Protein AF-0000000076803431 (afdb_homodimer)

Sequence (448 aa):
MAQHGLGAPESRPEEDTCIIAATFELDRDRRTWEQTAAIAWAADASRRLAPAAVERLLWDHLRLRRGDVVVSSHYPEEFLLKFESKEMCTVALDKGRLKMNDDTQVFVRPWRPLAHALGAAMPFRARLLVDGVPTYVWTHSIVERVIGRTCTLDVMDERSISMTDTREIGLWAWTSNPSRISKVVWLTFTSRAPDGVRVTENIFLSSSHPQEHAWRQERWIHLRMAQHGLGAPESRPEEDTCIIAATFELDRDRRTWEQTAAIAWAADASRRLAPAAVERLLWDHLRLRRGDVVVSSHYPEEFLLKFESKEMCTVALDKGRLKMNDDTQVFVRPWRPLAHALGAAMPFRARLLVDGVPTYVWTHSIVERVIGRTCTLDVMDERSISMTDTREIGLWAWTSNPSRISKVVWLTFTSRAPDGVRVTENIFLSSSHPQEHAWRQERWIHLR

Foldseek 3Di:
DPPQPDPHPVPDDPDFFFADDDDPVNVVVQVQCQLFKKAKDKDPPPDQDDQVLVVVQLCVPLVDDPPQWGWDQDPPGGIMIGGPDSVSVVSLQVVQWTDSDPRMIMGIHGDDPCPPPDDDDQPWKFKWWAAQDDLVPLDQVVVCVQQRRFWGFDFWDPCSVVVVDRRTTIGMITGNDPVPGWQDTFDWDWDDDPVGIPRDDRRPCDPPPPPRNTRPRPGPGPPD/DPPQPPPHPVPDDPDFAFADDDDPVNVVVQVQCQLFKKAKDKPPPPDQDDQVLVVVQLCVPLVDDPPQWGWDQDPPGGIMIGGPDSVSVVSLQVVQWTDSDPRMIMGIHGDDPCPPPDDDDQPWKFKWWAAQDDLVPLDQVVVCVQQRRFWGFDFWDPCSVVVVDRRTTIGMITGNDPVPGWQFTWDWDWDQDPVGIHGDDTRRCDPPPPPRSGRPGPPPGPPD

Radius of gyration: 26.17 Å; Cα contacts (8 Å, |Δi|>4): 971; chains: 2; bounding box: 57×89×51 Å

Organism: Aegilops tauschii subsp. strangulata (NCBI:txid200361)

Nearest PDB structures (foldseek):
  2cpd-assembly1_A  TM=5.894E-01  e=8.567E-02  Homo sapiens
  6f4i-assembly5_E  TM=6.247E-01  e=2.083E-01  Drosophila melanogaster
  3k0j-assembly2_D  TM=5.752E-01  e=4.239E-01  Homo sapiens
  5o2v-assembly1_A  TM=4.981E-01  e=6.809E-01  Homo sapiens
  7ase-assembly1_J  TM=3.600E-01  e=2.345E-01  Trypanosoma cruzi

Secondary structure (DSSP, 8-state):
-----TT-GGGS-SEEEEEE---HHHHHHHHHHHHHEEEEEEET-SS---HHHHHHHHHHHHTPPTTSEEEEEESSSSEEEEESSHHHHHHHHHH-EEE-SSS-EEEEEE--TTTTEEP----EEEEEEEES--GGG-SHHHHHHHHTTTEEEEEE-HHHHTTSEESEEEEEEEES-GGGS-SEEEEEEEEEETTEEEEEEEE-----SSS--S-B----B---/---PPTT-GGGS-SEEEEEE---HHHHHHHHHHHHHEEEEEEET-SS---HHHHHHHHHHHHTPPTTSEEEEEESSSSEEEEESSHHHHHHHHHH-EEE-SSS-EEEEEE--TTTTEEP-B--EEEEEEEES--GGG-SHHHHHHHHTTTEEEEEE-HHHHHTSEESEEEEEEEES-GGGS-SEEEEEEEEEETTEEEEEEEE-----SSS--S-EE----B--

Solvent-accessible surface area (backbone atoms only — not comparable to full-atom values): 23532 Å² total; per-residue (Å²): 127,85,76,70,56,93,43,31,75,88,65,21,41,68,64,43,52,31,43,42,70,62,42,73,65,56,51,50,40,42,52,50,40,50,44,14,29,29,34,31,42,63,46,77,49,90,57,89,77,52,41,68,59,55,44,50,48,44,26,70,74,66,70,46,54,93,75,42,54,47,48,10,44,23,53,93,53,55,28,35,36,43,32,74,36,46,67,59,31,48,55,51,47,71,58,31,58,43,76,75,50,102,71,31,37,36,37,38,42,81,39,57,81,59,74,70,29,39,83,39,69,34,86,35,51,36,38,40,35,42,54,63,68,43,71,74,55,73,40,72,68,51,51,33,55,69,42,7,54,55,28,41,71,70,46,69,33,66,49,37,73,72,45,56,34,52,42,40,42,37,31,35,27,32,18,66,50,62,30,63,46,43,28,30,61,38,41,31,38,32,37,87,38,99,92,40,58,40,34,51,33,24,31,52,49,60,45,68,64,92,61,74,52,32,40,42,52,56,68,51,59,60,73,125,125,85,77,69,57,90,42,33,73,89,65,21,41,69,63,44,54,31,42,44,69,64,43,73,67,55,51,50,41,42,51,49,38,50,44,15,30,29,33,32,42,62,48,78,48,90,58,90,78,52,41,67,58,54,44,52,50,45,27,71,75,65,70,48,55,93,74,42,54,46,48,9,42,26,54,95,52,56,29,36,36,42,32,74,36,46,67,60,32,47,54,51,47,71,58,32,59,44,77,75,52,100,70,31,39,36,37,38,41,80,38,57,82,56,75,69,29,39,76,43,69,33,85,35,48,38,36,40,35,43,48,60,68,44,72,76,56,73,40,74,69,50,50,33,55,68,43,7,55,55,28,40,73,70,44,68,34,65,48,35,74,70,44,55,33,52,44,40,42,38,30,35,28,31,19,67,51,60,31,64,46,42,28,29,57,40,39,30,37,31,37,84,37,98,92,39,68,42,42,32,45,19,30,50,40,60,44,67,63,90,62,74,45,28,42,40,52,57,69,50,58,60,72,125

InterPro domains:
  IPR053253 Sexual differentiation modulator [PTHR33087] (5-196)

Structure (mmCIF, N/CA/C/O backbone):
data_AF-0000000076803431-model_v1
#
loop_
_entity.id
_entity.type
_entity.pdbx_description
1 polymer 'DUF4283 domain-containing protein'
#
loop_
_atom_site.group_PDB
_atom_site.id
_atom_site.type_symbol
_atom_site.label_atom_id
_atom_site.label_alt_id
_atom_site.label_comp_id
_atom_site.label_asym_id
_atom_site.label_entity_id
_atom_site.label_seq_id
_atom_site.pdbx_PDB_ins_code
_atom_site.Cartn_x
_atom_site.Cartn_y
_atom_site.Cartn_z
_atom_site.occupancy
_atom_site.B_iso_or_equiv
_atom_site.auth_seq_id
_atom_site.auth_comp_id
_atom_site.auth_asym_id
_atom_site.auth_atom_id
_atom_site.pdbx_PDB_model_num
ATOM 1 N N . MET A 1 1 ? 30.625 6.031 -22.5 1 30.38 1 MET A N 1
ATOM 2 C CA . MET A 1 1 ? 29.656 5.367 -21.641 1 30.38 1 MET A CA 1
ATOM 3 C C . MET A 1 1 ? 28.375 5.059 -22.406 1 30.38 1 MET A C 1
ATOM 5 O O . MET A 1 1 ? 27.766 5.957 -23 1 30.38 1 MET A O 1
ATOM 9 N N . ALA A 1 2 ? 28.172 3.949 -22.922 1 39.31 2 ALA A N 1
ATOM 10 C CA . ALA A 1 2 ? 27.047 3.607 -23.797 1 39.31 2 ALA A CA 1
ATOM 11 C C . ALA A 1 2 ? 25.734 4.082 -23.188 1 39.31 2 ALA A C 1
ATOM 13 O O . ALA A 1 2 ? 25.453 3.844 -22.016 1 39.31 2 ALA A O 1
ATOM 14 N N . GLN A 1 3 ? 25.188 5.168 -23.562 1 49.44 3 GLN A N 1
ATOM 15 C CA . GLN A 1 3 ? 23.969 5.859 -23.141 1 49.44 3 GLN A CA 1
ATOM 16 C C . GLN A 1 3 ? 22.797 4.898 -23.078 1 49.44 3 GLN A C 1
ATOM 18 O O . GLN A 1 3 ? 22.297 4.449 -24.109 1 49.44 3 GLN A O 1
ATOM 23 N N . HIS A 1 4 ? 22.797 4.062 -22.141 1 60.88 4 HIS A N 1
ATOM 24 C CA . HIS A 1 4 ? 21.703 3.082 -22.094 1 60.88 4 HIS A CA 1
ATOM 25 C C . HIS A 1 4 ? 20.344 3.76 -22.188 1 60.88 4 HIS A C 1
ATOM 27 O O . HIS A 1 4 ? 20.188 4.898 -21.75 1 60.88 4 HIS A O 1
ATOM 33 N N . GLY A 1 5 ? 19.594 3.389 -23.203 1 65.31 5 GLY A N 1
ATOM 34 C CA . GLY A 1 5 ? 18.25 3.914 -23.422 1 65.31 5 GLY A CA 1
ATOM 35 C C . GLY A 1 5 ? 17.391 3.885 -22.188 1 65.31 5 GLY A C 1
ATOM 36 O O . GLY A 1 5 ? 17.656 3.127 -21.25 1 65.31 5 GLY A O 1
ATOM 37 N N . LEU A 1 6 ? 16.5 4.816 -22.047 1 73 6 LEU A N 1
ATOM 38 C CA . LEU A 1 6 ? 15.516 4.906 -20.969 1 73 6 LEU A CA 1
ATOM 39 C C . LEU A 1 6 ? 14.844 3.562 -20.719 1 73 6 LEU A C 1
ATOM 41 O O . LEU A 1 6 ? 14.328 2.947 -21.656 1 73 6 LEU A O 1
ATOM 45 N N . GLY A 1 7 ? 15.07 3.037 -19.422 1 71.75 7 GLY A N 1
ATOM 46 C CA . GLY A 1 7 ? 14.43 1.78 -19.062 1 71.75 7 GLY A CA 1
ATOM 47 C C . GLY A 1 7 ? 15.289 0.568 -19.375 1 71.75 7 GLY A C 1
ATOM 48 O O . GLY A 1 7 ? 14.867 -0.569 -19.156 1 71.75 7 GLY A O 1
ATOM 49 N N . ALA A 1 8 ? 16.5 0.798 -19.859 1 74.62 8 ALA A N 1
ATOM 50 C CA . ALA A 1 8 ? 17.391 -0.328 -20.125 1 74.62 8 ALA A CA 1
ATOM 51 C C . ALA A 1 8 ? 17.656 -1.123 -18.844 1 74.62 8 ALA A C 1
ATOM 53 O O . ALA A 1 8 ? 17.844 -0.545 -17.781 1 74.62 8 ALA A O 1
ATOM 54 N N . PRO A 1 9 ? 17.672 -2.451 -18.938 1 72.94 9 PRO A N 1
ATOM 55 C CA . PRO A 1 9 ? 17.875 -3.287 -17.75 1 72.94 9 PRO A CA 1
ATOM 56 C C . PRO A 1 9 ? 19.172 -2.945 -17 1 72.94 9 PRO A C 1
ATOM 58 O O . PRO A 1 9 ? 19.203 -3.041 -15.773 1 72.94 9 PRO A O 1
ATOM 61 N N . GLU A 1 10 ? 20.156 -2.496 -17.734 1 77.88 10 GLU A N 1
ATOM 62 C CA . GLU A 1 10 ? 21.453 -2.219 -17.109 1 77.88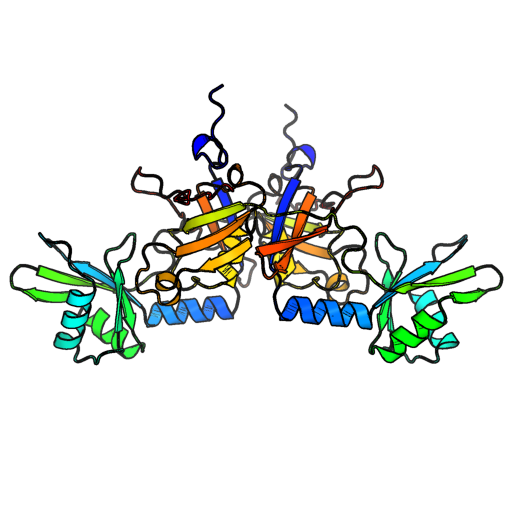 10 GLU A CA 1
ATOM 63 C C . GLU A 1 10 ? 21.391 -0.994 -16.203 1 77.88 10 GLU A C 1
ATOM 65 O O . GLU A 1 10 ? 22.172 -0.87 -15.258 1 77.88 10 GLU A O 1
ATOM 70 N N . SER A 1 11 ? 20.469 -0.138 -16.516 1 78.81 11 SER A N 1
ATOM 71 C CA . SER A 1 11 ? 20.359 1.107 -15.758 1 78.81 11 SER A CA 1
ATOM 72 C C . SER A 1 11 ? 19.391 0.972 -14.586 1 78.81 11 SER A C 1
ATOM 74 O O . SER A 1 11 ? 19.328 1.854 -13.727 1 78.81 11 SER A O 1
ATOM 76 N N . ARG A 1 12 ? 18.766 -0.129 -14.539 1 80.81 12 ARG A N 1
ATOM 77 C CA . ARG A 1 12 ? 17.734 -0.301 -13.523 1 80.81 12 ARG A CA 1
ATOM 78 C C . ARG A 1 12 ? 18.328 -0.843 -12.227 1 80.81 12 ARG A C 1
ATOM 80 O O . ARG A 1 12 ? 19.297 -1.597 -12.25 1 80.81 12 ARG A O 1
ATOM 87 N N . PRO A 1 13 ? 17.75 -0.351 -11.094 1 82.38 13 PRO A N 1
ATOM 88 C CA . PRO A 1 13 ? 18.219 -0.919 -9.828 1 82.38 13 PRO A CA 1
ATOM 89 C C . PRO A 1 13 ? 18.062 -2.438 -9.766 1 82.38 13 PRO A C 1
ATOM 91 O O . PRO A 1 13 ? 17.078 -2.98 -10.281 1 82.38 13 PRO A O 1
ATOM 94 N N . GLU A 1 14 ? 18.969 -3.117 -9.086 1 80.19 14 GLU A N 1
ATOM 95 C CA . GLU A 1 14 ? 18.969 -4.574 -9.023 1 80.19 14 GLU A CA 1
ATOM 96 C C . GLU A 1 14 ? 17.844 -5.09 -8.133 1 80.19 14 GLU A C 1
ATOM 98 O O . GLU A 1 14 ? 17.156 -6.047 -8.484 1 80.19 14 GLU A O 1
ATOM 103 N N . GLU A 1 15 ? 17.688 -4.367 -6.984 1 81.56 15 GLU A N 1
ATOM 104 C CA . GLU A 1 15 ? 16.734 -4.914 -6.027 1 81.56 15 GLU A CA 1
ATOM 105 C C . GLU A 1 15 ? 15.977 -3.801 -5.305 1 81.56 15 GLU A C 1
ATOM 107 O O . GLU A 1 15 ? 16.438 -2.658 -5.266 1 81.56 15 GLU A O 1
ATOM 112 N N . ASP A 1 16 ? 14.844 -4.137 -4.918 1 84.06 16 ASP A N 1
ATOM 113 C CA . ASP A 1 16 ? 13.984 -3.332 -4.055 1 84.06 16 ASP A CA 1
ATOM 114 C C . ASP A 1 16 ? 13.242 -4.207 -3.047 1 84.06 16 ASP A C 1
ATOM 116 O O . ASP A 1 16 ? 13.352 -5.438 -3.086 1 84.06 16 ASP A O 1
ATOM 120 N N . THR A 1 17 ? 12.672 -3.574 -2.033 1 83.56 17 THR A N 1
ATOM 121 C CA . THR A 1 17 ? 11.945 -4.316 -1.009 1 83.56 17 THR A CA 1
ATOM 122 C C . THR A 1 17 ? 10.539 -3.754 -0.828 1 83.56 17 THR A C 1
ATOM 124 O O . THR A 1 17 ? 10.305 -2.57 -1.08 1 83.56 17 THR A O 1
ATOM 127 N N . CYS A 1 18 ? 9.703 -4.598 -0.472 1 86.75 18 CYS A N 1
ATOM 128 C CA . CYS A 1 18 ? 8.328 -4.242 -0.139 1 86.75 18 CYS A CA 1
ATOM 129 C C . CYS A 1 18 ? 7.789 -5.133 0.976 1 86.75 18 CYS A C 1
ATOM 131 O O . CYS A 1 18 ? 7.832 -6.359 0.872 1 86.75 18 CYS A O 1
ATOM 133 N N . ILE A 1 19 ? 7.309 -4.508 1.979 1 86.25 19 ILE A N 1
ATOM 134 C CA . ILE A 1 19 ? 6.754 -5.246 3.109 1 86.25 19 ILE A CA 1
ATOM 135 C C . ILE A 1 19 ? 5.23 -5.137 3.102 1 86.25 19 ILE A C 1
ATOM 137 O O . ILE A 1 19 ? 4.684 -4.039 2.99 1 86.25 19 ILE A O 1
ATOM 141 N N . ILE A 1 20 ? 4.625 -6.27 3.156 1 84.06 20 ILE A N 1
ATOM 142 C CA . ILE A 1 20 ? 3.172 -6.348 3.219 1 84.06 20 ILE A CA 1
ATOM 143 C C . ILE A 1 20 ? 2.742 -6.871 4.586 1 84.06 20 ILE A C 1
ATOM 145 O O . ILE A 1 20 ? 3.035 -8.016 4.938 1 84.06 20 ILE A O 1
ATOM 149 N N . ALA A 1 21 ? 2.08 -6 5.223 1 82.44 21 ALA A N 1
ATOM 150 C CA . ALA A 1 21 ? 1.611 -6.391 6.547 1 82.44 21 ALA A CA 1
ATOM 151 C C . ALA A 1 21 ? 0.435 -7.359 6.449 1 82.44 21 ALA A C 1
ATOM 153 O O . ALA A 1 21 ? -0.378 -7.266 5.527 1 82.44 21 ALA A O 1
ATOM 154 N N . ALA A 1 22 ? 0.356 -8.195 7.496 1 77.25 22 ALA A N 1
ATOM 155 C CA . ALA A 1 22 ? -0.782 -9.102 7.586 1 77.25 22 ALA A CA 1
ATOM 156 C C . ALA A 1 22 ? -2.059 -8.352 7.949 1 77.25 22 ALA A C 1
ATOM 158 O O . ALA A 1 22 ? -2.035 -7.441 8.781 1 77.25 22 ALA A O 1
ATOM 159 N N . THR A 1 23 ? -3.059 -8.547 7.191 1 81.12 23 THR A N 1
ATOM 160 C CA . THR A 1 23 ? -4.402 -8.094 7.539 1 81.12 23 THR A CA 1
ATOM 161 C C . THR A 1 23 ? -5.344 -9.289 7.707 1 81.12 23 THR A C 1
ATOM 163 O O . THR A 1 23 ? -5.031 -10.398 7.273 1 81.12 23 THR A O 1
ATOM 166 N N . PHE A 1 24 ? -6.457 -9.023 8.359 1 81.62 24 PHE A N 1
ATOM 167 C CA . PHE A 1 24 ? -7.449 -10.086 8.523 1 81.62 24 PHE A CA 1
ATOM 168 C C . PHE A 1 24 ? -7.918 -10.594 7.164 1 81.62 24 PHE A C 1
ATOM 170 O O . PHE A 1 24 ? -8.078 -11.805 6.969 1 81.62 24 PHE A O 1
ATOM 177 N N . GLU A 1 25 ? -8.062 -9.688 6.293 1 84.88 25 GLU A N 1
ATOM 178 C CA . GLU A 1 25 ? -8.531 -10.047 4.957 1 84.88 25 GLU A CA 1
ATOM 179 C C . GLU A 1 25 ? -7.508 -10.898 4.219 1 84.88 25 GLU A C 1
ATOM 181 O O . GLU A 1 25 ? -7.863 -11.906 3.602 1 84.88 25 GLU A O 1
ATOM 186 N N . LEU A 1 26 ? -6.27 -10.562 4.344 1 84.25 26 LEU A N 1
ATOM 187 C CA . LEU A 1 26 ? -5.215 -11.305 3.666 1 84.25 26 LEU A CA 1
ATOM 188 C C . LEU A 1 26 ? -5.074 -12.703 4.254 1 84.25 26 LEU A C 1
ATOM 190 O O . LEU A 1 26 ? -4.867 -13.672 3.52 1 84.25 26 LEU A O 1
ATOM 194 N N . ASP A 1 27 ? -5.195 -12.734 5.52 1 83.81 27 ASP A N 1
ATOM 195 C CA . ASP A 1 27 ? -5.105 -14.031 6.18 1 83.81 27 ASP A CA 1
ATOM 196 C C . ASP A 1 27 ? -6.266 -14.938 5.773 1 83.81 27 ASP A C 1
ATOM 198 O O . ASP A 1 27 ? -6.078 -16.141 5.555 1 83.81 27 ASP A O 1
ATOM 202 N N . ARG A 1 28 ? -7.383 -14.367 5.754 1 89.62 28 ARG A N 1
ATOM 203 C CA . ARG A 1 28 ? -8.555 -15.117 5.328 1 89.62 28 ARG A CA 1
ATOM 204 C C . ARG A 1 28 ? -8.391 -15.633 3.904 1 89.62 28 ARG A C 1
ATOM 206 O O . ARG A 1 28 ? -8.672 -16.797 3.625 1 89.62 28 ARG A O 1
ATOM 213 N N . ASP A 1 29 ? -7.949 -14.805 3.043 1 90.06 29 ASP A N 1
ATOM 214 C CA . ASP A 1 29 ? -7.738 -15.203 1.655 1 90.06 29 ASP A CA 1
ATOM 215 C C . ASP A 1 29 ? -6.699 -16.312 1.558 1 90.06 29 ASP A C 1
ATOM 217 O O . ASP A 1 29 ? -6.887 -17.281 0.817 1 90.06 29 ASP A O 1
ATOM 221 N N . ARG A 1 30 ? -5.68 -16.125 2.27 1 87.31 30 ARG A N 1
ATOM 222 C CA . ARG A 1 30 ? -4.637 -17.141 2.287 1 87.31 30 ARG A CA 1
ATOM 223 C C . ARG A 1 30 ? -5.203 -18.5 2.695 1 87.31 30 ARG A C 1
ATOM 225 O O . ARG A 1 30 ? -4.945 -19.516 2.039 1 87.31 30 ARG A O 1
ATOM 232 N N . ARG A 1 31 ? -5.961 -18.5 3.725 1 89.62 31 ARG A N 1
ATOM 233 C CA . ARG A 1 31 ? -6.543 -19.734 4.219 1 89.62 31 ARG A CA 1
ATOM 234 C C . ARG A 1 31 ? -7.492 -20.344 3.191 1 89.62 31 ARG A C 1
ATOM 236 O O . ARG A 1 31 ? -7.508 -21.562 2.996 1 89.62 31 ARG A O 1
ATOM 243 N N . THR A 1 32 ? -8.227 -19.5 2.643 1 94.5 32 THR A N 1
ATOM 244 C CA . THR A 1 32 ? -9.141 -19.969 1.61 1 94.5 32 THR A CA 1
ATOM 245 C C . THR A 1 32 ? -8.375 -20.625 0.471 1 94.5 32 THR A C 1
ATOM 247 O O . THR A 1 32 ? -8.758 -21.703 -0.002 1 94.5 32 THR A O 1
ATOM 250 N N . TRP A 1 33 ? -7.316 -20.016 0.078 1 93.75 33 TRP A N 1
ATOM 251 C CA . TRP A 1 33 ? -6.504 -20.594 -0.995 1 93.75 33 TRP A CA 1
ATOM 252 C C . TRP A 1 33 ? -5.871 -21.906 -0.561 1 93.75 33 TRP A C 1
ATOM 254 O O . TRP A 1 33 ? -5.832 -22.859 -1.334 1 93.75 33 TRP A O 1
ATOM 264 N N . GLU A 1 34 ? -5.434 -21.938 0.599 1 92.12 34 GLU A N 1
ATOM 265 C CA . GLU A 1 34 ? -4.832 -23.156 1.116 1 92.12 34 GLU A CA 1
ATOM 266 C C . GLU A 1 34 ? -5.82 -24.328 1.084 1 92.12 34 GLU A C 1
ATOM 268 O O . GLU A 1 34 ? -5.426 -25.469 0.907 1 92.12 34 GLU A O 1
ATOM 273 N N . GLN A 1 35 ? -7.055 -23.953 1.175 1 95.12 35 GLN A N 1
ATOM 274 C CA . GLN A 1 35 ? -8.086 -24.984 1.261 1 95.12 35 GLN A CA 1
ATOM 275 C C . GLN A 1 35 ? -8.648 -25.312 -0.119 1 95.12 35 GLN A C 1
ATOM 277 O O . GLN A 1 35 ? -9.289 -26.344 -0.299 1 95.12 35 GLN A O 1
ATOM 282 N N . THR A 1 36 ? -8.43 -24.406 -1.075 1 97.25 36 THR A N 1
ATOM 283 C CA . THR A 1 36 ? -9.156 -24.609 -2.324 1 97.25 36 THR A CA 1
ATOM 284 C C . THR A 1 36 ? -8.195 -24.641 -3.51 1 97.25 36 THR A C 1
ATOM 286 O O . THR A 1 36 ? -8.625 -24.719 -4.664 1 97.25 36 THR A O 1
ATOM 289 N N . ALA A 1 37 ? -6.945 -24.531 -3.26 1 96.38 37 ALA A N 1
ATOM 290 C CA . ALA A 1 37 ? -5.961 -24.562 -4.34 1 96.38 37 ALA A CA 1
ATOM 291 C C . ALA A 1 37 ? -5.023 -25.75 -4.188 1 96.38 37 ALA A C 1
ATOM 293 O O . ALA A 1 37 ? -4.809 -26.25 -3.074 1 96.38 37 ALA A O 1
ATOM 294 N N . ALA A 1 38 ? -4.445 -26.203 -5.289 1 96 38 ALA A N 1
ATOM 295 C CA . ALA A 1 38 ? -3.469 -27.297 -5.348 1 96 38 ALA A CA 1
ATOM 296 C C . ALA A 1 38 ? -2.502 -27.094 -6.512 1 96 38 ALA A C 1
ATOM 298 O O . ALA A 1 38 ? -2.738 -26.266 -7.391 1 96 38 ALA A O 1
ATOM 299 N N . ILE A 1 39 ? -1.41 -27.766 -6.387 1 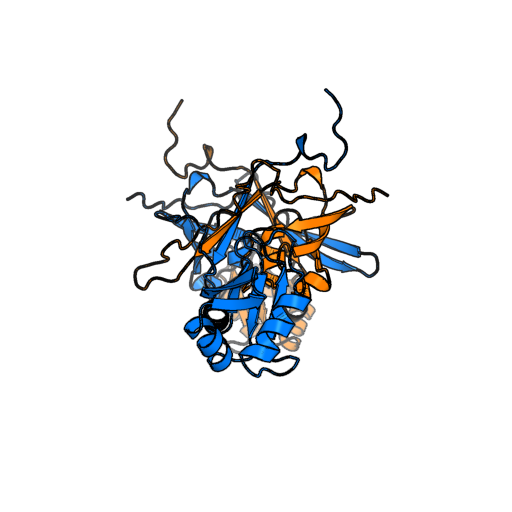94.06 39 ILE A N 1
ATOM 300 C CA . ILE A 1 39 ? -0.406 -27.75 -7.441 1 94.06 39 ILE A CA 1
ATOM 301 C C . ILE A 1 39 ? -0.395 -29.109 -8.148 1 94.06 39 ILE A C 1
ATOM 303 O O . ILE A 1 39 ? -0.494 -30.156 -7.504 1 94.06 39 ILE A O 1
ATOM 307 N N . ALA A 1 40 ? -0.295 -29.047 -9.492 1 93.44 40 ALA A N 1
ATOM 308 C CA . ALA A 1 40 ? -0.216 -30.297 -10.258 1 93.44 40 ALA A CA 1
ATOM 309 C C . ALA A 1 40 ? 0.974 -30.281 -11.211 1 93.44 40 ALA A C 1
ATOM 311 O O . ALA A 1 40 ? 1.423 -29.203 -11.633 1 93.44 40 ALA A O 1
ATOM 312 N N . TRP A 1 41 ? 1.498 -31.359 -11.484 1 90.56 41 TRP A N 1
ATOM 313 C CA . TRP A 1 41 ? 2.561 -31.516 -12.477 1 90.56 41 TRP A CA 1
ATOM 314 C C . TRP A 1 41 ? 2.516 -32.906 -13.117 1 90.56 41 TRP A C 1
ATOM 316 O O . TRP A 1 41 ? 1.958 -33.844 -12.547 1 90.56 41 TRP A O 1
ATOM 326 N N . ALA A 1 42 ? 2.941 -32.969 -14.336 1 88.56 42 ALA A N 1
ATOM 327 C CA . ALA A 1 42 ? 2.988 -34.25 -15.055 1 88.56 42 ALA A CA 1
ATOM 328 C C . ALA A 1 42 ? 4.359 -34.906 -14.914 1 88.56 42 ALA A C 1
ATOM 330 O O . ALA A 1 42 ? 5.391 -34.25 -15.094 1 88.56 42 ALA A O 1
ATOM 331 N N . ALA A 1 43 ? 4.27 -36.094 -14.43 1 77.31 43 ALA A N 1
ATOM 332 C CA . ALA A 1 43 ? 5.5 -36.875 -14.438 1 77.31 43 ALA A CA 1
ATOM 333 C C . ALA A 1 43 ? 5.84 -37.344 -15.852 1 77.31 43 ALA A C 1
ATOM 335 O O . ALA A 1 43 ? 4.957 -37.75 -16.609 1 77.31 43 ALA A O 1
ATOM 336 N N . ASP A 1 44 ? 7.133 -37.281 -16.219 1 66.94 44 ASP A N 1
ATOM 337 C CA . ASP A 1 44 ? 7.691 -37.875 -17.438 1 66.94 44 ASP A CA 1
ATOM 338 C C . ASP A 1 44 ? 6.961 -37.375 -18.672 1 66.94 44 ASP A C 1
ATOM 340 O O . ASP A 1 44 ? 6.754 -38.125 -19.625 1 66.94 44 ASP A O 1
ATOM 344 N N . ALA A 1 45 ? 6.23 -36.281 -18.469 1 57.72 45 ALA A N 1
ATOM 345 C CA . ALA A 1 45 ? 5.488 -35.875 -19.672 1 57.72 45 ALA A CA 1
ATOM 346 C C . ALA A 1 45 ? 6.438 -35.469 -20.797 1 57.72 45 ALA A C 1
ATOM 348 O O . ALA A 1 45 ? 7.32 -34.656 -20.609 1 57.72 45 ALA A O 1
ATOM 349 N N . SER A 1 46 ? 6.715 -36.5 -21.734 1 54.72 46 SER A N 1
ATOM 350 C CA . SER A 1 46 ? 7.449 -36.219 -22.953 1 54.72 46 SER A CA 1
ATOM 351 C C . SER A 1 46 ? 6.98 -34.906 -23.578 1 54.72 46 SER A C 1
ATOM 353 O O . SER A 1 46 ? 7.734 -34.25 -24.312 1 54.72 46 SER A O 1
ATOM 355 N N . ARG A 1 47 ? 5.609 -34.656 -23.453 1 58.78 47 ARG A N 1
ATOM 356 C CA . ARG A 1 47 ? 5.023 -33.469 -24.078 1 58.78 47 ARG A CA 1
ATOM 357 C C . ARG A 1 47 ? 4.477 -32.5 -23.031 1 58.78 47 ARG A C 1
ATOM 359 O O . ARG A 1 47 ? 4.051 -32.938 -21.953 1 58.78 47 ARG A O 1
ATOM 366 N N . ARG A 1 48 ? 4.727 -31.219 -23.125 1 70.94 48 ARG A N 1
ATOM 367 C CA . ARG A 1 48 ? 4.18 -30.156 -22.312 1 70.94 48 ARG A CA 1
ATOM 368 C C . ARG A 1 48 ? 2.654 -30.203 -22.281 1 70.94 48 ARG A C 1
ATOM 370 O O . ARG A 1 48 ? 2.01 -30.078 -23.328 1 70.94 48 ARG A O 1
ATOM 377 N N . LEU A 1 49 ? 2.008 -30.703 -21.25 1 84.38 49 LEU A N 1
ATOM 378 C CA . LEU A 1 49 ? 0.562 -30.75 -21.047 1 84.38 49 LEU A CA 1
ATOM 379 C C . LEU A 1 49 ? -0.031 -29.344 -20.984 1 84.38 49 LEU A C 1
ATOM 381 O O . LEU A 1 49 ? 0.562 -28.453 -20.391 1 84.38 49 LEU A O 1
ATOM 385 N N . ALA A 1 50 ? -1.122 -29.219 -21.781 1 89.25 50 ALA A N 1
ATOM 386 C CA . ALA A 1 50 ? -1.868 -27.969 -21.672 1 89.25 50 ALA A CA 1
ATOM 387 C C . ALA A 1 50 ? -2.791 -27.984 -20.469 1 89.25 50 ALA A C 1
ATOM 389 O O . ALA A 1 50 ? -3.318 -29.031 -20.078 1 89.25 50 ALA A O 1
ATOM 390 N N . PRO A 1 51 ? -3.021 -26.844 -19.891 1 92.25 51 PRO A N 1
ATOM 391 C CA . PRO A 1 51 ? -3.932 -26.75 -18.75 1 92.25 51 PRO A CA 1
ATOM 392 C C . PRO A 1 51 ? -5.301 -27.375 -19.031 1 92.25 51 PRO A C 1
ATOM 394 O O . PRO A 1 51 ? -5.883 -28.031 -18.156 1 92.25 51 PRO A O 1
ATOM 397 N N . ALA A 1 52 ? -5.727 -27.172 -20.266 1 91.56 52 ALA A N 1
ATOM 398 C CA . ALA A 1 52 ? -7.039 -27.703 -20.641 1 91.56 52 ALA A CA 1
ATOM 399 C C . ALA A 1 52 ? -7.074 -29.219 -20.516 1 91.56 52 ALA A C 1
ATOM 401 O O . ALA A 1 52 ? -8.102 -29.797 -20.172 1 91.56 52 ALA A O 1
ATOM 402 N N . ALA A 1 53 ? -5.996 -29.859 -20.812 1 91.19 53 ALA A N 1
ATOM 403 C CA . ALA A 1 53 ? -5.918 -31.312 -20.734 1 91.19 53 ALA A CA 1
ATOM 404 C C . ALA A 1 53 ? -5.992 -31.781 -19.281 1 91.19 53 ALA A C 1
ATOM 406 O O . ALA A 1 53 ? -6.637 -32.781 -18.969 1 91.19 53 ALA A O 1
ATOM 407 N N . VAL A 1 54 ? -5.363 -31.047 -18.438 1 92.19 54 VAL A N 1
ATOM 408 C CA . VAL A 1 54 ? -5.379 -31.375 -17.016 1 92.19 54 VAL A CA 1
ATOM 409 C C . VAL A 1 54 ? -6.777 -31.156 -16.453 1 92.19 54 VAL A C 1
ATOM 411 O O . VAL A 1 54 ? -7.266 -31.953 -15.648 1 92.19 54 VAL A O 1
ATOM 414 N N . GLU A 1 55 ? -7.371 -30.109 -16.875 1 93.94 55 GLU A N 1
ATOM 415 C CA . GLU A 1 55 ? -8.727 -29.812 -16.438 1 93.94 55 GLU A CA 1
ATOM 416 C C . GLU A 1 55 ? -9.688 -30.938 -16.797 1 93.94 55 GLU A C 1
ATOM 418 O O . GLU A 1 55 ? -10.492 -31.375 -15.969 1 93.94 55 GLU A O 1
ATOM 423 N N . ARG A 1 56 ? -9.602 -31.422 -18 1 92.5 56 ARG A N 1
ATOM 424 C CA . ARG A 1 56 ? -10.445 -32.531 -18.453 1 92.5 56 ARG A CA 1
ATOM 425 C C . ARG A 1 56 ? -10.172 -33.781 -17.656 1 92.5 56 ARG A C 1
ATOM 427 O O . ARG A 1 56 ? -11.102 -34.531 -17.328 1 92.5 56 ARG A O 1
ATOM 434 N N . LEU A 1 57 ? -8.945 -34 -17.406 1 93.19 57 LEU A N 1
ATOM 435 C CA . LEU A 1 57 ? -8.562 -35.125 -16.594 1 93.19 57 LEU A CA 1
ATOM 436 C C . LEU A 1 57 ? -9.258 -35.094 -15.234 1 93.19 57 LEU A C 1
ATOM 438 O O . LEU A 1 57 ? -9.758 -36.125 -14.758 1 93.19 57 LEU A O 1
ATOM 442 N N . LEU A 1 58 ? -9.328 -33.938 -14.688 1 93.75 58 LEU A N 1
ATOM 443 C CA . LEU A 1 58 ? -9.945 -33.75 -13.375 1 93.75 58 LEU A CA 1
ATOM 444 C C . LEU A 1 58 ? -11.453 -33.969 -13.453 1 93.75 58 LEU A C 1
ATOM 446 O O . LEU A 1 58 ? -12.039 -34.594 -12.562 1 93.75 58 LEU A O 1
ATOM 450 N N . TRP A 1 59 ? -12.023 -33.469 -14.531 1 93 59 TRP A N 1
ATOM 451 C CA . TRP A 1 59 ? -13.453 -33.688 -14.727 1 93 59 TRP A CA 1
ATOM 452 C C . TRP A 1 59 ? -13.781 -35.188 -14.742 1 93 59 TRP A C 1
ATOM 454 O O . TRP A 1 59 ? -14.703 -35.625 -14.047 1 93 59 TRP A O 1
ATOM 464 N N . ASP A 1 60 ? -12.992 -35.875 -15.445 1 91.19 60 ASP A N 1
ATOM 465 C CA . ASP A 1 60 ? -13.258 -37.281 -15.695 1 91.19 60 ASP A CA 1
ATOM 466 C C . ASP A 1 60 ? -13 -38.125 -14.445 1 91.19 60 ASP A C 1
ATOM 468 O O . ASP A 1 60 ? -13.781 -39 -14.125 1 91.19 60 ASP A O 1
ATOM 472 N N . HIS A 1 61 ? -11.992 -37.781 -13.75 1 92.44 61 HIS A N 1
ATOM 473 C CA . HIS A 1 61 ? -11.555 -38.625 -12.648 1 92.44 61 HIS A CA 1
ATOM 474 C C . HIS A 1 61 ? -12.258 -38.25 -11.352 1 92.44 61 HIS A C 1
ATOM 476 O O . HIS A 1 61 ? -12.422 -39.094 -10.461 1 92.44 61 HIS A O 1
ATOM 482 N N . LEU A 1 62 ? -12.586 -36.969 -11.25 1 92.56 62 LEU A N 1
ATOM 483 C CA . LEU A 1 62 ? -13.141 -36.531 -9.977 1 92.56 62 LEU A CA 1
ATOM 484 C C . LEU A 1 62 ? -14.617 -36.188 -10.117 1 92.56 62 LEU A C 1
ATOM 486 O O . LEU A 1 62 ? -15.25 -35.719 -9.164 1 92.56 62 LEU A O 1
ATOM 490 N N . ARG A 1 63 ? -15.211 -36.344 -11.305 1 89 63 ARG A N 1
ATOM 491 C CA . ARG A 1 63 ? -16.609 -36.094 -11.602 1 89 63 ARG A CA 1
ATOM 492 C C . ARG A 1 63 ? -16.969 -34.625 -11.305 1 89 63 ARG A C 1
ATOM 494 O O . ARG A 1 63 ? -17.969 -34.375 -10.633 1 89 63 ARG A O 1
ATOM 501 N N . LEU A 1 64 ? -16.062 -33.844 -11.656 1 91.38 64 LEU A N 1
ATOM 502 C CA . LEU A 1 64 ? -16.281 -32.406 -11.523 1 91.38 64 LEU A CA 1
ATOM 503 C C . LEU A 1 64 ? -16.984 -31.844 -12.75 1 91.38 64 LEU A C 1
ATOM 505 O O . LEU A 1 64 ? -16.922 -32.438 -13.828 1 91.38 64 LEU A O 1
ATOM 509 N N . ARG A 1 65 ? -17.672 -30.812 -12.516 1 90.56 65 ARG A N 1
ATOM 510 C CA . ARG A 1 65 ? -18.297 -30.094 -13.617 1 90.56 65 ARG A CA 1
ATOM 511 C C . ARG A 1 65 ? -17.406 -28.922 -14.078 1 90.56 65 ARG A C 1
ATOM 513 O O . ARG A 1 65 ? -16.469 -28.547 -13.375 1 90.56 65 ARG A O 1
ATOM 520 N N . ARG A 1 66 ? -17.812 -28.5 -15.281 1 88.06 66 ARG A N 1
ATOM 521 C CA . ARG A 1 66 ? -17.156 -27.297 -15.766 1 88.06 66 ARG A CA 1
ATOM 522 C C . ARG A 1 66 ? -17.328 -26.141 -14.789 1 88.06 66 ARG A C 1
ATOM 524 O O . ARG A 1 66 ? -18.422 -25.891 -14.297 1 88.06 66 ARG A O 1
ATOM 531 N N . GLY A 1 67 ? -16.281 -25.484 -14.398 1 87.88 67 GLY A N 1
ATOM 532 C CA . GLY A 1 67 ? -16.344 -24.375 -13.469 1 87.88 67 GLY A CA 1
ATOM 533 C C . GLY A 1 67 ? -15.953 -24.766 -12.055 1 87.88 67 GLY A C 1
ATOM 534 O O . GLY A 1 67 ? -15.656 -23.891 -11.227 1 87.88 67 GLY A O 1
ATOM 535 N N . ASP A 1 68 ? -15.969 -26.062 -11.781 1 93.62 68 ASP A N 1
ATOM 536 C CA . ASP A 1 68 ? -15.641 -26.516 -10.438 1 93.62 68 ASP A CA 1
ATOM 537 C C . ASP A 1 68 ? -14.148 -26.344 -10.148 1 93.62 68 ASP A C 1
ATOM 539 O O . ASP A 1 68 ? -13.742 -26.266 -8.984 1 93.62 68 ASP A O 1
ATOM 543 N N . VAL A 1 69 ? -13.398 -26.344 -11.234 1 94.81 69 VAL A N 1
ATOM 544 C CA . VAL A 1 69 ? -11.953 -26.188 -11.086 1 94.81 69 VAL A CA 1
ATOM 545 C C . VAL A 1 69 ? -11.398 -25.375 -12.25 1 94.81 69 VAL A C 1
ATOM 547 O O . VAL A 1 69 ? -11.867 -25.5 -13.383 1 94.81 69 VAL A O 1
ATOM 550 N N . VAL A 1 70 ? -10.508 -24.531 -11.938 1 93.25 70 VAL A N 1
ATOM 551 C CA . VAL A 1 70 ? -9.742 -23.781 -12.938 1 93.25 70 VAL A CA 1
ATOM 552 C C . VAL A 1 70 ? -8.281 -24.203 -12.891 1 93.25 70 VAL A C 1
ATOM 554 O O . VAL A 1 70 ? -7.668 -24.219 -11.812 1 93.25 70 VAL A O 1
ATOM 557 N N . VAL A 1 71 ? -7.812 -24.609 -14.062 1 94.38 71 VAL A N 1
ATOM 558 C CA . VAL A 1 71 ? -6.41 -25 -14.164 1 94.38 71 VAL A CA 1
ATOM 559 C C . VAL A 1 71 ? -5.633 -23.953 -14.945 1 94.38 71 VAL A C 1
ATOM 561 O O . VAL A 1 71 ? -6.043 -23.547 -16.047 1 94.38 71 VAL A O 1
ATOM 564 N N . SER A 1 72 ? -4.555 -23.5 -14.359 1 94 72 SER A N 1
ATOM 565 C CA . SER A 1 72 ? -3.725 -22.484 -15.008 1 94 72 SER A CA 1
ATOM 566 C C . SER A 1 72 ? -2.26 -22.906 -15.039 1 94 72 SER A C 1
ATOM 568 O O . SER A 1 72 ? -1.806 -23.641 -14.156 1 94 72 SER A O 1
ATOM 570 N N . SER A 1 73 ? -1.575 -22.469 -16.125 1 90.88 73 SER A N 1
ATOM 571 C CA . SER A 1 73 ? -0.122 -22.594 -16.078 1 90.88 73 SER A CA 1
ATOM 572 C C . SER A 1 73 ? 0.473 -21.812 -14.922 1 90.88 73 SER A C 1
ATOM 574 O O . SER A 1 73 ? 0.035 -20.688 -14.625 1 90.88 73 SER A O 1
ATOM 576 N N . HIS A 1 74 ? 1.382 -22.438 -14.289 1 87.12 74 HIS A N 1
ATOM 577 C CA . HIS A 1 74 ? 1.874 -21.859 -13.039 1 87.12 74 HIS A CA 1
ATOM 578 C C . HIS A 1 74 ? 3.395 -21.953 -12.961 1 87.12 74 HIS A C 1
ATOM 580 O O . HIS A 1 74 ? 3.998 -22.875 -13.508 1 87.12 74 HIS A O 1
ATOM 586 N N . TYR A 1 75 ? 3.953 -21.016 -12.391 1 77.25 75 TYR A N 1
ATOM 587 C CA . TYR A 1 75 ? 5.387 -20.984 -12.125 1 77.25 75 TYR A CA 1
ATOM 588 C C . TYR A 1 75 ? 5.66 -20.797 -10.633 1 77.25 75 TYR A C 1
ATOM 590 O O . TYR A 1 75 ? 5.023 -19.969 -9.984 1 77.25 75 TYR A O 1
ATOM 598 N N . PRO A 1 76 ? 6.594 -21.484 -10.109 1 70.06 76 PRO A N 1
ATOM 599 C CA . PRO A 1 76 ? 7.602 -22.344 -10.742 1 70.06 76 PRO A CA 1
ATOM 600 C C . PRO A 1 76 ? 7.094 -23.75 -11 1 70.06 76 PRO A C 1
ATOM 602 O O . PRO A 1 76 ? 7.781 -24.562 -11.633 1 70.06 76 PRO A O 1
ATOM 605 N N . GLU A 1 77 ? 5.941 -23.969 -10.523 1 75.94 77 GLU A N 1
ATOM 606 C CA . GLU A 1 77 ? 5.379 -25.281 -10.789 1 75.94 77 GLU A CA 1
ATOM 607 C C . GLU A 1 77 ? 4.695 -25.344 -12.148 1 75.94 77 GLU A C 1
ATOM 609 O O . GLU A 1 77 ? 4.801 -24.391 -12.938 1 75.94 77 GLU A O 1
ATOM 614 N N . GLU A 1 78 ? 4.102 -26.516 -12.445 1 83.56 78 GLU A N 1
ATOM 615 C CA . GLU A 1 78 ? 3.566 -26.672 -13.797 1 83.56 78 GLU A CA 1
ATOM 616 C C . GLU A 1 78 ? 2.145 -26.125 -13.898 1 83.56 78 GLU A C 1
ATOM 618 O O . GLU A 1 78 ? 1.858 -25.266 -14.734 1 83.56 78 GLU A O 1
ATOM 623 N N . PHE A 1 79 ? 1.276 -26.578 -12.914 1 92.56 79 PHE A N 1
ATOM 624 C CA . PHE A 1 79 ? -0.12 -26.172 -12.984 1 92.56 79 PHE A CA 1
ATOM 625 C C . PHE A 1 79 ? -0.637 -25.781 -11.602 1 92.56 79 PHE A C 1
ATOM 627 O O . PHE A 1 79 ? -0.289 -26.406 -10.602 1 92.56 79 PHE A O 1
ATOM 634 N N . LEU A 1 80 ? -1.419 -24.719 -11.578 1 94.62 80 LEU A N 1
ATOM 635 C CA . LEU A 1 80 ? -2.207 -24.344 -10.414 1 94.62 80 LEU A CA 1
ATOM 636 C C . LEU A 1 80 ? -3.668 -24.75 -10.594 1 94.62 80 LEU A C 1
ATOM 638 O O . LEU A 1 80 ? -4.277 -24.438 -11.617 1 94.62 80 LEU A O 1
ATOM 642 N N . LEU A 1 81 ? -4.148 -25.469 -9.625 1 96.19 81 LEU A N 1
ATOM 643 C CA . LEU A 1 81 ? -5.551 -25.859 -9.586 1 96.19 81 LEU A CA 1
ATOM 644 C C . LEU A 1 81 ? -6.316 -25.031 -8.562 1 96.19 81 LEU A C 1
ATOM 646 O O . LEU A 1 81 ? -5.957 -25 -7.383 1 96.19 81 LEU A O 1
ATOM 650 N N . LYS A 1 82 ? -7.348 -24.359 -9 1 96.44 82 LYS A N 1
ATOM 651 C CA . LYS A 1 82 ? -8.227 -23.625 -8.094 1 96.44 82 LYS A CA 1
ATOM 652 C C . LYS A 1 82 ? -9.641 -24.203 -8.125 1 96.44 82 LYS A C 1
ATOM 654 O O . LYS A 1 82 ? -10.359 -24.062 -9.117 1 96.44 82 LYS A O 1
ATOM 659 N N . PHE A 1 83 ? -10.039 -24.734 -6.977 1 96.94 83 PHE A N 1
ATOM 660 C CA . PHE A 1 83 ? -11.336 -25.391 -6.879 1 96.94 83 PHE A CA 1
ATOM 661 C C . PHE A 1 83 ? -12.383 -24.438 -6.309 1 96.94 83 PHE A C 1
ATOM 663 O O . PHE A 1 83 ? -12.047 -23.531 -5.551 1 96.94 83 PHE A O 1
ATOM 670 N N . GLU A 1 84 ? -13.594 -24.719 -6.613 1 94.81 84 GLU A N 1
ATOM 671 C CA . GLU A 1 84 ? -14.703 -23.906 -6.117 1 94.81 84 GLU A CA 1
ATOM 672 C C . GLU A 1 84 ? -14.945 -24.156 -4.629 1 94.81 84 GLU A C 1
ATOM 674 O O . GLU A 1 84 ? -15.414 -23.266 -3.92 1 94.81 84 GLU A O 1
ATOM 679 N N . SER A 1 85 ? -14.586 -25.328 -4.262 1 94.81 85 SER A N 1
ATOM 680 C CA . SER A 1 85 ? -14.836 -25.656 -2.859 1 94.81 85 SER A CA 1
ATOM 681 C C . SER A 1 85 ? -13.703 -26.469 -2.264 1 94.81 85 SER A C 1
ATOM 683 O O . SER A 1 85 ? -12.953 -27.125 -2.994 1 94.81 85 SER A O 1
ATOM 685 N N . LYS A 1 86 ? -13.68 -26.375 -0.978 1 96.5 86 LYS A N 1
ATOM 686 C CA . LYS A 1 86 ? -12.68 -27.125 -0.218 1 96.5 86 LYS A CA 1
ATOM 687 C C . LYS A 1 86 ? -12.852 -28.625 -0.393 1 96.5 86 LYS A C 1
ATOM 689 O O . LYS A 1 86 ? -11.867 -29.359 -0.463 1 96.5 86 LYS A O 1
ATOM 694 N N . GLU A 1 87 ? -14.062 -29.078 -0.471 1 95.62 87 GLU A N 1
ATOM 695 C CA . GLU A 1 87 ? -14.359 -30.5 -0.608 1 95.62 87 GLU A CA 1
ATOM 696 C C . GLU A 1 87 ? -13.773 -31.062 -1.899 1 95.62 87 GLU A C 1
ATOM 698 O O . GLU A 1 87 ? -13.156 -32.125 -1.893 1 95.62 87 GLU A O 1
ATOM 703 N N . MET A 1 88 ? -13.93 -30.297 -2.912 1 95.75 88 MET A N 1
ATOM 704 C CA . MET A 1 88 ? -13.422 -30.719 -4.211 1 95.75 88 MET A CA 1
ATOM 705 C C . MET A 1 88 ? -11.898 -30.797 -4.195 1 95.75 88 MET A C 1
ATOM 707 O O . MET A 1 88 ? -11.312 -31.734 -4.746 1 95.75 88 MET A O 1
ATOM 711 N N . CYS A 1 89 ? -11.367 -29.844 -3.559 1 97.38 89 CYS A N 1
ATOM 712 C CA . CYS A 1 89 ? -9.914 -29.812 -3.455 1 97.38 89 CYS A CA 1
ATOM 713 C C . CYS A 1 89 ? -9.398 -30.984 -2.648 1 97.38 89 CYS A C 1
ATOM 715 O O . CYS A 1 89 ? -8.422 -31.641 -3.035 1 97.38 89 CYS A O 1
ATOM 717 N N . THR A 1 90 ? -10.078 -31.281 -1.607 1 96.44 90 THR A N 1
ATOM 718 C CA . THR A 1 90 ? -9.68 -32.375 -0.737 1 96.44 90 THR A CA 1
ATOM 719 C C . THR A 1 90 ? -9.703 -33.688 -1.497 1 96.44 90 THR A C 1
ATOM 721 O O . THR A 1 90 ? -8.805 -34.531 -1.346 1 96.44 90 THR A O 1
ATOM 724 N N . VAL A 1 91 ? -10.695 -33.906 -2.285 1 95.94 91 VAL A N 1
ATOM 725 C CA . VAL A 1 91 ? -10.82 -35.156 -3.07 1 95.94 91 VAL A CA 1
ATOM 726 C C . VAL A 1 91 ? -9.617 -35.281 -4.004 1 95.94 91 VAL A C 1
ATOM 728 O O . VAL A 1 91 ? -9.039 -36.375 -4.125 1 95.94 91 VAL A O 1
ATOM 731 N N . ALA A 1 92 ? -9.297 -34.156 -4.656 1 96.5 92 ALA A N 1
ATOM 732 C CA . ALA A 1 92 ? -8.172 -34.188 -5.582 1 96.5 92 ALA A CA 1
ATOM 733 C C . ALA A 1 92 ? -6.867 -34.5 -4.855 1 96.5 92 ALA A C 1
ATOM 735 O O . ALA A 1 92 ? -6.051 -35.281 -5.348 1 96.5 92 ALA A O 1
ATOM 736 N N . LEU A 1 93 ? -6.688 -33.906 -3.734 1 96.5 93 LEU A N 1
ATOM 737 C CA . LEU A 1 93 ? -5.473 -34.094 -2.953 1 96.5 93 LEU A CA 1
ATOM 738 C C . LEU A 1 93 ? -5.379 -35.531 -2.424 1 96.5 93 LEU A C 1
ATOM 740 O O . LEU A 1 93 ? -4.293 -36.094 -2.373 1 96.5 93 LEU A O 1
ATOM 744 N N . ASP A 1 94 ? -6.473 -36.062 -2.02 1 95.81 94 ASP A N 1
ATOM 745 C CA . ASP A 1 94 ? -6.508 -37.438 -1.508 1 95.81 94 ASP A CA 1
ATOM 746 C C . ASP A 1 94 ? -6.117 -38.438 -2.59 1 95.81 94 ASP A C 1
ATOM 748 O O . ASP A 1 94 ? -5.441 -39.438 -2.309 1 95.81 94 ASP A O 1
ATOM 752 N N . LYS A 1 95 ? -6.57 -38.219 -3.773 1 94.31 95 LYS A N 1
ATOM 753 C CA . LYS A 1 95 ? -6.188 -39.094 -4.883 1 94.31 95 LYS A CA 1
ATOM 754 C C . LYS A 1 95 ? -4.688 -39 -5.152 1 94.31 95 LYS A C 1
ATOM 756 O O . LYS A 1 95 ? -4.047 -40 -5.449 1 94.31 95 LYS A O 1
ATOM 761 N N . GLY A 1 96 ? -4.176 -37.75 -5.172 1 93.38 96 GLY A N 1
ATOM 762 C CA . GLY A 1 96 ? -2.746 -37.469 -5.242 1 93.38 96 GLY A CA 1
ATOM 763 C C . GLY A 1 96 ? -2.154 -37.75 -6.609 1 93.38 96 GLY A C 1
ATOM 764 O O . GLY A 1 96 ? -1.093 -37.219 -6.949 1 93.38 96 GLY A O 1
ATOM 765 N N . ARG A 1 97 ? -2.779 -38.75 -7.281 1 92.69 97 ARG A N 1
ATOM 766 C CA . ARG A 1 97 ? -2.285 -39.094 -8.602 1 92.69 97 ARG A CA 1
ATOM 767 C C . ARG A 1 97 ? -3.436 -39.5 -9.531 1 92.69 97 ARG A C 1
ATOM 769 O O . ARG A 1 97 ? -4.367 -40.188 -9.117 1 92.69 97 ARG A O 1
ATOM 776 N N . LEU A 1 98 ? -3.314 -38.875 -10.758 1 92.25 98 LEU A N 1
ATOM 777 C CA . LEU A 1 98 ? -4.312 -39.156 -11.781 1 92.25 98 LEU A CA 1
ATOM 778 C C . LEU A 1 98 ? -3.652 -39.688 -13.055 1 92.25 98 LEU A C 1
ATOM 780 O O . LEU A 1 98 ? -2.727 -39.062 -13.578 1 92.25 98 LEU A O 1
ATOM 784 N N . LYS A 1 99 ? -4.102 -40.75 -13.469 1 89.31 99 LYS A N 1
ATOM 785 C CA . LYS A 1 99 ? -3.57 -41.344 -14.695 1 89.31 99 LYS A CA 1
ATOM 786 C C . LYS A 1 99 ? -4.238 -40.719 -15.93 1 89.31 99 LYS A C 1
ATOM 788 O O . LYS A 1 99 ? -5.461 -40.781 -16.078 1 89.31 99 LYS A O 1
ATOM 793 N N . MET A 1 100 ? -3.518 -40.062 -16.719 1 87.31 100 MET A N 1
ATOM 794 C CA . MET A 1 100 ? -4.039 -39.5 -17.953 1 87.31 100 MET A CA 1
ATOM 795 C C . MET A 1 100 ? -4.023 -40.531 -19.078 1 87.31 100 MET A C 1
ATOM 797 O O . MET A 1 100 ? -5.023 -40.688 -19.781 1 87.31 100 MET A O 1
ATOM 801 N N . ASN A 1 101 ? -2.924 -41.156 -19.312 1 82.62 101 ASN A N 1
ATOM 802 C CA . ASN A 1 101 ? -2.721 -42.281 -20.219 1 82.62 101 ASN A CA 1
ATOM 803 C C . ASN A 1 101 ? -1.624 -43.219 -19.703 1 82.62 101 ASN A C 1
ATOM 805 O O . ASN A 1 101 ? -1.182 -43.094 -18.562 1 82.62 101 ASN A O 1
ATOM 809 N N . ASP A 1 102 ? -1.318 -44.219 -20.469 1 80.44 102 ASP A N 1
ATOM 810 C CA . ASP A 1 102 ? -0.389 -45.25 -20.031 1 80.44 102 ASP A CA 1
ATOM 811 C C . ASP A 1 102 ? 0.984 -44.656 -19.719 1 80.44 102 ASP A C 1
ATOM 813 O O . ASP A 1 102 ? 1.72 -45.188 -18.875 1 80.44 102 ASP A O 1
ATOM 817 N N . ASP A 1 103 ? 1.276 -43.469 -20.234 1 81.44 103 ASP A N 1
ATOM 818 C CA . ASP A 1 103 ? 2.639 -42.938 -20.141 1 81.44 103 ASP A CA 1
ATOM 819 C C . ASP A 1 103 ? 2.688 -41.656 -19.297 1 81.44 103 ASP A C 1
ATOM 821 O O . ASP A 1 103 ? 3.77 -41.156 -19 1 81.44 103 ASP A O 1
ATOM 825 N N . THR A 1 104 ? 1.473 -41.156 -19.062 1 87.06 104 THR A N 1
ATOM 826 C CA . THR A 1 104 ? 1.471 -39.844 -18.422 1 87.06 104 THR A CA 1
ATOM 827 C C . THR A 1 104 ? 0.608 -39.875 -17.156 1 87.06 104 THR A C 1
ATOM 829 O O . THR A 1 104 ? -0.558 -40.25 -17.203 1 87.06 104 THR A O 1
ATOM 832 N N . GLN A 1 105 ? 1.257 -39.469 -16.078 1 89.19 105 GLN A N 1
ATOM 833 C CA . GLN A 1 105 ? 0.553 -39.312 -14.805 1 89.19 105 GLN A CA 1
ATOM 834 C C . GLN A 1 105 ? 0.653 -37.875 -14.297 1 89.19 105 GLN A C 1
ATOM 836 O O . GLN A 1 105 ? 1.69 -37.219 -14.453 1 89.19 105 GLN A O 1
ATOM 841 N N . VAL A 1 106 ? -0.455 -37.438 -13.773 1 92.38 106 VAL A N 1
ATOM 842 C CA . VAL A 1 106 ? -0.492 -36.125 -13.18 1 92.38 106 VAL A CA 1
ATOM 843 C C . VAL A 1 106 ? -0.536 -36.219 -11.656 1 92.38 106 VAL A C 1
ATOM 845 O O . VAL A 1 106 ? -1.38 -36.938 -11.102 1 92.38 106 VAL A O 1
ATOM 848 N N . PHE A 1 107 ? 0.394 -35.625 -11.047 1 93.88 107 PHE A N 1
ATOM 849 C CA . PHE A 1 107 ? 0.472 -35.594 -9.594 1 93.88 107 PHE A CA 1
ATOM 850 C C . PHE A 1 107 ? -0.124 -34.312 -9.023 1 93.88 107 PHE A C 1
ATOM 852 O O . PHE A 1 107 ? -0.05 -33.281 -9.656 1 93.88 107 PHE A O 1
ATOM 859 N N . VAL A 1 108 ? -0.751 -34.438 -7.859 1 95 108 VAL A N 1
ATOM 860 C CA . VAL A 1 108 ? -1.37 -33.281 -7.188 1 95 108 VAL A CA 1
ATOM 861 C C . VAL A 1 108 ? -0.847 -33.188 -5.758 1 95 108 VAL A C 1
ATOM 863 O O . VAL A 1 108 ? -0.75 -34.188 -5.047 1 95 108 VAL A O 1
ATOM 866 N N . ARG A 1 109 ? -0.448 -32 -5.344 1 94.06 109 ARG A N 1
ATOM 867 C CA . ARG A 1 109 ? -0.033 -31.719 -3.971 1 94.06 109 ARG A CA 1
ATOM 868 C C . ARG A 1 109 ? -0.66 -30.438 -3.455 1 94.06 109 ARG A C 1
ATOM 870 O O . ARG A 1 109 ? -1.153 -29.625 -4.238 1 94.06 109 ARG A O 1
ATOM 877 N N . PRO A 1 110 ? -0.661 -30.281 -2.115 1 94 110 PRO A N 1
ATOM 878 C CA . PRO A 1 110 ? -1.252 -29.062 -1.57 1 94 110 PRO A CA 1
ATOM 879 C C . PRO A 1 110 ? -0.515 -27.797 -2.018 1 94 110 PRO A C 1
ATOM 881 O O . PRO A 1 110 ? 0.712 -27.812 -2.146 1 94 110 PRO A O 1
ATOM 884 N N . TRP A 1 111 ? -1.302 -26.766 -2.295 1 91.38 111 TRP A N 1
ATOM 885 C CA . TRP A 1 111 ? -0.748 -25.438 -2.553 1 91.38 111 TRP A CA 1
ATOM 886 C C . TRP A 1 111 ? -0.242 -24.812 -1.264 1 91.38 111 TRP A C 1
ATOM 888 O O . TRP A 1 111 ? -0.928 -24.828 -0.239 1 91.38 111 TRP A O 1
ATOM 898 N N . ARG A 1 112 ? 0.962 -24.312 -1.297 1 79.56 112 ARG A N 1
ATOM 899 C CA . ARG A 1 112 ? 1.544 -23.562 -0.188 1 79.56 112 ARG A CA 1
ATOM 900 C C . ARG A 1 112 ? 2.021 -22.188 -0.645 1 79.56 112 ARG A C 1
ATOM 902 O O . ARG A 1 112 ? 2.867 -22.094 -1.536 1 79.56 112 ARG A O 1
ATOM 909 N N . PRO A 1 113 ? 1.354 -21.141 -0.167 1 72.06 113 PRO A N 1
ATOM 910 C CA . PRO A 1 113 ? 1.647 -19.781 -0.648 1 72.06 113 PRO A CA 1
ATOM 911 C C . PRO A 1 113 ? 3.135 -19.438 -0.588 1 72.06 113 PRO A C 1
ATOM 913 O O . PRO A 1 113 ? 3.648 -18.75 -1.464 1 72.06 113 PRO A O 1
ATOM 916 N N . LEU A 1 114 ? 3.844 -19.859 0.424 1 65.31 114 LEU A N 1
ATOM 917 C CA . LEU A 1 114 ? 5.211 -19.406 0.663 1 65.31 114 LEU A CA 1
ATOM 918 C C . LEU A 1 114 ? 6.18 -20.594 0.681 1 65.31 114 LEU A C 1
ATOM 920 O O . LEU A 1 114 ? 7.109 -20.625 1.489 1 65.31 114 LEU A O 1
ATOM 924 N N . ALA A 1 115 ? 5.863 -21.406 -0.326 1 64.38 115 ALA A N 1
ATOM 925 C CA . ALA A 1 115 ? 6.684 -22.609 -0.353 1 64.38 115 ALA A CA 1
ATOM 926 C C . ALA A 1 115 ? 8.141 -22.281 -0.665 1 64.38 115 ALA A C 1
ATOM 928 O O . ALA A 1 115 ? 9.055 -22.953 -0.194 1 64.38 115 ALA A O 1
ATOM 929 N N . HIS A 1 116 ? 8.328 -21.172 -1.339 1 61.91 116 HIS A N 1
ATOM 930 C CA . HIS A 1 116 ? 9.68 -20.812 -1.761 1 61.91 116 HIS A CA 1
ATOM 931 C C . HIS A 1 116 ? 10.172 -19.562 -1.044 1 61.91 116 HIS A C 1
ATOM 933 O O . HIS A 1 116 ? 11.195 -18.984 -1.431 1 61.91 116 HIS A O 1
ATOM 939 N N . ALA A 1 117 ? 9.438 -19.172 -0.057 1 65.69 117 ALA A N 1
ATOM 940 C CA . ALA A 1 117 ? 9.789 -17.953 0.669 1 65.69 117 ALA A CA 1
ATOM 941 C C . ALA A 1 117 ? 10.906 -18.203 1.673 1 65.69 117 ALA A C 1
ATOM 943 O O . ALA A 1 117 ? 11.07 -19.328 2.145 1 65.69 117 ALA A O 1
ATOM 944 N N . LEU A 1 118 ? 11.672 -17.141 1.833 1 63.91 118 LEU A N 1
ATOM 945 C CA . LEU A 1 118 ? 12.711 -17.172 2.857 1 63.91 118 LEU A CA 1
ATOM 946 C C . LEU A 1 118 ? 12.242 -16.469 4.125 1 63.91 118 LEU A C 1
ATOM 948 O O . LEU A 1 118 ? 11.477 -15.5 4.055 1 63.91 118 LEU A O 1
ATOM 952 N N . GLY A 1 119 ? 12.617 -17.094 5.219 1 61.31 119 GLY A N 1
ATOM 953 C CA . GLY A 1 119 ? 12.289 -16.438 6.477 1 61.31 119 GLY A CA 1
ATOM 954 C C . GLY A 1 119 ? 13.086 -15.18 6.73 1 61.31 119 GLY A C 1
ATOM 955 O O . GLY A 1 119 ? 14.258 -15.102 6.379 1 61.31 119 GLY A O 1
ATOM 956 N N . ALA A 1 120 ? 12.414 -14.102 6.992 1 65.06 120 ALA A N 1
ATOM 957 C CA . ALA A 1 120 ? 13.078 -12.867 7.41 1 65.06 120 ALA A CA 1
ATOM 958 C C . ALA A 1 120 ? 12.602 -12.43 8.789 1 65.06 120 ALA A C 1
ATOM 960 O O . ALA A 1 120 ? 11.484 -12.766 9.203 1 65.06 120 ALA A O 1
ATOM 961 N N . ALA A 1 121 ? 13.57 -11.961 9.594 1 68 121 ALA A N 1
ATOM 962 C CA . ALA A 1 121 ? 13.227 -11.406 10.898 1 68 121 ALA A CA 1
ATOM 963 C C . ALA A 1 121 ? 13.297 -9.883 10.891 1 68 121 ALA A C 1
ATOM 965 O O . ALA A 1 121 ? 14.031 -9.297 10.086 1 68 121 ALA A O 1
ATOM 966 N N . MET A 1 122 ? 12.398 -9.273 11.57 1 75.94 122 MET A N 1
ATOM 967 C CA . MET A 1 122 ? 12.461 -7.844 11.844 1 75.94 122 MET A CA 1
ATOM 968 C C . MET A 1 122 ? 12.703 -7.59 13.336 1 75.94 122 MET A C 1
ATOM 970 O O . MET A 1 122 ? 11.766 -7.285 14.07 1 75.94 122 MET A O 1
ATOM 974 N N . PRO A 1 123 ? 13.977 -7.66 13.773 1 74.06 123 PRO A N 1
ATOM 975 C CA . PRO A 1 123 ? 14.273 -7.664 15.203 1 74.06 123 PRO A CA 1
ATOM 976 C C . PRO A 1 123 ? 14.25 -6.266 15.812 1 74.06 123 PRO A C 1
ATOM 978 O O . PRO A 1 123 ? 14.273 -6.125 17.047 1 74.06 123 PRO A O 1
ATOM 981 N N . PHE A 1 124 ? 14.172 -5.227 15.031 1 75.5 124 PHE A N 1
ATOM 982 C CA . PHE A 1 124 ? 14.281 -3.879 15.586 1 75.5 124 PHE A CA 1
ATOM 983 C C . PHE A 1 124 ? 12.93 -3.178 15.578 1 75.5 124 PHE A C 1
ATOM 985 O O . PHE A 1 124 ? 12.188 -3.25 14.594 1 75.5 124 PHE A O 1
ATOM 992 N N . ARG A 1 125 ? 12.648 -2.557 16.656 1 81.12 125 ARG A N 1
ATOM 993 C CA . ARG A 1 125 ? 11.484 -1.682 16.781 1 81.12 125 ARG A CA 1
ATOM 994 C C . ARG A 1 125 ? 11.906 -0.217 16.812 1 81.12 125 ARG A C 1
ATOM 996 O O . ARG A 1 125 ? 12.75 0.172 17.625 1 81.12 125 ARG A O 1
ATOM 1003 N N . ALA A 1 126 ? 11.375 0.524 15.891 1 80.44 126 ALA A N 1
ATOM 1004 C CA . ALA A 1 126 ? 11.781 1.921 15.773 1 80.44 126 ALA A CA 1
ATOM 1005 C C . ALA A 1 126 ? 10.602 2.859 16 1 80.44 126 ALA A C 1
ATOM 1007 O O . ALA A 1 126 ? 9.469 2.557 15.602 1 80.44 126 ALA A O 1
ATOM 1008 N N . ARG A 1 127 ? 10.922 3.973 16.641 1 83.75 127 ARG A N 1
ATOM 1009 C CA . ARG A 1 127 ? 9.961 5.066 16.75 1 83.75 127 ARG A CA 1
ATOM 1010 C C . ARG A 1 127 ? 10.141 6.062 15.609 1 83.75 127 ARG A C 1
ATOM 1012 O O . ARG A 1 127 ? 11.242 6.594 15.414 1 83.75 127 ARG A O 1
ATOM 1019 N N . LEU A 1 128 ? 9.062 6.215 14.844 1 84.25 128 LEU A N 1
ATOM 1020 C CA . LEU A 1 128 ? 9.117 7.125 13.703 1 84.25 128 LEU A CA 1
ATOM 1021 C C . LEU A 1 128 ? 8.18 8.312 13.906 1 84.25 128 LEU A C 1
ATOM 1023 O O . LEU A 1 128 ? 7.066 8.148 14.414 1 84.25 128 LEU A O 1
ATOM 1027 N N . LEU A 1 129 ? 8.656 9.461 13.641 1 84.19 129 LEU A N 1
ATOM 1028 C CA . LEU A 1 129 ? 7.848 10.672 13.531 1 84.19 129 LEU A CA 1
ATOM 1029 C C . LEU A 1 129 ? 7.816 11.164 12.086 1 84.19 129 LEU A C 1
ATOM 1031 O O . LEU A 1 129 ? 8.852 11.547 11.531 1 84.19 129 LEU A O 1
ATOM 1035 N N . VAL A 1 130 ? 6.633 11.047 11.484 1 82.94 130 VAL A N 1
ATOM 1036 C CA . VAL A 1 130 ? 6.488 11.352 10.062 1 82.94 130 VAL A CA 1
ATOM 1037 C C . VAL A 1 130 ? 5.711 12.656 9.891 1 82.94 130 VAL A C 1
ATOM 1039 O O . VAL A 1 130 ? 4.562 12.766 10.328 1 82.94 130 VAL A O 1
ATOM 1042 N N . ASP A 1 131 ? 6.312 13.578 9.32 1 78.19 131 ASP A N 1
ATOM 1043 C CA . ASP A 1 131 ? 5.648 14.852 9.047 1 78.19 131 ASP A CA 1
ATOM 1044 C C . ASP A 1 131 ? 5.418 15.047 7.547 1 78.19 131 ASP A C 1
ATOM 1046 O O . ASP A 1 131 ? 5.961 14.297 6.73 1 78.19 131 ASP A O 1
ATOM 1050 N N . GLY A 1 132 ? 4.445 15.891 7.234 1 75.94 132 GLY A N 1
ATOM 1051 C CA . GLY A 1 132 ? 4.238 16.266 5.844 1 75.94 132 GLY A CA 1
ATOM 1052 C C . GLY A 1 132 ? 3.164 15.438 5.16 1 75.94 132 GLY A C 1
ATOM 1053 O O . GLY A 1 132 ? 2.865 15.648 3.984 1 75.94 132 GLY A O 1
ATOM 1054 N N . VAL A 1 133 ? 2.637 14.484 5.855 1 80.56 133 VAL A N 1
ATOM 1055 C CA . VAL A 1 133 ? 1.559 13.688 5.281 1 80.56 133 VAL A CA 1
ATOM 1056 C C . VAL A 1 133 ? 0.227 14.414 5.461 1 80.56 133 VAL A C 1
ATOM 1058 O O . VAL A 1 133 ? -0.132 14.797 6.578 1 80.56 133 VAL A O 1
ATOM 1061 N N . PRO A 1 134 ? -0.421 14.617 4.332 1 81.94 134 PRO A N 1
ATOM 1062 C CA . PRO A 1 134 ? -1.725 15.266 4.5 1 81.94 134 PRO A CA 1
ATOM 1063 C C . PRO A 1 134 ? -2.645 14.5 5.449 1 81.94 134 PRO A C 1
ATOM 1065 O O . PRO A 1 134 ? -2.664 13.266 5.441 1 81.94 134 PRO A O 1
ATOM 1068 N N . THR A 1 135 ? -3.436 15.195 6.164 1 85.25 135 THR A N 1
ATOM 1069 C CA . THR A 1 135 ? -4.176 14.609 7.273 1 85.25 135 THR A CA 1
ATOM 1070 C C . THR A 1 135 ? -5.27 13.68 6.762 1 85.25 135 THR A C 1
ATOM 1072 O O . THR A 1 135 ? -5.621 12.703 7.426 1 85.25 135 THR A O 1
ATOM 1075 N N . TYR A 1 136 ? -5.809 13.906 5.578 1 85.75 136 TYR A N 1
ATOM 1076 C CA . TYR A 1 136 ? -6.922 13.102 5.086 1 85.75 136 TYR A CA 1
ATOM 1077 C C . TYR A 1 136 ? -6.469 11.672 4.781 1 85.75 136 TYR A C 1
ATOM 1079 O O . TYR A 1 136 ? -7.301 10.781 4.609 1 85.75 136 TYR A O 1
ATOM 1087 N N . VAL A 1 137 ? -5.113 11.477 4.766 1 87.19 137 VAL A N 1
ATOM 1088 C CA . VAL A 1 137 ? -4.617 10.141 4.453 1 87.19 137 VAL A CA 1
ATOM 1089 C C . VAL A 1 137 ? -3.924 9.547 5.68 1 87.19 137 VAL A C 1
ATOM 1091 O O . VAL A 1 137 ? -3.07 8.672 5.551 1 87.19 137 VAL A O 1
ATOM 1094 N N . TRP A 1 138 ? -4.184 10.125 6.855 1 88.75 138 TRP A N 1
ATOM 1095 C CA . TRP A 1 138 ? -3.637 9.562 8.086 1 88.75 138 TRP A CA 1
ATOM 1096 C C . TRP A 1 138 ? -4.359 8.273 8.461 1 88.75 138 TRP A C 1
ATOM 1098 O O . TRP A 1 138 ? -5.004 8.203 9.516 1 88.75 138 TRP A O 1
ATOM 1108 N N . THR A 1 139 ? -4.266 7.285 7.637 1 88.69 139 THR A N 1
ATOM 1109 C CA . THR A 1 139 ? -4.859 5.973 7.871 1 88.69 139 THR A CA 1
ATOM 1110 C C . THR A 1 139 ? -3.777 4.906 8.008 1 88.69 139 THR A C 1
ATOM 1112 O O . THR A 1 139 ? -2.662 5.078 7.508 1 88.69 139 THR A O 1
ATOM 1115 N N . HIS A 1 140 ? -4.152 3.832 8.656 1 88.56 140 HIS A N 1
ATOM 1116 C CA . HIS A 1 140 ? -3.232 2.711 8.82 1 88.56 140 HIS A CA 1
ATOM 1117 C C . HIS A 1 140 ? -2.713 2.225 7.473 1 88.56 140 HIS A C 1
ATOM 1119 O O . HIS A 1 140 ? -1.516 1.97 7.32 1 88.56 140 HIS A O 1
ATOM 1125 N N . SER A 1 141 ? -3.566 2.156 6.543 1 85.88 141 SER A N 1
ATOM 1126 C CA . SER A 1 141 ? -3.23 1.611 5.23 1 85.88 141 SER A CA 1
ATOM 1127 C C . SER A 1 141 ? -2.191 2.473 4.523 1 85.88 141 SER A C 1
ATOM 1129 O O . SER A 1 141 ? -1.216 1.954 3.975 1 85.88 141 SER A O 1
ATOM 1131 N N . ILE A 1 142 ? -2.375 3.795 4.547 1 86.56 142 ILE A N 1
ATOM 1132 C CA . ILE A 1 142 ? -1.452 4.688 3.855 1 86.56 142 ILE A CA 1
ATOM 1133 C C . ILE A 1 142 ? -0.121 4.734 4.602 1 86.56 142 ILE A C 1
ATOM 1135 O O . ILE A 1 142 ? 0.946 4.715 3.982 1 86.56 142 ILE A O 1
ATOM 1139 N N . VAL A 1 143 ? -0.178 4.762 5.93 1 88.38 143 VAL A N 1
ATOM 1140 C CA . VAL A 1 143 ? 1.041 4.781 6.73 1 88.38 143 VAL A CA 1
ATOM 1141 C C . VAL A 1 143 ? 1.863 3.525 6.457 1 88.38 143 VAL A C 1
ATOM 1143 O O . VAL A 1 143 ? 3.082 3.6 6.281 1 88.38 143 VAL A O 1
ATOM 1146 N N . GLU A 1 144 ? 1.206 2.426 6.367 1 89.31 144 GLU A N 1
ATOM 1147 C CA . GLU A 1 144 ? 1.886 1.173 6.051 1 89.31 144 GLU A CA 1
ATOM 1148 C C . GLU A 1 144 ? 2.557 1.24 4.684 1 89.31 144 GLU A C 1
ATOM 1150 O O . GLU A 1 144 ? 3.635 0.676 4.484 1 89.31 144 GLU A O 1
ATOM 1155 N N . ARG A 1 145 ? 1.901 1.881 3.809 1 86.62 145 ARG A N 1
ATOM 1156 C CA . ARG A 1 145 ? 2.467 2.018 2.471 1 86.62 145 ARG A CA 1
ATOM 1157 C C . ARG A 1 145 ? 3.699 2.916 2.486 1 86.62 145 ARG A C 1
ATOM 1159 O O . ARG A 1 145 ? 4.699 2.621 1.826 1 86.62 145 ARG A O 1
ATOM 1166 N N . VAL A 1 146 ? 3.631 3.92 3.207 1 86.88 146 VAL A N 1
ATOM 1167 C CA . VAL A 1 146 ? 4.695 4.918 3.242 1 86.88 146 VAL A CA 1
ATOM 1168 C C . VAL A 1 146 ? 5.953 4.312 3.855 1 86.88 146 VAL A C 1
ATOM 1170 O O . VAL A 1 146 ? 7.062 4.547 3.369 1 86.88 146 VAL A O 1
ATOM 1173 N N . ILE A 1 147 ? 5.766 3.477 4.852 1 87.94 147 ILE A N 1
ATOM 1174 C CA . ILE A 1 147 ? 6.938 2.949 5.543 1 87.94 147 ILE A CA 1
ATOM 1175 C C . ILE A 1 147 ? 7.25 1.545 5.027 1 87.94 147 ILE A C 1
ATOM 1177 O O . ILE A 1 147 ? 8.266 0.95 5.406 1 87.94 147 ILE A O 1
ATOM 1181 N N . GLY A 1 148 ? 6.441 1.034 4.137 1 87.69 148 GLY A N 1
ATOM 1182 C CA . GLY A 1 148 ? 6.383 -0.379 3.801 1 87.69 148 GLY A CA 1
ATOM 1183 C C . GLY A 1 148 ? 7.59 -0.857 3.012 1 87.69 148 GLY A C 1
ATOM 1184 O O . GLY A 1 148 ? 7.719 -2.051 2.734 1 87.69 148 GLY A O 1
ATOM 1185 N N . ARG A 1 149 ? 8.477 0.024 2.691 1 85.69 149 ARG A N 1
ATOM 1186 C CA . ARG A 1 149 ? 9.68 -0.435 2.014 1 85.69 149 ARG A CA 1
ATOM 1187 C C . ARG A 1 149 ? 10.633 -1.117 2.992 1 85.69 149 ARG A C 1
ATOM 1189 O O . ARG A 1 149 ? 11.336 -2.062 2.627 1 85.69 149 ARG A O 1
ATOM 1196 N N . THR A 1 150 ? 10.609 -0.557 4.211 1 86.56 150 THR A N 1
ATOM 1197 C CA . THR A 1 150 ? 11.633 -1.044 5.133 1 86.56 150 THR A CA 1
ATOM 1198 C C . THR A 1 150 ? 11.008 -1.437 6.469 1 86.56 150 THR A C 1
ATOM 1200 O O . THR A 1 150 ? 11.641 -2.119 7.277 1 86.56 150 THR A O 1
ATOM 1203 N N . CYS A 1 151 ? 9.781 -1.031 6.617 1 87.19 151 CYS A N 1
ATOM 1204 C CA . CYS A 1 151 ? 9.18 -1.248 7.93 1 87.19 151 CYS A CA 1
ATOM 1205 C C . CYS A 1 151 ? 7.766 -1.805 7.797 1 87.19 151 CYS A C 1
ATOM 1207 O O . CYS A 1 151 ? 7.141 -1.675 6.742 1 87.19 151 CYS A O 1
ATOM 1209 N N . THR A 1 152 ? 7.371 -2.441 8.852 1 86.81 152 THR A N 1
ATOM 1210 C CA . THR A 1 152 ? 5.965 -2.764 9.062 1 86.81 152 THR A CA 1
ATOM 1211 C C . THR A 1 152 ? 5.418 -2.035 10.289 1 86.81 152 THR A C 1
ATOM 1213 O O . THR A 1 152 ? 6.109 -1.911 11.305 1 86.81 152 THR A O 1
ATOM 1216 N N . LEU A 1 153 ? 4.219 -1.58 10.125 1 88.62 153 LEU A N 1
ATOM 1217 C CA . LEU A 1 153 ? 3.609 -0.773 11.18 1 88.62 153 LEU A CA 1
ATOM 1218 C C . LEU A 1 153 ? 3.242 -1.636 12.383 1 88.62 153 LEU A C 1
ATOM 1220 O O . LEU A 1 153 ? 2.623 -2.691 12.227 1 88.62 153 LEU A O 1
ATOM 1224 N N . ASP A 1 154 ? 3.684 -1.25 13.555 1 85.88 154 ASP A N 1
ATOM 1225 C CA . ASP A 1 154 ? 3.244 -1.872 14.805 1 85.88 154 ASP A CA 1
ATOM 1226 C C . ASP A 1 154 ? 2.018 -1.161 15.367 1 85.88 154 ASP A C 1
ATOM 1228 O O . ASP A 1 154 ? 0.915 -1.713 15.359 1 85.88 154 ASP A O 1
ATOM 1232 N N . VAL A 1 155 ? 2.277 0.151 15.672 1 87.69 155 VAL A N 1
ATOM 1233 C CA . VAL A 1 155 ? 1.159 0.912 16.219 1 87.69 155 VAL A CA 1
ATOM 1234 C C . VAL A 1 155 ? 1.345 2.396 15.914 1 87.69 155 VAL A C 1
ATOM 1236 O O . VAL A 1 155 ? 2.475 2.887 15.844 1 87.69 155 VAL A O 1
ATOM 1239 N N . MET A 1 156 ? 0.269 3.08 15.68 1 89.81 156 MET A N 1
ATOM 1240 C CA . MET A 1 156 ? 0.263 4.539 15.602 1 89.81 156 MET A CA 1
ATOM 1241 C C . MET A 1 156 ? -0.039 5.16 16.953 1 89.81 156 MET A C 1
ATOM 1243 O O . MET A 1 156 ? -0.84 4.625 17.734 1 89.81 156 MET A O 1
ATOM 1247 N N . ASP A 1 157 ? 0.564 6.215 17.188 1 89.44 157 ASP A N 1
ATOM 1248 C CA . ASP A 1 157 ? 0.296 6.914 18.438 1 89.44 157 ASP A CA 1
ATOM 1249 C C . ASP A 1 157 ? -1.167 7.344 18.516 1 89.44 157 ASP A C 1
ATOM 1251 O O . ASP A 1 157 ? -1.754 7.77 17.516 1 89.44 157 ASP A O 1
ATOM 1255 N N . GLU A 1 158 ? -1.636 7.363 19.75 1 91 158 GLU A N 1
ATOM 1256 C CA . GLU A 1 158 ? -3.021 7.75 19.984 1 91 158 GLU A CA 1
ATOM 1257 C C . GLU A 1 158 ? -3.281 9.18 19.531 1 91 158 GLU A C 1
ATOM 1259 O O . GLU A 1 158 ? -4.34 9.477 18.969 1 91 158 GLU A O 1
ATOM 1264 N N . ARG A 1 159 ? -2.367 10.055 19.766 1 88 159 ARG A N 1
ATOM 1265 C CA . ARG A 1 159 ? -2.518 11.453 19.375 1 88 159 ARG A CA 1
ATOM 1266 C C . ARG A 1 159 ? -2.662 11.586 17.859 1 88 159 ARG A C 1
ATOM 1268 O O . ARG A 1 159 ? -3.34 12.5 17.391 1 88 159 ARG A O 1
ATOM 1275 N N . SER A 1 160 ? -1.975 10.695 17.125 1 88.31 160 SER A N 1
ATOM 1276 C CA . SER A 1 160 ? -2.064 10.695 15.672 1 88.31 160 SER A CA 1
ATOM 1277 C C . SER A 1 160 ? -3.404 10.141 15.203 1 88.31 160 SER A C 1
ATOM 1279 O O . SER A 1 160 ? -4.008 10.672 14.266 1 88.31 160 SER A O 1
ATOM 1281 N N . ILE A 1 161 ? -3.842 9.172 15.875 1 90.25 161 ILE A N 1
ATOM 1282 C CA . ILE A 1 161 ? -5.102 8.531 15.516 1 90.25 161 ILE A CA 1
ATOM 1283 C C . ILE A 1 161 ? -6.262 9.492 15.789 1 90.25 161 ILE A C 1
ATOM 1285 O O . ILE A 1 161 ? -7.156 9.641 14.953 1 90.25 161 ILE A O 1
ATOM 1289 N N . SER A 1 162 ? -6.188 10.141 16.922 1 87.62 162 SER A N 1
ATOM 1290 C CA . SER A 1 162 ? -7.258 11.047 17.312 1 87.62 162 SER A CA 1
ATOM 1291 C C . SER A 1 162 ? -7.074 12.422 16.672 1 87.62 162 SER A C 1
ATOM 1293 O O . SER A 1 162 ? -7.949 13.281 16.781 1 87.62 162 SER A O 1
ATOM 1295 N N . MET A 1 163 ? -5.887 12.656 16.125 1 87.69 163 MET A N 1
ATOM 1296 C CA . MET A 1 163 ? -5.531 13.891 15.43 1 87.69 163 MET A CA 1
ATOM 1297 C C . MET A 1 163 ? -5.609 15.086 16.375 1 87.69 163 MET A C 1
ATOM 1299 O O . MET A 1 163 ? -6.078 16.156 15.992 1 87.69 163 MET A O 1
ATOM 1303 N N . THR A 1 164 ? -5.25 14.859 17.594 1 86.62 164 THR A N 1
ATOM 1304 C CA . THR A 1 164 ? -5.148 15.961 18.547 1 86.62 164 THR A CA 1
ATOM 1305 C C . THR A 1 164 ? -3.869 16.766 18.328 1 86.62 164 THR A C 1
ATOM 1307 O O . THR A 1 164 ? -3.738 17.891 18.812 1 86.62 164 THR A O 1
ATOM 1310 N N . ASP A 1 165 ? -2.941 16.156 17.672 1 87.81 165 ASP A N 1
ATOM 1311 C CA . ASP A 1 165 ? -1.721 16.766 17.156 1 87.81 165 ASP A CA 1
ATOM 1312 C C . ASP A 1 165 ? -1.436 16.328 15.727 1 87.81 165 ASP A C 1
ATOM 1314 O O . ASP A 1 165 ? -1.158 15.148 15.477 1 87.81 165 ASP A O 1
ATOM 1318 N N . THR A 1 166 ? -1.544 17.25 14.852 1 87.44 166 THR A N 1
ATOM 1319 C CA . THR A 1 166 ? -1.448 16.875 13.445 1 87.44 166 THR A CA 1
ATOM 1320 C C . THR A 1 166 ? -0.137 17.375 12.836 1 87.44 166 THR A C 1
ATOM 1322 O O . THR A 1 166 ? -0.03 17.531 11.617 1 87.44 166 THR A O 1
ATOM 1325 N N . ARG A 1 167 ? 0.811 17.703 13.695 1 83 167 ARG A N 1
ATOM 1326 C CA . ARG A 1 167 ? 2.109 18.141 13.195 1 83 167 ARG A CA 1
ATOM 1327 C C . ARG A 1 167 ? 2.865 16.984 12.547 1 83 167 ARG A C 1
ATOM 1329 O O . ARG A 1 167 ? 3.521 17.156 11.523 1 83 167 ARG A O 1
ATOM 1336 N N . GLU A 1 168 ? 2.662 15.828 13.234 1 83.69 168 GLU A N 1
ATOM 1337 C CA . GLU A 1 168 ? 3.352 14.641 12.742 1 83.69 168 GLU A CA 1
ATOM 1338 C C . GLU A 1 168 ? 2.611 13.367 13.148 1 83.69 168 GLU A C 1
ATOM 1340 O O . GLU A 1 168 ? 1.901 13.352 14.156 1 83.69 168 GLU A O 1
ATOM 1345 N N . ILE A 1 169 ? 2.844 12.383 12.352 1 85.44 169 ILE A N 1
ATOM 1346 C CA . ILE A 1 169 ? 2.361 11.047 12.703 1 85.44 169 ILE A CA 1
ATOM 1347 C C . ILE A 1 169 ? 3.41 10.328 13.547 1 85.44 169 ILE A C 1
ATOM 1349 O O . ILE A 1 169 ? 4.539 10.117 13.102 1 85.44 169 ILE A O 1
ATOM 1353 N N . GLY A 1 170 ? 3.029 10.094 14.805 1 86.19 170 GLY A N 1
ATOM 1354 C CA . GLY A 1 170 ? 3.865 9.234 15.625 1 86.19 170 GLY A CA 1
ATOM 1355 C C . GLY A 1 170 ? 3.488 7.766 15.531 1 86.19 170 GLY A C 1
ATOM 1356 O O . GLY A 1 170 ? 2.305 7.422 15.578 1 86.19 170 GLY A O 1
ATOM 1357 N N . LEU A 1 171 ? 4.543 6.922 15.305 1 87.31 171 LEU A N 1
ATOM 1358 C CA . LEU A 1 171 ? 4.25 5.496 15.18 1 87.31 171 LEU A CA 1
ATOM 1359 C C . LEU A 1 171 ? 5.449 4.656 15.602 1 87.31 171 LEU A C 1
ATOM 1361 O O . LEU A 1 171 ? 6.566 5.168 15.703 1 87.31 171 LEU A O 1
ATOM 1365 N N . TRP A 1 172 ? 5.137 3.471 15.961 1 85 172 TRP A N 1
ATOM 1366 C CA . TRP A 1 172 ? 6.141 2.43 16.141 1 85 172 TRP A CA 1
ATOM 1367 C C . TRP A 1 172 ? 6.105 1.435 14.984 1 85 172 TRP A C 1
ATOM 1369 O O . TRP A 1 172 ? 5.027 1.046 14.523 1 85 172 TRP A O 1
ATOM 1379 N N . ALA A 1 173 ? 7.277 1.068 14.492 1 85.69 173 ALA A N 1
ATOM 1380 C CA . ALA A 1 173 ? 7.383 0.158 13.352 1 85.69 173 ALA A CA 1
ATOM 1381 C C . ALA A 1 173 ? 8.484 -0.877 13.578 1 85.69 173 ALA A C 1
ATOM 1383 O O . ALA A 1 173 ? 9.453 -0.616 14.297 1 85.69 173 ALA A O 1
ATOM 1384 N N . TRP A 1 174 ? 8.328 -1.984 13.016 1 83.06 174 TRP A N 1
ATOM 1385 C CA . TRP A 1 174 ? 9.352 -3.021 13.008 1 83.06 174 TRP A CA 1
ATOM 1386 C C . TRP A 1 174 ? 10.172 -2.975 11.727 1 83.06 174 TRP A C 1
ATOM 1388 O O . TRP A 1 174 ? 9.625 -2.707 10.648 1 83.06 174 TRP A O 1
ATOM 1398 N N . THR A 1 175 ? 11.422 -3.205 11.844 1 83.56 175 THR A N 1
ATOM 1399 C CA . THR A 1 175 ? 12.297 -3.215 10.68 1 83.56 175 THR A CA 1
ATOM 1400 C C . THR A 1 175 ? 13.438 -4.215 10.859 1 83.56 175 THR A C 1
ATOM 1402 O O . THR A 1 175 ? 13.789 -4.562 11.992 1 83.56 175 THR A O 1
ATOM 1405 N N . SER A 1 176 ? 13.93 -4.715 9.766 1 76.81 176 SER A N 1
ATOM 1406 C CA . SER A 1 176 ? 15.086 -5.609 9.805 1 76.81 176 SER A CA 1
ATOM 1407 C C . SER A 1 176 ? 16.391 -4.828 9.977 1 76.81 176 SER A C 1
ATOM 1409 O O . SER A 1 176 ? 17.375 -5.363 10.492 1 76.81 176 SER A O 1
ATOM 1411 N N . ASN A 1 177 ? 16.406 -3.584 9.586 1 80.5 177 ASN A N 1
ATOM 1412 C CA . ASN A 1 177 ? 17.594 -2.74 9.617 1 80.5 177 ASN A CA 1
ATOM 1413 C C . ASN A 1 177 ? 17.234 -1.259 9.68 1 80.5 177 ASN A C 1
ATOM 1415 O O . ASN A 1 177 ? 16.906 -0.653 8.656 1 80.5 177 ASN A O 1
ATOM 1419 N N . PRO A 1 178 ? 17.359 -0.635 10.812 1 81.31 178 PRO A N 1
ATOM 1420 C CA . PRO A 1 178 ? 16.969 0.77 10.961 1 81.31 178 PRO A CA 1
ATOM 1421 C C . PRO A 1 178 ? 17.797 1.705 10.078 1 81.31 178 PRO A C 1
ATOM 1423 O O . PRO A 1 178 ? 17.359 2.82 9.781 1 81.31 178 PRO A O 1
ATOM 1426 N N . SER A 1 179 ? 18.984 1.27 9.656 1 80.25 179 SER A N 1
ATOM 1427 C CA . SER A 1 179 ? 19.844 2.107 8.82 1 80.25 179 SER A CA 1
ATOM 1428 C C . SER A 1 179 ? 19.297 2.213 7.398 1 80.25 179 SER A C 1
ATOM 1430 O O . SER A 1 179 ? 19.781 3.027 6.609 1 80.25 179 SER A O 1
ATOM 1432 N N . ARG A 1 180 ? 18.25 1.456 7.105 1 84.81 180 ARG A N 1
ATOM 1433 C CA . ARG A 1 180 ? 17.672 1.466 5.766 1 84.81 180 ARG A CA 1
ATOM 1434 C C . ARG A 1 180 ? 16.438 2.365 5.703 1 84.81 180 ARG A C 1
ATOM 1436 O O . ARG A 1 180 ? 15.859 2.562 4.633 1 84.81 180 ARG A O 1
ATOM 1443 N N . ILE A 1 181 ? 16.062 2.936 6.824 1 85 181 ILE A N 1
ATOM 1444 C CA . ILE A 1 181 ? 14.922 3.84 6.859 1 85 181 ILE A CA 1
ATOM 1445 C C . ILE A 1 181 ? 15.328 5.199 6.289 1 85 181 ILE A C 1
ATOM 1447 O O . ILE A 1 181 ? 16.234 5.852 6.809 1 85 181 ILE A O 1
ATOM 1451 N N . SER A 1 182 ? 14.711 5.59 5.297 1 83.94 182 SER A N 1
ATOM 1452 C CA . SER A 1 182 ? 15.055 6.844 4.633 1 83.94 182 SER A CA 1
ATOM 1453 C C . SER A 1 182 ? 14.695 8.047 5.504 1 83.94 182 SER A C 1
ATOM 1455 O O . SER A 1 182 ? 13.766 7.977 6.312 1 83.94 182 SER A O 1
ATOM 1457 N N . LYS A 1 183 ? 15.398 9.078 5.312 1 79.44 183 LYS A N 1
ATOM 1458 C CA . LYS A 1 183 ? 15.141 10.32 6.047 1 79.44 183 LYS A CA 1
ATOM 1459 C C . LYS A 1 183 ? 13.914 11.039 5.508 1 79.44 183 LYS A C 1
ATOM 1461 O O . LYS A 1 183 ? 13.148 11.633 6.27 1 79.44 183 LYS A O 1
ATOM 1466 N N . VAL A 1 184 ? 13.797 10.938 4.168 1 80.06 184 VAL A N 1
ATOM 1467 C CA . VAL A 1 184 ? 12.695 11.609 3.488 1 80.06 184 VAL A CA 1
ATOM 1468 C C . VAL A 1 184 ? 12.031 10.641 2.514 1 80.06 184 VAL A C 1
ATOM 1470 O O . VAL A 1 184 ? 12.703 9.859 1.839 1 80.06 184 VAL A O 1
ATOM 1473 N N . VAL A 1 185 ? 10.727 10.633 2.518 1 82.56 185 VAL A N 1
ATOM 1474 C CA . VAL A 1 185 ? 9.969 9.898 1.514 1 82.56 185 VAL A CA 1
ATOM 1475 C C . VAL A 1 185 ? 9.117 10.875 0.701 1 82.56 185 VAL A C 1
ATOM 1477 O O . VAL A 1 185 ? 8.336 11.648 1.264 1 82.56 185 VAL A O 1
ATOM 1480 N N . TRP A 1 186 ? 9.336 10.844 -0.562 1 81.25 186 TRP A N 1
ATOM 1481 C CA . TRP A 1 186 ? 8.5 11.633 -1.462 1 81.25 186 TRP A CA 1
ATOM 1482 C C . TRP A 1 186 ? 7.199 10.898 -1.778 1 81.25 186 TRP A C 1
ATOM 1484 O O . TRP A 1 186 ? 7.219 9.844 -2.416 1 81.25 186 TRP A O 1
ATOM 1494 N N . LEU A 1 187 ? 6.148 11.508 -1.307 1 83.81 187 LEU A N 1
ATOM 1495 C CA . LEU A 1 187 ? 4.828 10.914 -1.507 1 83.81 187 LEU A CA 1
ATOM 1496 C C . LEU A 1 187 ? 4.141 11.531 -2.721 1 83.81 187 LEU A C 1
ATOM 1498 O O . LEU A 1 187 ? 3.996 12.75 -2.807 1 83.81 187 LEU A O 1
ATOM 1502 N N . THR A 1 188 ? 3.828 10.688 -3.656 1 81.69 188 THR A N 1
ATOM 1503 C CA . THR A 1 188 ? 3.139 11.141 -4.859 1 81.69 188 THR A CA 1
ATOM 1504 C C . THR A 1 188 ? 1.721 10.578 -4.914 1 81.69 188 THR A C 1
ATOM 1506 O O . THR A 1 188 ? 1.523 9.367 -4.828 1 81.69 188 THR A O 1
ATOM 1509 N N . PHE A 1 189 ? 0.761 11.461 -4.98 1 81.81 189 PHE A N 1
ATOM 1510 C CA . PHE A 1 189 ? -0.625 11.055 -5.195 1 81.81 189 PHE A CA 1
ATOM 1511 C C . PHE A 1 189 ? -1.004 11.18 -6.668 1 81.81 189 PHE A C 1
ATOM 1513 O O . PHE A 1 189 ? -0.717 12.195 -7.305 1 81.81 189 PHE A O 1
ATOM 1520 N N . THR A 1 190 ? -1.562 10.102 -7.133 1 79.94 190 THR A N 1
ATOM 1521 C CA . THR A 1 190 ? -1.92 10.133 -8.547 1 79.94 190 THR A CA 1
ATOM 1522 C C . THR A 1 190 ? -3.436 10.203 -8.719 1 79.94 190 THR A C 1
ATOM 1524 O O . THR A 1 190 ? -4.184 9.812 -7.82 1 79.94 190 THR A O 1
ATOM 1527 N N . SER A 1 191 ? -3.838 10.898 -9.75 1 72 191 SER A N 1
ATOM 1528 C CA . SER A 1 191 ? -5.242 10.938 -10.148 1 72 191 SER A CA 1
ATOM 1529 C C . SER A 1 191 ? -5.434 10.406 -11.562 1 72 191 SER A C 1
ATOM 1531 O O . SER A 1 191 ? -4.52 10.484 -12.391 1 72 191 SER A O 1
ATOM 1533 N N . ARG A 1 192 ? -6.598 9.68 -11.688 1 64.19 192 ARG A N 1
ATOM 1534 C CA . ARG A 1 192 ? -6.891 9.156 -13.016 1 64.19 192 ARG A CA 1
ATOM 1535 C C . ARG A 1 192 ? -7.387 10.258 -13.945 1 64.19 192 ARG A C 1
ATOM 1537 O O . ARG A 1 192 ? -8.148 11.133 -13.531 1 64.19 192 ARG A O 1
ATOM 1544 N N . ALA A 1 193 ? -6.531 10.539 -14.953 1 57.66 193 ALA A N 1
ATOM 1545 C CA . ALA A 1 193 ? -6.98 11.453 -16 1 57.66 193 ALA A CA 1
ATOM 1546 C C . ALA A 1 193 ? -7.277 10.703 -17.297 1 57.66 193 ALA A C 1
ATOM 1548 O O . ALA A 1 193 ? -6.805 9.578 -17.484 1 57.66 193 ALA A O 1
ATOM 1549 N N . PRO A 1 194 ? -8.328 11.195 -18 1 54.81 194 PRO A N 1
ATOM 1550 C CA . PRO A 1 194 ? -8.664 10.562 -19.281 1 54.81 194 PRO A CA 1
ATOM 1551 C C . PRO A 1 194 ? -7.434 10.156 -20.094 1 54.81 194 PRO A C 1
ATOM 1553 O O . PRO A 1 194 ? -7.449 9.133 -20.781 1 54.81 194 PRO A O 1
ATOM 1556 N N . ASP A 1 195 ? -6.469 11.023 -20.094 1 48.72 195 ASP A N 1
ATOM 1557 C CA . ASP A 1 195 ? -5.332 10.797 -20.984 1 48.72 195 ASP A CA 1
ATOM 1558 C C . ASP A 1 195 ? -4.195 10.086 -20.234 1 48.72 195 ASP A C 1
ATOM 1560 O O . ASP A 1 195 ? -3.059 10.062 -20.719 1 48.72 195 ASP A O 1
ATOM 1564 N N . GLY A 1 196 ? -4.469 9.602 -19.125 1 53.72 196 GLY A N 1
ATOM 1565 C CA . GLY A 1 196 ? -3.412 8.953 -18.359 1 53.72 196 GLY A CA 1
ATOM 1566 C C . GLY A 1 196 ? -3.434 9.297 -16.891 1 53.72 196 GLY A C 1
ATOM 1567 O O . GLY A 1 196 ? -4.5 9.555 -16.312 1 53.72 196 GLY A O 1
ATOM 1568 N N . VAL A 1 197 ? -2.543 8.812 -16.219 1 48.84 197 VAL A N 1
ATOM 1569 C CA . VAL A 1 197 ? -2.5 9.102 -14.789 1 48.84 197 VAL A CA 1
ATOM 1570 C C . VAL A 1 197 ? -1.836 10.453 -14.555 1 48.84 197 VAL A C 1
ATOM 1572 O O . VAL A 1 197 ? -0.789 10.75 -15.133 1 48.84 197 VAL A O 1
ATOM 1575 N N . ARG A 1 198 ? -2.529 11.555 -14.273 1 51.19 198 ARG A N 1
ATOM 1576 C CA . ARG A 1 198 ? -1.927 12.82 -13.852 1 51.19 198 ARG A CA 1
ATOM 1577 C C . ARG A 1 198 ? -1.397 12.719 -12.422 1 51.19 198 ARG A C 1
ATOM 1579 O O . ARG A 1 198 ? -2.02 12.086 -11.57 1 51.19 198 ARG A O 1
ATOM 1586 N N . VAL A 1 199 ? 0.012 12.633 -12.438 1 47.97 199 VAL A N 1
ATOM 1587 C CA . VAL A 1 199 ? 0.619 12.812 -11.125 1 47.97 199 VAL A CA 1
ATOM 1588 C C . VAL A 1 199 ? 0.108 14.102 -10.484 1 47.97 199 VAL A C 1
ATOM 1590 O O . VAL A 1 199 ? 0.237 15.18 -11.07 1 47.97 199 VAL A O 1
ATOM 1593 N N . THR A 1 200 ? -0.862 14.133 -9.758 1 45.34 200 THR A N 1
ATOM 1594 C CA . THR A 1 200 ? -1.329 15.398 -9.211 1 45.34 200 THR A CA 1
ATOM 1595 C C . THR A 1 200 ? -0.274 16.016 -8.297 1 45.34 200 THR A C 1
ATOM 1597 O O . THR A 1 200 ? 0.005 17.219 -8.375 1 45.34 200 THR A O 1
ATOM 1600 N N . GLU A 1 201 ? -0.105 15.57 -6.984 1 42.69 201 GLU A N 1
ATOM 1601 C CA . GLU A 1 201 ? 0.591 16.344 -5.957 1 42.69 201 GLU A CA 1
ATOM 1602 C C . GLU A 1 201 ? 1.715 15.531 -5.324 1 42.69 201 GLU A C 1
ATOM 1604 O O . GLU A 1 201 ? 1.547 14.336 -5.047 1 42.69 201 GLU A O 1
ATOM 1609 N N . ASN A 1 202 ? 3.018 15.945 -5.844 1 39.56 202 ASN A N 1
ATOM 1610 C CA . ASN A 1 202 ? 4.133 15.438 -5.047 1 39.56 202 ASN A CA 1
ATOM 1611 C C . ASN A 1 202 ? 4.293 16.234 -3.748 1 39.56 202 ASN A C 1
ATOM 1613 O O . ASN A 1 202 ? 4.32 17.453 -3.766 1 39.56 202 ASN A O 1
ATOM 1617 N N . ILE A 1 203 ? 3.775 15.844 -2.842 1 38.25 203 ILE A N 1
ATOM 1618 C CA . ILE A 1 203 ? 4.02 16.516 -1.573 1 38.25 203 ILE A CA 1
ATOM 1619 C C . ILE A 1 203 ? 5.484 16.359 -1.175 1 38.25 203 ILE A C 1
ATOM 1621 O O . ILE A 1 203 ? 5.996 15.234 -1.122 1 38.25 203 ILE A O 1
ATOM 1625 N N . PHE A 1 204 ? 6.121 17.562 -1.691 1 35.41 204 PHE A N 1
ATOM 1626 C CA . PHE A 1 204 ? 7.469 17.625 -1.14 1 35.41 204 PHE A CA 1
ATOM 1627 C C . PHE A 1 204 ? 7.43 17.688 0.382 1 35.41 204 PHE A C 1
ATOM 1629 O O . PHE A 1 204 ? 6.797 18.578 0.955 1 35.41 204 PHE A O 1
ATOM 1636 N N . LEU A 1 205 ? 7.477 16.609 0.935 1 35.81 205 LEU A N 1
ATOM 1637 C CA . LEU A 1 205 ? 7.805 16.812 2.344 1 35.81 205 LEU A CA 1
ATOM 1638 C C . LEU A 1 205 ? 9.102 17.594 2.498 1 35.81 205 LEU A C 1
ATOM 1640 O O . LEU A 1 205 ? 10.195 17.016 2.393 1 35.81 205 LEU A O 1
ATOM 1644 N N . SER A 1 206 ? 9.094 18.656 1.562 1 28.45 206 SER A N 1
ATOM 1645 C CA . SER A 1 206 ? 10.328 19.422 1.669 1 28.45 206 SER A CA 1
ATOM 1646 C C . SER A 1 206 ? 10.523 19.969 3.08 1 28.45 206 SER A C 1
ATOM 1648 O O . SER A 1 206 ? 9.547 20.297 3.76 1 28.45 206 SER A O 1
ATOM 1650 N N . SER A 1 207 ? 11.688 19.672 3.65 1 31.12 207 SER A N 1
ATOM 1651 C CA . SER A 1 207 ? 12.258 20.375 4.793 1 31.12 207 SER A CA 1
ATOM 1652 C C . SER A 1 207 ? 12.406 21.859 4.512 1 31.12 207 SER A C 1
ATOM 1654 O O . SER A 1 207 ? 13.281 22.281 3.744 1 31.12 207 SER A O 1
ATOM 1656 N N . SER A 1 208 ? 11.586 22.703 3.965 1 31.3 208 SER A N 1
ATOM 1657 C CA . SER A 1 208 ? 12.016 24.094 3.857 1 31.3 208 SER A CA 1
ATOM 1658 C C . SER A 1 208 ? 12.883 24.5 5.047 1 31.3 208 SER A C 1
ATOM 1660 O O . SER A 1 208 ? 13.461 25.594 5.055 1 31.3 208 SER A O 1
ATOM 1662 N N . HIS A 1 209 ? 12.234 24.969 6.27 1 29.55 209 HIS A N 1
ATOM 1663 C CA . HIS A 1 209 ? 13.273 25.438 7.176 1 29.55 209 HIS A CA 1
ATOM 1664 C C . HIS A 1 209 ? 14.531 24.578 7.066 1 29.55 209 HIS A C 1
ATOM 1666 O O . HIS A 1 209 ? 14.445 23.375 6.855 1 29.55 209 HIS A O 1
ATOM 1672 N N . PRO A 1 210 ? 15.773 25.172 6.758 1 29.62 210 PRO A N 1
ATOM 1673 C CA . PRO A 1 210 ? 17.062 24.469 6.836 1 29.62 210 PRO A CA 1
ATOM 1674 C C . PRO A 1 210 ? 17 23.234 7.742 1 29.62 210 PRO A C 1
ATOM 1676 O O . PRO A 1 210 ? 18 22.547 7.91 1 29.62 210 PRO A O 1
ATOM 1679 N N . GLN A 1 211 ? 16.422 23.312 8.812 1 28.47 211 GLN A N 1
ATOM 1680 C CA . GLN A 1 211 ? 16.406 22.188 9.75 1 28.47 211 GLN A CA 1
ATOM 1681 C C . GLN A 1 211 ? 15.688 20.984 9.148 1 28.47 211 GLN A C 1
ATOM 1683 O O . GLN A 1 211 ? 14.719 21.141 8.406 1 28.47 211 GLN A O 1
ATOM 1688 N N . GLU A 1 212 ? 16.156 19.672 9.07 1 29.42 212 GLU A N 1
ATOM 1689 C CA . GLU A 1 212 ? 16.016 18.359 8.445 1 29.42 212 GLU A CA 1
ATOM 1690 C C . GLU A 1 212 ? 14.578 17.859 8.516 1 29.42 212 GLU A C 1
ATOM 1692 O O . GLU A 1 212 ? 14.094 17.5 9.586 1 29.42 212 GLU A O 1
ATOM 1697 N N . HIS A 1 213 ? 13.766 18.406 8.156 1 26.56 213 HIS A N 1
ATOM 1698 C CA . HIS A 1 213 ? 12.414 17.859 8.305 1 26.56 213 HIS A CA 1
ATOM 1699 C C . HIS A 1 213 ? 12.312 16.469 7.699 1 26.56 213 HIS A C 1
ATOM 1701 O O . HIS A 1 213 ? 11.234 16.047 7.262 1 26.56 213 HIS A O 1
ATOM 1707 N N . ALA A 1 214 ? 13.367 15.93 7.59 1 28.16 214 ALA A N 1
ATOM 1708 C CA . ALA A 1 214 ? 13.648 14.5 7.496 1 28.16 214 ALA A CA 1
ATOM 1709 C C . ALA A 1 214 ? 12.609 13.688 8.258 1 28.16 214 ALA A C 1
ATOM 1711 O O . ALA A 1 214 ? 11.898 14.211 9.109 1 28.16 214 ALA A O 1
ATOM 1712 N N . TRP A 1 215 ? 12.062 12.594 7.754 1 29.67 215 TRP A N 1
ATOM 1713 C CA . TRP A 1 215 ? 11.672 11.617 8.766 1 29.67 215 TRP A CA 1
ATOM 1714 C C . TRP A 1 215 ? 12.438 11.844 10.062 1 29.67 215 TRP A C 1
ATOM 1716 O O . TRP A 1 215 ? 13.672 11.852 10.07 1 29.67 215 TRP A O 1
ATOM 1726 N N . ARG A 1 216 ? 12.234 12.883 10.852 1 31.58 216 ARG A N 1
ATOM 1727 C CA . ARG A 1 216 ? 12.883 12.836 12.156 1 31.58 216 ARG A CA 1
ATOM 1728 C C . ARG A 1 216 ? 12.586 11.516 12.867 1 31.58 216 ARG A C 1
ATOM 1730 O O . ARG A 1 216 ? 11.422 11.133 13.023 1 31.58 216 ARG A O 1
ATOM 1737 N N . GLN A 1 217 ? 13.266 10.586 12.531 1 28.11 217 GLN A N 1
ATOM 1738 C CA . GLN A 1 217 ? 13.352 9.422 13.406 1 28.11 217 GLN A CA 1
ATOM 1739 C C . GLN A 1 217 ? 13.766 9.828 14.82 1 28.11 217 GLN A C 1
ATOM 1741 O O . GLN A 1 217 ? 14.828 10.422 15.016 1 28.11 217 GLN A O 1
ATOM 1746 N N . GLU A 1 218 ? 13.086 10.414 15.602 1 27.42 218 GLU A N 1
ATOM 1747 C CA . GLU A 1 218 ? 13.625 10.172 16.938 1 27.42 218 GLU A CA 1
ATOM 1748 C C . GLU A 1 218 ? 13.969 8.695 17.125 1 27.42 218 GLU A C 1
ATOM 1750 O O . GLU A 1 218 ? 13.125 7.824 16.922 1 27.42 218 GLU A O 1
ATOM 1755 N N . ARG A 1 219 ? 15.148 8.391 16.922 1 26.48 219 ARG A N 1
ATOM 1756 C CA . ARG A 1 219 ? 15.867 7.133 17.047 1 26.48 219 ARG A CA 1
ATOM 1757 C C . ARG A 1 219 ? 15.516 6.43 18.359 1 26.48 219 ARG A C 1
ATOM 1759 O O . ARG A 1 219 ? 15.797 6.949 19.438 1 26.48 219 ARG A O 1
ATOM 1766 N N . TRP A 1 220 ? 14.539 6.301 19 1 23.44 220 TRP A N 1
ATOM 1767 C CA . TRP A 1 220 ? 14.867 5.348 20.062 1 23.44 220 TRP A CA 1
ATOM 1768 C C . TRP A 1 220 ? 14.945 3.928 19.5 1 23.44 220 TRP A C 1
ATOM 1770 O O . TRP A 1 220 ? 13.953 3.396 19 1 23.44 220 TRP A O 1
ATOM 1780 N N . ILE A 1 221 ? 15.945 3.73 18.766 1 23.34 221 ILE A N 1
ATOM 1781 C CA . ILE A 1 221 ? 16.328 2.348 18.5 1 23.34 221 ILE A CA 1
ATOM 1782 C C . ILE A 1 221 ? 16.562 1.612 19.812 1 23.34 221 ILE A C 1
ATOM 1784 O O . ILE A 1 221 ? 17.422 2.004 20.609 1 23.34 221 ILE A O 1
ATOM 1788 N N . HIS A 1 222 ? 15.703 1.268 20.406 1 18.8 222 HIS A N 1
ATOM 1789 C CA . HIS A 1 222 ? 16.188 0.336 21.422 1 18.8 222 HIS A CA 1
ATOM 1790 C C . HIS A 1 222 ? 16.875 -0.86 20.781 1 18.8 222 HIS A C 1
ATOM 1792 O O . HIS A 1 222 ? 16.281 -1.567 19.969 1 18.8 222 HIS A O 1
ATOM 1798 N N . LEU A 1 223 ? 18.141 -0.659 20.469 1 15.89 223 LEU A N 1
ATOM 1799 C CA . LEU A 1 223 ? 19.062 -1.786 20.328 1 15.89 223 LEU A CA 1
ATOM 1800 C C . LEU A 1 223 ? 19 -2.678 21.562 1 15.89 223 LEU A C 1
ATOM 1802 O O . LEU A 1 223 ? 19.094 -2.189 22.703 1 15.89 223 LEU A O 1
ATOM 1806 N N . ARG A 1 224 ? 18.125 -3.617 21.547 1 18.39 224 ARG A N 1
ATOM 1807 C CA . ARG A 1 224 ? 18.766 -4.52 22.5 1 18.39 224 ARG A CA 1
ATOM 1808 C C . ARG A 1 224 ? 20.109 -5.012 21.984 1 18.39 224 ARG A C 1
ATOM 1810 O O . ARG A 1 224 ? 20.266 -5.242 20.781 1 18.39 224 ARG A O 1
ATOM 1817 N N . MET B 1 1 ? 36.844 4.652 9.727 1 31.39 1 MET B N 1
ATOM 1818 C CA . MET B 1 1 ? 35.469 4.945 9.32 1 31.39 1 MET B CA 1
ATOM 1819 C C . MET B 1 1 ? 34.531 4.91 10.523 1 31.39 1 MET B C 1
ATOM 1821 O O . MET B 1 1 ? 34.5 3.928 11.266 1 31.39 1 MET B O 1
ATOM 1825 N N . ALA B 1 2 ? 34.188 5.941 11.07 1 40.81 2 ALA B N 1
ATOM 1826 C CA . ALA B 1 2 ? 33.406 5.98 12.289 1 40.81 2 ALA B CA 1
ATOM 1827 C C . ALA B 1 2 ? 32.188 5.055 12.18 1 40.81 2 ALA B C 1
ATOM 1829 O O . ALA B 1 2 ? 31.438 5.117 11.203 1 40.81 2 ALA B O 1
ATOM 1830 N N . GLN B 1 3 ? 32.219 3.918 12.688 1 50.34 3 GLN B N 1
ATOM 1831 C CA . GLN B 1 3 ? 31.203 2.871 12.688 1 50.34 3 GLN B CA 1
ATOM 1832 C C . GLN B 1 3 ? 29.844 3.418 13.141 1 50.34 3 GLN B C 1
ATOM 1834 O O . GLN B 1 3 ? 29.672 3.758 14.312 1 50.34 3 GLN B O 1
ATOM 1839 N N . HIS B 1 4 ? 29.219 4.125 12.32 1 61.5 4 HIS B N 1
ATOM 1840 C CA . HIS B 1 4 ? 27.969 4.73 12.742 1 61.5 4 HIS B CA 1
ATOM 1841 C C . HIS B 1 4 ? 27 3.68 13.297 1 61.5 4 HIS B C 1
ATOM 1843 O O . HIS B 1 4 ? 27.031 2.52 12.875 1 61.5 4 HIS B O 1
ATOM 1849 N N . GLY B 1 5 ? 26.578 3.867 14.523 1 66.25 5 GLY B N 1
ATOM 1850 C CA . GLY B 1 5 ? 25.641 2.982 15.188 1 66.25 5 GLY B CA 1
ATOM 1851 C C . GLY B 1 5 ? 24.406 2.682 14.344 1 66.25 5 GLY B C 1
ATOM 1852 O O . GLY B 1 5 ? 24.094 3.428 13.414 1 66.25 5 GLY B O 1
ATOM 1853 N N . LEU B 1 6 ? 23.859 1.516 14.469 1 73.25 6 LEU B N 1
ATOM 1854 C CA . LEU B 1 6 ? 22.641 1.074 13.805 1 73.25 6 LEU B CA 1
ATOM 1855 C C . LEU B 1 6 ? 21.547 2.135 13.914 1 73.25 6 LEU B C 1
ATOM 1857 O O . LEU B 1 6 ? 21.234 2.609 15.008 1 73.25 6 LEU B O 1
ATOM 1861 N N . GLY B 1 7 ? 21.125 2.592 12.641 1 72.31 7 GLY B N 1
ATOM 1862 C CA . GLY B 1 7 ? 20.062 3.574 12.617 1 72.31 7 GLY B CA 1
ATOM 1863 C C . GLY B 1 7 ? 20.562 5.004 12.672 1 72.31 7 GLY B C 1
ATOM 1864 O O . GLY B 1 7 ? 19.766 5.945 12.688 1 72.31 7 GLY B O 1
ATOM 1865 N N . ALA B 1 8 ? 21.859 5.176 12.695 1 75.19 8 ALA B N 1
ATOM 1866 C CA . ALA B 1 8 ? 22.406 6.531 12.695 1 75.19 8 ALA B CA 1
ATOM 1867 C C . ALA B 1 8 ? 21.969 7.305 11.461 1 75.19 8 ALA B C 1
ATOM 1869 O O . ALA B 1 8 ? 21.922 6.758 10.359 1 75.19 8 ALA B O 1
ATOM 1870 N N . PRO B 1 9 ? 21.609 8.57 11.617 1 73.38 9 PRO B N 1
ATOM 1871 C CA . PRO B 1 9 ? 21.125 9.375 10.492 1 73.38 9 PRO B CA 1
ATOM 1872 C C . PRO B 1 9 ? 22.094 9.398 9.312 1 73.38 9 PRO B C 1
ATOM 1874 O O . PRO B 1 9 ? 21.656 9.43 8.156 1 73.38 9 PRO B O 1
ATOM 1877 N N . GLU B 1 10 ? 23.359 9.336 9.617 1 77.94 10 GLU B N 1
ATOM 1878 C CA . GLU B 1 10 ? 24.375 9.43 8.57 1 77.94 10 GLU B CA 1
ATOM 1879 C C . GLU B 1 10 ? 24.359 8.195 7.672 1 77.94 10 GLU B C 1
ATOM 1881 O O . GLU B 1 10 ? 24.75 8.266 6.504 1 77.94 10 GLU B O 1
ATOM 1886 N N . SER B 1 11 ? 23.891 7.102 8.234 1 79.12 11 SER B N 1
ATOM 1887 C CA . SER B 1 11 ? 23.922 5.844 7.488 1 79.12 11 SER B CA 1
ATOM 1888 C C . SER B 1 11 ? 22.609 5.625 6.742 1 79.12 11 SER B C 1
ATOM 1890 O O . SER B 1 11 ? 22.516 4.73 5.895 1 79.12 11 SER B O 1
ATOM 1892 N N . ARG B 1 12 ? 21.688 6.465 7.004 1 80.94 12 ARG B N 1
ATOM 1893 C CA . ARG B 1 12 ? 20.359 6.266 6.426 1 80.94 12 ARG B CA 1
ATOM 1894 C C . ARG B 1 12 ? 20.266 6.891 5.039 1 80.94 12 ARG B C 1
ATOM 1896 O O . ARG B 1 12 ? 20.906 7.91 4.766 1 80.94 12 ARG B O 1
ATOM 1903 N N . PRO B 1 13 ? 19.516 6.188 4.148 1 82.69 13 PRO B N 1
ATOM 1904 C CA . PRO B 1 13 ? 19.312 6.809 2.838 1 82.69 13 PRO B CA 1
ATOM 1905 C C . PRO B 1 13 ? 18.688 8.195 2.934 1 82.69 13 PRO B C 1
ATOM 1907 O O . PRO B 1 13 ? 17.828 8.43 3.793 1 82.69 13 PRO B O 1
ATOM 1910 N N . GLU B 1 14 ? 19.047 9.094 2.031 1 80.25 14 GLU B N 1
ATOM 1911 C CA . GLU B 1 14 ? 18.578 10.477 2.066 1 80.25 14 GLU B CA 1
ATOM 1912 C C . GLU B 1 14 ? 17.109 10.562 1.653 1 80.25 14 GLU B C 1
ATOM 1914 O O . GLU B 1 14 ? 16.328 11.281 2.277 1 80.25 14 GLU B O 1
ATOM 1919 N N . GLU B 1 15 ? 16.766 9.758 0.596 1 81.56 15 GLU B N 1
ATOM 1920 C CA . GLU B 1 15 ? 15.414 9.914 0.073 1 81.56 15 GLU B CA 1
ATOM 1921 C C . GLU B 1 15 ? 14.859 8.586 -0.425 1 81.56 15 GLU B C 1
ATOM 1923 O O . GLU B 1 15 ? 15.617 7.656 -0.709 1 81.56 15 GLU B O 1
ATOM 1928 N N . ASP B 1 16 ? 13.617 8.516 -0.372 1 84.06 16 ASP B N 1
ATOM 1929 C CA . ASP B 1 16 ? 12.828 7.438 -0.949 1 84.06 16 ASP B CA 1
ATOM 1930 C C . ASP B 1 16 ? 11.531 7.969 -1.559 1 84.06 16 ASP B C 1
ATOM 1932 O O . ASP B 1 16 ? 11.25 9.164 -1.48 1 84.06 16 ASP B O 1
ATOM 1936 N N . THR B 1 17 ? 10.859 7.129 -2.332 1 83.88 17 THR B N 1
ATOM 1937 C CA . THR B 1 17 ? 9.617 7.547 -2.984 1 83.88 17 THR B CA 1
ATOM 1938 C C . THR B 1 17 ? 8.492 6.555 -2.695 1 83.88 17 THR B C 1
ATOM 1940 O O . THR B 1 17 ? 8.75 5.375 -2.443 1 83.88 17 THR B O 1
ATOM 1943 N N . CYS B 1 18 ? 7.371 7.059 -2.691 1 86.88 18 CYS B N 1
ATOM 1944 C CA . CYS B 1 18 ? 6.156 6.266 -2.549 1 86.88 18 CYS B CA 1
ATOM 1945 C C . CYS B 1 18 ? 5.012 6.875 -3.352 1 86.88 18 CYS B C 1
ATOM 1947 O O . CYS B 1 18 ? 4.688 8.055 -3.186 1 86.88 18 CYS B O 1
ATOM 1949 N N . ILE B 1 19 ? 4.422 6.078 -4.18 1 86.75 19 ILE B N 1
ATOM 1950 C CA . ILE B 1 19 ? 3.309 6.539 -5 1 86.75 19 ILE B CA 1
ATOM 1951 C C . ILE B 1 19 ? 2.002 5.945 -4.477 1 86.75 19 ILE B C 1
ATOM 1953 O O . ILE B 1 19 ? 1.903 4.734 -4.266 1 86.75 19 ILE B O 1
ATOM 1957 N N . ILE B 1 20 ? 1.097 6.816 -4.238 1 84.31 20 ILE B N 1
ATOM 1958 C CA . ILE B 1 20 ? -0.236 6.422 -3.791 1 84.31 20 ILE B CA 1
ATOM 1959 C C . ILE B 1 20 ? -1.257 6.73 -4.883 1 84.31 20 ILE B C 1
ATOM 1961 O O . ILE B 1 20 ? -1.474 7.895 -5.23 1 84.31 20 ILE B O 1
ATOM 1965 N N . ALA B 1 21 ? -1.808 5.676 -5.316 1 82.94 21 ALA B N 1
ATOM 1966 C CA . ALA B 1 21 ? -2.814 5.848 -6.359 1 82.94 21 ALA B CA 1
ATOM 1967 C C . ALA B 1 21 ? -4.113 6.398 -5.781 1 82.94 21 ALA B C 1
ATOM 1969 O O . ALA B 1 21 ? -4.488 6.066 -4.652 1 82.94 21 ALA B O 1
ATOM 1970 N N . ALA B 1 22 ? -4.789 7.152 -6.645 1 77.31 22 ALA B N 1
ATOM 1971 C CA . ALA B 1 22 ? -6.102 7.656 -6.254 1 77.31 22 ALA B CA 1
ATOM 1972 C C . ALA B 1 22 ? -7.133 6.531 -6.23 1 77.31 22 ALA B C 1
ATOM 1974 O O . ALA B 1 22 ? -7.129 5.656 -7.098 1 77.31 22 ALA B O 1
ATOM 1975 N N . THR B 1 23 ? -7.828 6.422 -5.148 1 81.38 23 THR B N 1
ATOM 1976 C CA . THR B 1 23 ? -9 5.559 -5.055 1 81.38 23 THR B CA 1
ATOM 1977 C C . THR B 1 23 ? -10.266 6.379 -4.816 1 81.38 23 THR B C 1
ATOM 1979 O O . THR B 1 23 ? -10.188 7.555 -4.449 1 81.38 23 THR B O 1
ATOM 1982 N N . PHE B 1 24 ? -11.383 5.73 -5.059 1 81.44 24 PHE B N 1
ATOM 1983 C CA . PHE B 1 24 ? -12.648 6.41 -4.797 1 81.44 24 PHE B CA 1
ATOM 1984 C C . PHE B 1 24 ? -12.75 6.816 -3.332 1 81.44 24 PHE B C 1
ATOM 1986 O O . PHE B 1 24 ? -13.203 7.922 -3.02 1 81.44 24 PHE B O 1
ATOM 1993 N N . GLU B 1 25 ? -12.289 5.965 -2.512 1 84.75 25 GLU B N 1
ATOM 1994 C CA . GLU B 1 25 ? -12.359 6.223 -1.076 1 84.75 25 GLU B CA 1
ATOM 1995 C C . GLU B 1 25 ? -11.469 7.398 -0.686 1 84.75 25 GLU B C 1
ATOM 1997 O O . GLU B 1 25 ? -11.875 8.273 0.082 1 84.75 25 GLU B O 1
ATOM 2002 N N . LEU B 1 26 ? -10.312 7.453 -1.259 1 84.62 26 LEU B N 1
ATOM 2003 C CA . LEU B 1 26 ? -9.375 8.523 -0.942 1 84.62 26 LEU B CA 1
ATOM 2004 C C . LEU B 1 26 ? -9.898 9.867 -1.451 1 84.62 26 LEU B C 1
ATOM 2006 O O . LEU B 1 26 ? -9.758 10.891 -0.775 1 84.62 26 LEU B O 1
ATOM 2010 N N . ASP B 1 27 ? -10.453 9.797 -2.59 1 83.88 27 ASP B N 1
ATOM 2011 C CA . ASP B 1 27 ? -11.016 11.023 -3.154 1 83.88 27 ASP B CA 1
ATOM 2012 C C . ASP B 1 27 ? -12.188 11.531 -2.311 1 83.88 27 ASP B C 1
ATOM 2014 O O . ASP B 1 27 ? -12.32 12.734 -2.094 1 83.88 27 ASP B O 1
ATOM 2018 N N . ARG B 1 28 ? -12.977 10.625 -1.942 1 89.94 28 ARG B N 1
ATOM 2019 C CA . ARG B 1 28 ? -14.102 10.984 -1.088 1 89.94 28 ARG B CA 1
ATOM 2020 C C . ARG B 1 28 ? -13.617 11.602 0.221 1 89.94 28 ARG B C 1
ATOM 2022 O O . ARG B 1 28 ? -14.133 12.633 0.653 1 89.94 28 ARG B O 1
ATOM 2029 N N . ASP B 1 29 ? -12.664 11 0.818 1 90 29 ASP B N 1
ATOM 2030 C CA . ASP B 1 29 ? -12.117 11.523 2.066 1 90 29 ASP B CA 1
ATOM 2031 C C . ASP B 1 29 ? -11.523 12.914 1.867 1 90 29 ASP B C 1
ATOM 2033 O O . ASP B 1 29 ? -11.727 13.805 2.689 1 90 29 ASP B O 1
ATOM 2037 N N . ARG B 1 30 ? -10.828 13.023 0.834 1 87.5 30 ARG B N 1
ATOM 2038 C CA . ARG B 1 30 ? -10.234 14.32 0.521 1 87.5 30 ARG B CA 1
ATOM 2039 C C . ARG B 1 30 ? -11.305 15.406 0.42 1 87.5 30 ARG B C 1
ATOM 2041 O O . ARG B 1 30 ? -11.164 16.484 1.007 1 87.5 30 ARG B O 1
ATOM 2048 N N . ARG B 1 31 ? -12.32 15.102 -0.277 1 90.19 31 ARG B N 1
ATOM 2049 C CA . ARG B 1 31 ? -13.398 16.062 -0.457 1 90.19 31 ARG B CA 1
ATOM 2050 C C . ARG B 1 31 ? -14.062 16.391 0.875 1 90.19 31 ARG B C 1
ATOM 2052 O O . ARG B 1 31 ? -14.391 17.547 1.14 1 90.19 31 ARG B O 1
ATOM 2059 N N . THR B 1 32 ? -14.234 15.383 1.588 1 94.62 32 THR B N 1
ATOM 2060 C CA . THR B 1 32 ? -14.828 15.594 2.904 1 94.62 32 THR B CA 1
ATOM 2061 C C . THR B 1 32 ? -13.961 16.531 3.742 1 94.62 32 THR B C 1
ATOM 2063 O O . THR B 1 32 ? -14.477 17.453 4.387 1 94.62 32 THR B O 1
ATOM 2066 N N . TRP B 1 33 ? -12.695 16.312 3.707 1 93.81 33 TRP B N 1
ATOM 2067 C CA . TRP B 1 33 ? -11.781 17.156 4.457 1 93.81 33 TRP B CA 1
ATOM 2068 C C . TRP B 1 33 ? -11.789 18.594 3.908 1 93.81 33 TRP B C 1
ATOM 2070 O O . TRP B 1 33 ? -11.781 19.547 4.676 1 93.81 33 TRP B O 1
ATOM 2080 N N . GLU B 1 34 ? -11.828 18.688 2.68 1 92.25 34 GLU B N 1
ATOM 2081 C CA . GLU B 1 34 ? -11.859 20.016 2.059 1 92.25 34 GLU B CA 1
ATOM 2082 C C . GLU B 1 34 ? -13.086 20.797 2.508 1 92.25 34 GLU B C 1
ATOM 2084 O O . GLU B 1 34 ? -13.039 22.031 2.602 1 92.25 34 GLU B O 1
ATOM 2089 N N . GLN B 1 35 ? -14.094 20.078 2.826 1 95.25 35 GLN B N 1
ATOM 2090 C CA . GLN B 1 35 ? -15.359 20.719 3.172 1 95.25 35 GLN B CA 1
ATOM 2091 C C . GLN B 1 35 ? -15.469 20.938 4.68 1 95.25 35 GLN B C 1
ATOM 2093 O O . GLN B 1 35 ? -16.297 21.734 5.137 1 95.25 35 GLN B O 1
ATOM 2098 N N . THR B 1 36 ? -14.656 20.203 5.441 1 97.25 36 THR B N 1
ATOM 2099 C CA . THR B 1 36 ? -14.922 20.219 6.875 1 97.25 36 THR B CA 1
ATOM 2100 C C . THR B 1 36 ? -13.672 20.625 7.648 1 97.25 36 THR B C 1
ATOM 2102 O O . THR B 1 36 ? -13.68 20.641 8.883 1 97.25 36 THR B O 1
ATOM 2105 N N . ALA B 1 37 ? -12.617 20.891 6.98 1 96.44 37 ALA B N 1
ATOM 2106 C CA . ALA B 1 37 ? -11.383 21.281 7.648 1 96.44 37 ALA B CA 1
ATOM 2107 C C . ALA B 1 37 ? -10.977 22.703 7.258 1 96.44 37 ALA B C 1
ATOM 2109 O O . ALA B 1 37 ? -11.336 23.172 6.176 1 96.44 37 ALA B O 1
ATOM 2110 N N . ALA B 1 38 ? -10.219 23.375 8.117 1 96.12 38 ALA B N 1
ATOM 2111 C CA . ALA B 1 38 ? -9.672 24.703 7.902 1 96.12 38 ALA B CA 1
ATOM 2112 C C . ALA B 1 38 ? -8.352 24.891 8.641 1 96.12 38 ALA B C 1
ATOM 2114 O O . ALA B 1 38 ? -7.996 24.078 9.5 1 96.12 38 ALA B O 1
ATOM 2115 N N . ILE B 1 39 ? -7.621 25.859 8.18 1 94.06 39 ILE B N 1
ATOM 2116 C CA . ILE B 1 39 ? -6.363 26.234 8.82 1 94.06 39 ILE B CA 1
ATOM 2117 C C . ILE B 1 39 ? -6.527 27.547 9.562 1 94.06 39 ILE B C 1
ATOM 2119 O O . ILE B 1 39 ? -7.188 28.469 9.07 1 94.06 39 ILE B O 1
ATOM 2123 N N . ALA B 1 40 ? -5.93 27.594 10.781 1 93.69 40 ALA B N 1
ATOM 2124 C CA . ALA B 1 40 ? -5.98 28.844 11.539 1 93.69 40 ALA B CA 1
ATOM 2125 C C . ALA B 1 40 ? -4.59 29.25 12.023 1 93.69 40 ALA B C 1
ATOM 2127 O O . ALA B 1 40 ? -3.717 28.391 12.203 1 93.69 40 ALA B O 1
ATOM 2128 N N . TRP B 1 41 ? -4.379 30.469 12.164 1 90.88 41 TRP B N 1
ATOM 2129 C CA . TRP B 1 41 ? -3.141 30.984 12.734 1 90.88 41 TRP B CA 1
ATOM 2130 C C . TRP B 1 41 ? -3.387 32.312 13.438 1 90.88 41 TRP B C 1
ATOM 2132 O O . TRP B 1 41 ? -4.371 33 13.164 1 90.88 41 TRP B O 1
ATOM 2142 N N . ALA B 1 42 ? -2.598 32.594 14.43 1 88.75 42 ALA B N 1
ATOM 2143 C CA . ALA B 1 42 ? -2.699 33.844 15.172 1 88.75 42 ALA B CA 1
ATOM 2144 C C . ALA B 1 42 ? -1.74 34.906 14.609 1 88.75 42 ALA B C 1
ATOM 2146 O O . ALA B 1 42 ? -0.562 34.625 14.383 1 88.75 42 ALA B O 1
ATOM 2147 N N . ALA B 1 43 ? -2.344 35.938 14.25 1 77.81 43 ALA B N 1
ATOM 2148 C CA . ALA B 1 43 ? -1.494 37.094 13.883 1 77.81 43 ALA B CA 1
ATOM 2149 C C . ALA B 1 43 ? -0.881 37.719 15.117 1 77.81 43 ALA B C 1
ATOM 2151 O O . ALA B 1 43 ? -1.558 37.906 16.125 1 77.81 43 ALA B O 1
ATOM 2152 N N . ASP B 1 44 ? 0.379 38.125 15.023 1 67.06 44 ASP B N 1
ATOM 2153 C CA . ASP B 1 44 ? 1.074 38.938 16.016 1 67.06 44 ASP B CA 1
ATOM 2154 C C . ASP B 1 44 ? 1.022 38.312 17.391 1 67.06 44 ASP B C 1
ATOM 2156 O O . ASP B 1 44 ? 0.928 39 18.406 1 67.06 44 ASP B O 1
ATOM 2160 N N . ALA B 1 45 ? 0.667 37 17.391 1 58.19 45 ALA B N 1
ATOM 2161 C CA . ALA B 1 45 ? 0.555 36.469 18.734 1 58.19 45 ALA B CA 1
ATOM 2162 C C . ALA B 1 45 ? 1.913 36.438 19.438 1 58.19 45 ALA B C 1
ATOM 2164 O O . ALA B 1 45 ? 2.889 35.906 18.891 1 58.19 45 ALA B O 1
ATOM 2165 N N . SER B 1 46 ? 2.178 37.5 20.297 1 54.97 46 SER B N 1
ATOM 2166 C CA . SER B 1 46 ? 3.359 37.5 21.156 1 54.97 46 SER B CA 1
ATOM 2167 C C . SER B 1 46 ? 3.602 36.156 21.797 1 54.97 46 SER B C 1
ATOM 2169 O O . SER B 1 46 ? 4.734 35.812 22.156 1 54.97 46 SER B O 1
ATOM 2171 N N . ARG B 1 47 ? 2.445 35.438 22.156 1 58.97 47 ARG B N 1
ATOM 2172 C CA . ARG B 1 47 ? 2.549 34.188 22.859 1 58.97 47 ARG B CA 1
ATOM 2173 C C . ARG B 1 47 ? 1.977 33.031 22.016 1 58.97 47 ARG B C 1
ATOM 2175 O O . ARG B 1 47 ? 1.076 33.25 21.203 1 58.97 47 ARG B O 1
ATOM 2182 N N . ARG B 1 48 ? 2.621 31.891 21.938 1 70.56 48 ARG B N 1
ATOM 2183 C CA . ARG B 1 48 ? 2.174 30.672 21.281 1 70.56 48 ARG B CA 1
ATOM 2184 C C . ARG B 1 48 ? 0.799 30.25 21.797 1 70.56 48 ARG B C 1
ATOM 2186 O O . ARG B 1 48 ? 0.634 29.953 22.984 1 70.56 48 ARG B O 1
ATOM 2193 N N . LEU B 1 49 ? -0.281 30.5 21.094 1 84.62 49 LEU B N 1
ATOM 2194 C CA . LEU B 1 49 ? -1.65 30.094 21.391 1 84.62 49 LEU B CA 1
ATOM 2195 C C . LEU B 1 49 ? -1.774 28.578 21.453 1 84.62 49 LEU B C 1
ATOM 2197 O O . LEU B 1 49 ? -1.178 27.875 20.625 1 84.62 49 LEU B O 1
ATOM 2201 N N . ALA B 1 50 ? -2.424 28.172 22.578 1 89.5 50 ALA B N 1
ATOM 2202 C CA . ALA B 1 50 ? -2.729 26.734 22.656 1 89.5 50 ALA B CA 1
ATOM 2203 C C . ALA B 1 50 ? -3.965 26.391 21.828 1 89.5 50 ALA B C 1
ATOM 2205 O O . ALA B 1 50 ? -4.898 27.203 21.734 1 89.5 50 ALA B O 1
ATOM 2206 N N . PRO B 1 51 ? -4.016 25.219 21.312 1 92.31 51 PRO B N 1
ATOM 2207 C CA . PRO B 1 51 ? -5.191 24.781 20.547 1 92.31 51 PRO B CA 1
ATOM 2208 C C . PRO B 1 51 ? -6.492 24.953 21.328 1 92.31 51 PRO B C 1
ATOM 2210 O O . PRO B 1 51 ? -7.516 25.344 20.766 1 92.31 51 PRO B O 1
ATOM 2213 N N . ALA B 1 52 ? -6.375 24.703 22.625 1 91.81 52 ALA B N 1
ATOM 2214 C CA . ALA B 1 52 ? -7.57 24.797 23.453 1 91.81 52 ALA B CA 1
ATOM 2215 C C . ALA B 1 52 ? -8.117 26.219 23.453 1 91.81 52 ALA B C 1
ATOM 2217 O O . ALA B 1 52 ? -9.336 26.422 23.531 1 91.81 52 ALA B O 1
ATOM 2218 N N . ALA B 1 53 ? -7.266 27.188 23.406 1 91.31 53 ALA B N 1
ATOM 2219 C CA . ALA B 1 53 ? -7.688 28.594 23.391 1 91.31 53 ALA B CA 1
ATOM 2220 C C . ALA B 1 53 ? -8.406 28.938 22.094 1 91.31 53 ALA B C 1
ATOM 2222 O O . ALA B 1 53 ? -9.398 29.656 22.094 1 91.31 53 ALA B O 1
ATOM 2223 N N . VAL B 1 54 ? -7.91 28.391 21.031 1 92.5 54 VAL B N 1
ATOM 2224 C CA . VAL B 1 54 ? -8.523 28.625 19.734 1 92.5 54 VAL B CA 1
ATOM 2225 C C . VAL B 1 54 ? -9.891 27.938 19.672 1 92.5 54 VAL B C 1
ATOM 2227 O O . VAL B 1 54 ? -10.852 28.484 19.141 1 92.5 54 VAL B O 1
ATOM 2230 N N . GLU B 1 55 ? -9.93 26.781 20.219 1 94.12 55 GLU B N 1
ATOM 2231 C CA . GLU B 1 55 ? -11.195 26.047 20.25 1 94.12 55 GLU B CA 1
ATOM 2232 C C . GLU B 1 55 ? -12.266 26.828 21 1 94.12 55 GLU B C 1
ATOM 2234 O O . GLU B 1 55 ? -13.398 26.953 20.547 1 94.12 55 GLU B O 1
ATOM 2239 N N . ARG B 1 56 ? -11.93 27.375 22.141 1 92.81 56 ARG B N 1
ATOM 2240 C CA . ARG B 1 56 ? -12.852 28.188 22.938 1 92.81 56 ARG B CA 1
ATOM 2241 C C . ARG B 1 56 ? -13.297 29.422 22.172 1 92.81 56 ARG B C 1
ATOM 2243 O O . ARG B 1 56 ? -14.461 29.828 22.234 1 92.81 56 ARG B O 1
ATOM 2250 N N . LEU B 1 57 ? -12.352 29.984 21.516 1 93.5 57 LEU B N 1
ATOM 2251 C CA . LEU B 1 57 ? -12.656 31.156 20.703 1 93.5 57 LEU B CA 1
ATOM 2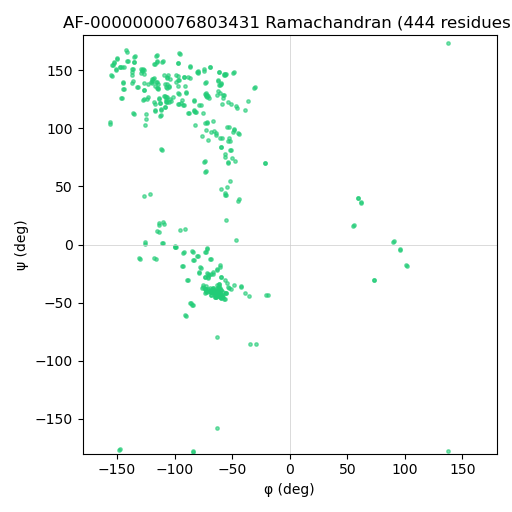252 C C . LEU B 1 57 ? -13.734 30.828 19.672 1 93.5 57 LEU B C 1
ATOM 2254 O O . LEU B 1 57 ? -14.656 31.609 19.453 1 93.5 57 LEU B O 1
ATOM 2258 N N . LEU B 1 58 ? -13.633 29.688 19.094 1 94.06 58 LEU B N 1
ATOM 2259 C CA . LEU B 1 58 ? -14.578 29.25 18.062 1 94.06 58 LEU B CA 1
ATOM 2260 C C . LEU B 1 58 ? -15.953 28.984 18.672 1 94.06 58 LEU B C 1
ATOM 2262 O O . LEU B 1 58 ? -16.969 29.344 18.094 1 94.06 58 LEU B O 1
ATOM 2266 N N . TRP B 1 59 ? -15.922 28.391 19.859 1 93.38 59 TRP B N 1
ATOM 2267 C CA . TRP B 1 59 ? -17.188 28.156 20.547 1 93.38 59 TRP B CA 1
ATOM 2268 C C . TRP B 1 59 ? -17.938 29.469 20.781 1 93.38 59 TRP B C 1
ATOM 2270 O O . TRP B 1 59 ? -19.125 29.562 20.484 1 93.38 59 TRP B O 1
ATOM 2280 N N . ASP B 1 60 ? -17.219 30.406 21.203 1 91.44 60 ASP B N 1
ATOM 2281 C CA . ASP B 1 60 ? -17.797 31.672 21.625 1 91.44 60 ASP B CA 1
ATOM 2282 C C . ASP B 1 60 ? -18.266 32.469 20.406 1 91.44 60 ASP B C 1
ATOM 2284 O O . ASP B 1 60 ? -19.359 33.062 20.438 1 91.44 60 ASP B O 1
ATOM 2288 N N . HIS B 1 61 ? -17.516 32.438 19.391 1 92.75 61 HIS B N 1
ATOM 2289 C CA . HIS B 1 61 ? -17.781 33.344 18.25 1 92.75 61 HIS B CA 1
ATOM 2290 C C . HIS B 1 61 ? -18.75 32.688 17.266 1 92.75 61 HIS B C 1
ATOM 2292 O O . HIS B 1 61 ? -19.469 33.406 16.547 1 92.75 61 HIS B O 1
ATOM 2298 N N . LEU B 1 62 ? -18.672 31.359 17.219 1 92.94 62 LEU B N 1
ATOM 2299 C CA . LEU B 1 62 ? -19.469 30.703 16.188 1 92.94 62 LEU B CA 1
ATOM 2300 C C . LEU B 1 62 ? -20.625 29.922 16.828 1 92.94 62 LEU B C 1
ATOM 2302 O O . LEU B 1 62 ? -21.375 29.25 16.125 1 92.94 62 LEU B O 1
ATOM 2306 N N . ARG B 1 63 ? -20.766 29.969 18.141 1 89.31 63 ARG B N 1
ATOM 2307 C CA . ARG B 1 63 ? -21.828 29.297 18.891 1 89.31 63 ARG B CA 1
ATOM 2308 C C . ARG B 1 63 ? -21.797 27.797 18.656 1 89.31 63 ARG B C 1
ATOM 2310 O O . ARG B 1 63 ? -22.844 27.203 18.359 1 89.31 63 ARG B O 1
ATOM 2317 N N . LEU B 1 64 ? -20.625 27.344 18.625 1 91.56 64 LEU B N 1
ATOM 2318 C CA . LEU B 1 64 ? -20.422 25.906 18.484 1 91.56 64 LEU B CA 1
ATOM 2319 C C . LEU B 1 64 ? -20.438 25.219 19.844 1 91.56 64 LEU B C 1
ATOM 2321 O O . LEU B 1 64 ? -20.188 25.844 20.875 1 91.56 64 LEU B O 1
ATOM 2325 N N . ARG B 1 65 ? -20.797 24 19.812 1 90.94 65 ARG B N 1
ATOM 2326 C CA . ARG B 1 65 ? -20.719 23.172 21.016 1 90.94 65 ARG B CA 1
ATOM 2327 C C . ARG B 1 65 ? -19.438 22.359 21.047 1 90.94 65 ARG B C 1
ATOM 2329 O O . ARG B 1 65 ? -18.734 22.25 20.047 1 90.94 65 ARG B O 1
ATOM 2336 N N . ARG B 1 66 ? -19.219 21.859 22.281 1 88.25 66 ARG B N 1
ATOM 2337 C CA . ARG B 1 66 ? -18.094 20.953 22.4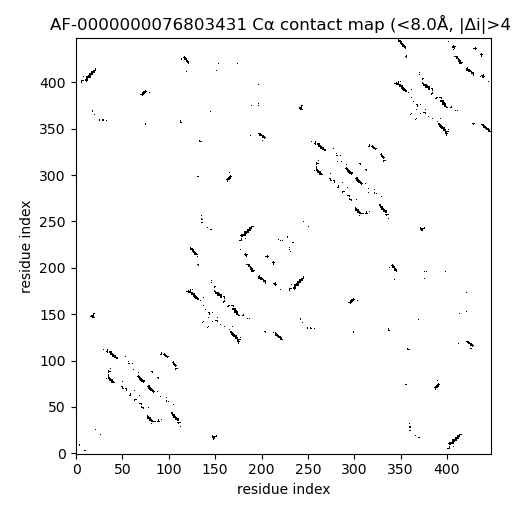22 1 88.25 66 ARG B CA 1
ATOM 2338 C C . ARG B 1 66 ? -18.234 19.75 21.484 1 88.25 66 ARG B C 1
ATOM 2340 O O . ARG B 1 66 ? -19.312 19.156 21.391 1 88.25 66 ARG B O 1
ATOM 2347 N N . GLY B 1 67 ? -17.25 19.453 20.719 1 88.31 67 GLY B N 1
ATOM 2348 C CA . GLY B 1 67 ? -17.297 18.328 19.781 1 88.31 67 GLY B CA 1
ATOM 2349 C C . GLY B 1 67 ? -17.547 18.75 18.359 1 88.31 67 GLY B C 1
ATOM 2350 O O . GLY B 1 67 ? -17.312 17.984 17.422 1 88.31 67 GLY B O 1
ATOM 2351 N N . ASP B 1 68 ? -18.062 19.969 18.188 1 93.88 68 ASP B N 1
ATOM 2352 C CA . ASP B 1 68 ? -18.391 20.438 16.844 1 93.88 68 ASP B CA 1
ATOM 2353 C C . ASP B 1 68 ? -17.125 20.734 16.047 1 93.88 68 ASP B C 1
ATOM 2355 O O . ASP B 1 68 ? -17.141 20.734 14.812 1 93.88 68 ASP B O 1
ATOM 2359 N N . VAL B 1 69 ? -16.078 21.016 16.797 1 94.94 69 VAL B N 1
ATOM 2360 C CA . VAL B 1 69 ? -14.812 21.312 16.156 1 94.94 69 VAL B CA 1
ATOM 2361 C C . VAL B 1 69 ? -13.664 20.781 17 1 94.94 69 VAL B C 1
ATOM 2363 O O . VAL B 1 69 ? -13.727 20.797 18.234 1 94.94 69 VAL B O 1
ATOM 2366 N N . VAL B 1 70 ? -12.711 20.234 16.359 1 93.44 70 VAL B N 1
ATOM 2367 C CA . VAL B 1 70 ? -11.461 19.828 16.984 1 93.44 70 VAL B CA 1
ATOM 2368 C C . VAL B 1 70 ? -10.312 20.688 16.453 1 93.44 70 VAL B C 1
ATOM 2370 O O . VAL B 1 70 ? -10.156 20.828 15.234 1 93.44 70 VAL B O 1
ATOM 2373 N N . VAL B 1 71 ? -9.594 21.281 17.406 1 94.62 71 VAL B N 1
ATOM 2374 C CA . VAL B 1 71 ? -8.438 22.078 17.031 1 94.62 71 VAL B CA 1
ATOM 2375 C C . VAL B 1 71 ? -7.152 21.375 17.438 1 94.62 71 VAL B C 1
ATOM 2377 O O . VAL B 1 71 ? -7.008 20.922 18.578 1 94.62 71 VAL B O 1
ATOM 2380 N N . SER B 1 72 ? -6.273 21.25 16.469 1 94.12 72 SER B N 1
ATOM 2381 C CA . SER B 1 72 ? -4.996 20.594 16.734 1 94.12 72 SER B CA 1
ATOM 2382 C C . SER B 1 72 ? -3.828 21.453 16.266 1 94.12 72 SER B C 1
ATOM 2384 O O . SER B 1 72 ? -3.967 22.25 15.328 1 94.12 72 SER B O 1
ATOM 2386 N N . SER B 1 73 ? -2.689 21.297 17 1 91.25 73 SER B N 1
ATOM 2387 C CA . SER B 1 73 ? -1.463 21.875 16.469 1 91.25 73 SER B CA 1
ATOM 2388 C C . SER B 1 73 ? -1.104 21.25 15.125 1 91.25 73 SER B C 1
ATOM 2390 O O . SER B 1 73 ? -1.254 20.047 14.93 1 91.25 73 SER B O 1
ATOM 2392 N N . HIS B 1 74 ? -0.706 22.094 14.25 1 87.44 74 HIS B N 1
ATOM 2393 C CA . HIS B 1 74 ? -0.527 21.641 12.875 1 87.44 74 HIS B CA 1
ATOM 2394 C C . HIS B 1 74 ? 0.756 22.203 12.273 1 87.44 74 HIS B C 1
ATOM 2396 O O . HIS B 1 74 ? 1.22 23.281 12.672 1 87.44 74 HIS B O 1
ATOM 2402 N N . TYR B 1 75 ? 1.305 21.484 11.445 1 77.12 75 TYR B N 1
ATOM 2403 C CA . TYR B 1 75 ? 2.484 21.891 10.688 1 77.12 75 TYR B CA 1
ATOM 2404 C C . TYR B 1 75 ? 2.26 21.719 9.188 1 77.12 75 TYR B C 1
ATOM 2406 O O . TYR B 1 75 ? 1.721 20.703 8.75 1 77.12 75 TYR B O 1
ATOM 2414 N N . PRO B 1 76 ? 2.697 22.641 8.43 1 70.06 76 PRO B N 1
ATOM 2415 C CA . PRO B 1 76 ? 3.533 23.812 8.727 1 70.06 76 PRO B CA 1
ATOM 2416 C C . PRO B 1 76 ? 2.727 25 9.242 1 70.06 76 PRO B C 1
ATOM 2418 O O . PRO B 1 76 ? 3.303 26.016 9.648 1 70.06 76 PRO B O 1
ATOM 2421 N N . GLU B 1 77 ? 1.466 24.797 9.203 1 76.5 77 GLU B N 1
ATOM 2422 C CA . GLU B 1 77 ? 0.648 25.875 9.734 1 76.5 77 GLU B CA 1
ATOM 2423 C C . GLU B 1 77 ? 0.519 25.781 11.258 1 76.5 77 GLU B C 1
ATOM 2425 O O . GLU B 1 77 ? 1.144 24.922 11.883 1 76.5 77 GLU B O 1
ATOM 2430 N N . GLU B 1 78 ? -0.248 26.734 11.836 1 84.44 78 GLU B N 1
ATOM 2431 C CA . GLU B 1 78 ? -0.282 26.781 13.297 1 84.44 78 GLU B CA 1
ATOM 2432 C C . GLU B 1 78 ? -1.334 25.812 13.852 1 84.44 78 GLU B C 1
ATOM 2434 O O . GLU B 1 78 ? -1.023 24.953 14.68 1 84.44 78 GLU B O 1
ATOM 2439 N N . PHE B 1 79 ? -2.588 25.922 13.266 1 92.75 79 PHE B N 1
ATOM 2440 C CA . PHE B 1 79 ? -3.668 25.094 13.797 1 92.75 79 PHE B CA 1
ATOM 2441 C C . PHE B 1 79 ? -4.484 24.484 12.664 1 92.75 79 PHE B C 1
ATOM 2443 O O . PHE B 1 79 ? -4.715 25.125 11.641 1 92.75 79 PHE B O 1
ATOM 2450 N N . LEU B 1 80 ? -4.875 23.25 12.852 1 94.75 80 LEU B N 1
ATOM 2451 C CA . LEU B 1 80 ? -5.859 22.578 12.008 1 94.75 80 LEU B CA 1
ATOM 2452 C C . LEU B 1 80 ? -7.211 22.5 12.711 1 94.75 80 LEU B C 1
ATOM 2454 O O . LEU B 1 80 ? -7.297 22.078 13.867 1 94.75 80 LEU B O 1
ATOM 2458 N N . LEU B 1 81 ? -8.188 23 12.031 1 96.31 81 LEU B N 1
ATOM 2459 C CA . LEU B 1 81 ? -9.562 22.922 12.508 1 96.31 81 LEU B CA 1
ATOM 2460 C C . LEU B 1 81 ? -10.344 21.844 11.766 1 96.31 81 LEU B C 1
ATOM 2462 O O . LEU B 1 81 ? -10.422 21.859 10.531 1 96.31 81 LEU B O 1
ATOM 2466 N N . LYS B 1 82 ? -10.898 20.922 12.492 1 96.44 82 LYS B N 1
ATOM 2467 C CA . LYS B 1 82 ? -11.766 19.906 11.914 1 96.44 82 LYS B CA 1
ATOM 2468 C C . LYS B 1 82 ? -13.188 20 12.469 1 96.44 82 LYS B C 1
ATOM 2470 O O . LYS B 1 82 ? -13.422 19.719 13.641 1 96.44 82 LYS B O 1
ATOM 2475 N N . PHE B 1 83 ? -14.117 20.328 11.562 1 97 83 PHE B N 1
ATOM 2476 C CA . PHE B 1 83 ? -15.5 20.547 11.961 1 97 83 PHE B CA 1
ATOM 2477 C C . PHE B 1 83 ? -16.328 19.281 11.734 1 97 83 PHE B C 1
ATOM 2479 O O . PHE B 1 83 ? -16.016 18.484 10.852 1 97 83 PHE B O 1
ATOM 2486 N N . GLU B 1 84 ? -17.391 19.172 12.453 1 95 84 GLU B N 1
ATOM 2487 C CA . GLU B 1 84 ? -18.281 18.031 12.32 1 95 84 GLU B CA 1
ATOM 2488 C C . GLU B 1 84 ? -19.094 18.109 11.031 1 95 84 GLU B C 1
ATOM 2490 O O . GLU B 1 84 ? -19.484 17.078 10.477 1 95 84 GLU B O 1
ATOM 2495 N N . SER B 1 85 ? -19.281 19.312 10.641 1 95 85 SER B N 1
ATOM 2496 C CA . SER B 1 85 ? -20.094 19.469 9.438 1 95 85 SER B CA 1
ATOM 2497 C C . SER B 1 85 ? -19.547 20.562 8.539 1 95 85 SER B C 1
ATOM 2499 O O . SER B 1 85 ? -18.828 21.453 9 1 95 85 SER B O 1
ATOM 2501 N N . LYS B 1 86 ? -19.938 20.422 7.316 1 96.62 86 LYS B N 1
ATOM 2502 C CA . LYS B 1 86 ? -19.547 21.406 6.305 1 96.62 86 LYS B CA 1
ATOM 2503 C C . LYS B 1 86 ? -20.109 22.781 6.629 1 96.62 86 LYS B C 1
ATOM 2505 O O . LYS B 1 86 ? -19.438 23.797 6.402 1 96.62 86 LYS B O 1
ATOM 2510 N N . GLU B 1 87 ? -21.297 22.859 7.148 1 95.75 87 GLU B N 1
ATOM 2511 C CA . GLU B 1 87 ? -21.953 24.125 7.477 1 95.75 87 GLU B CA 1
ATOM 2512 C C . GLU B 1 87 ? -21.156 24.906 8.516 1 95.75 87 GLU B C 1
ATOM 2514 O O . GLU B 1 87 ? -20.953 26.109 8.375 1 95.75 87 GLU B O 1
ATOM 2519 N N . MET B 1 88 ? -20.703 24.156 9.469 1 95.94 88 MET B N 1
ATOM 2520 C CA . MET B 1 88 ? -19.938 24.781 10.531 1 95.94 88 MET B CA 1
ATOM 2521 C C . MET B 1 88 ? -18.609 25.328 10 1 95.94 88 MET B C 1
ATOM 2523 O O . MET B 1 88 ? -18.203 26.422 10.375 1 95.94 88 MET B O 1
ATOM 2527 N N . CYS B 1 89 ? -18.062 24.562 9.148 1 97.5 89 CYS B N 1
ATOM 2528 C CA . CYS B 1 89 ? -16.812 24.984 8.555 1 97.5 89 CYS B CA 1
ATOM 2529 C C . CYS B 1 89 ? -17 26.234 7.695 1 97.5 89 CYS B C 1
ATOM 2531 O O . CYS B 1 89 ? -16.203 27.156 7.762 1 97.5 89 CYS B O 1
ATOM 2533 N N . THR B 1 90 ? -18.047 26.234 6.992 1 96.56 90 THR B N 1
ATOM 2534 C CA . THR B 1 90 ? -18.344 27.359 6.113 1 96.56 90 THR B CA 1
ATOM 2535 C C . THR B 1 90 ? -18.516 28.656 6.918 1 96.56 90 THR B C 1
ATOM 2537 O O . THR B 1 90 ? -18.031 29.719 6.516 1 96.56 90 THR B O 1
ATOM 2540 N N . VAL B 1 91 ? -19.203 28.578 8 1 96.12 91 VAL B N 1
ATOM 2541 C CA . VAL B 1 91 ? -19.422 29.734 8.859 1 96.12 91 VAL B CA 1
ATOM 2542 C C . VAL B 1 91 ? -18.078 30.297 9.32 1 96.12 91 VAL B C 1
ATOM 2544 O O . VAL B 1 91 ? -17.859 31.516 9.305 1 96.12 91 VAL B O 1
ATOM 2547 N N . ALA B 1 92 ? -17.203 29.375 9.742 1 96.62 92 ALA B N 1
ATOM 2548 C CA . ALA B 1 92 ? -15.891 29.797 10.211 1 96.62 92 ALA B CA 1
ATOM 2549 C C . ALA B 1 92 ? -15.094 30.469 9.094 1 96.62 92 ALA B C 1
ATOM 2551 O O . ALA B 1 92 ? -14.445 31.484 9.32 1 96.62 92 ALA B O 1
ATOM 2552 N N . LEU B 1 93 ? -15.148 29.906 7.941 1 96.62 93 LEU B N 1
ATOM 2553 C CA . LEU B 1 93 ? -14.406 30.422 6.793 1 96.62 93 LEU B CA 1
ATOM 2554 C C . LEU B 1 93 ? -14.953 31.781 6.359 1 96.62 93 LEU B C 1
ATOM 2556 O O . LEU B 1 93 ? -14.195 32.656 5.969 1 96.62 93 LEU B O 1
ATOM 2560 N N . ASP B 1 94 ? -16.234 31.938 6.391 1 95.81 94 ASP B N 1
ATOM 2561 C CA . ASP B 1 94 ? -16.859 33.188 6.016 1 95.81 94 ASP B CA 1
ATOM 2562 C C . ASP B 1 94 ? -16.453 34.312 6.957 1 95.81 94 ASP B C 1
ATOM 2564 O O . ASP B 1 94 ? -16.25 35.469 6.523 1 95.81 94 ASP B O 1
ATOM 2568 N N . LYS B 1 95 ? -16.359 34.031 8.211 1 94.44 95 LYS B N 1
ATOM 2569 C CA . LYS B 1 95 ? -15.898 35.031 9.164 1 94.44 95 LYS B CA 1
ATOM 2570 C C . LYS B 1 95 ? -14.453 35.438 8.891 1 94.44 95 LYS B C 1
ATOM 2572 O O . LYS B 1 95 ? -14.086 36.594 9.023 1 94.44 95 LYS B O 1
ATOM 2577 N N . GLY B 1 96 ? -13.609 34.406 8.641 1 93.69 96 GLY B N 1
ATOM 2578 C CA . GLY B 1 96 ? -12.242 34.594 8.195 1 93.69 96 GLY B CA 1
ATOM 2579 C C . GLY B 1 96 ? -11.32 35.094 9.289 1 93.69 96 GLY B C 1
ATOM 2580 O O . GLY B 1 96 ? -10.102 34.969 9.195 1 93.69 96 GLY B O 1
ATOM 2581 N N . ARG B 1 97 ? -11.945 35.875 10.203 1 92.88 97 ARG B N 1
ATOM 2582 C CA . ARG B 1 97 ? -11.156 36.438 11.297 1 92.88 97 ARG B CA 1
ATOM 2583 C C . ARG B 1 97 ? -11.961 36.5 12.586 1 92.88 97 ARG B C 1
ATOM 2585 O O . ARG B 1 97 ? -13.148 36.844 12.57 1 92.88 97 ARG B O 1
ATOM 2592 N N . LEU B 1 98 ? -11.242 36.031 13.648 1 92.44 98 LEU B N 1
ATOM 2593 C CA . LEU B 1 98 ? -11.852 36.031 14.977 1 92.44 98 LEU B CA 1
ATOM 2594 C C . LEU B 1 98 ? -10.992 36.812 15.961 1 92.44 98 LEU B C 1
ATOM 2596 O O . LEU B 1 98 ? -9.797 36.531 16.094 1 92.44 98 LEU B O 1
ATOM 2600 N N . LYS B 1 99 ? -11.57 37.719 16.562 1 89.75 99 LYS B N 1
ATOM 2601 C CA . LYS B 1 99 ? -10.852 38.5 17.562 1 89.75 99 LYS B CA 1
ATOM 2602 C C . LYS B 1 99 ? -10.828 37.812 18.906 1 89.75 99 LYS B C 1
ATOM 2604 O O . LYS B 1 99 ? -11.875 37.469 19.469 1 89.75 99 LYS B O 1
ATOM 2609 N N . MET B 1 100 ? -9.711 37.438 19.359 1 87.38 100 MET B N 1
ATOM 2610 C CA . MET B 1 100 ? -9.562 36.812 20.656 1 87.38 100 MET B CA 1
ATOM 2611 C C . MET B 1 100 ? -9.469 37.844 21.766 1 87.38 100 MET B C 1
ATOM 2613 O O . MET B 1 100 ? -10.164 37.75 22.781 1 87.38 100 MET B O 1
ATOM 2617 N N . ASN B 1 101 ? -8.602 38.781 21.641 1 82.88 101 ASN B N 1
ATOM 2618 C CA . ASN B 1 101 ? -8.461 39.969 22.469 1 82.88 101 ASN B CA 1
ATOM 2619 C C . ASN B 1 101 ? -7.953 41.188 21.672 1 82.88 101 ASN B C 1
ATOM 2621 O O . ASN B 1 101 ? -7.922 41.125 20.438 1 82.88 101 ASN B O 1
ATOM 2625 N N . ASP B 1 102 ? -7.719 42.281 22.344 1 80.94 102 ASP B N 1
ATOM 2626 C CA . ASP B 1 102 ? -7.367 43.531 21.656 1 80.94 102 ASP B CA 1
ATOM 2627 C C . ASP B 1 102 ? -6.074 43.375 20.859 1 80.94 102 ASP B C 1
ATOM 2629 O O . ASP B 1 102 ? -5.871 44.062 19.859 1 80.94 102 ASP B O 1
ATOM 2633 N N . ASP B 1 103 ? -5.266 42.312 21.172 1 82 103 ASP B N 1
ATOM 2634 C CA . ASP B 1 103 ? -3.928 42.25 20.594 1 82 103 ASP B CA 1
ATOM 2635 C C . ASP B 1 103 ? -3.783 41 19.703 1 82 103 ASP B C 1
ATOM 2637 O O . ASP B 1 103 ? -2.773 40.844 19.016 1 82 103 ASP B O 1
ATOM 2641 N N . THR B 1 104 ? -4.801 40.156 19.875 1 87.25 104 THR B N 1
ATOM 2642 C CA . THR B 1 104 ? -4.621 38.875 19.188 1 87.25 104 THR B CA 1
ATOM 2643 C C . THR B 1 104 ? -5.828 38.531 18.312 1 87.25 104 THR B C 1
ATOM 2645 O O . THR B 1 104 ? -6.969 38.562 18.797 1 87.25 104 THR B O 1
ATOM 2648 N N . GLN B 1 105 ? -5.512 38.312 17.062 1 89.5 105 GLN B N 1
ATOM 2649 C CA . GLN B 1 105 ? -6.531 37.875 16.109 1 89.5 105 GLN B CA 1
ATOM 2650 C C . GLN B 1 105 ? -6.172 36.5 15.508 1 89.5 105 GLN B C 1
ATOM 2652 O O . GLN B 1 105 ? -5 36.219 15.25 1 89.5 105 GLN B O 1
ATOM 2657 N N . VAL B 1 106 ? -7.203 35.719 15.367 1 92.75 106 VAL B N 1
ATOM 2658 C CA . VAL B 1 106 ? -7.031 34.406 14.734 1 92.75 106 VAL B CA 1
ATOM 2659 C C . VAL B 1 106 ? -7.641 34.438 13.336 1 92.75 106 VAL B C 1
ATOM 2661 O O . VAL B 1 106 ? -8.797 34.812 13.164 1 92.75 106 VAL B O 1
ATOM 2664 N N . PHE B 1 107 ? -6.844 34.094 12.414 1 93.94 107 PHE B N 1
ATOM 2665 C CA . PHE B 1 107 ? -7.285 34.031 11.023 1 93.94 107 PHE B CA 1
ATOM 2666 C C . PHE B 1 107 ? -7.613 32.625 10.617 1 93.94 107 PHE B C 1
ATOM 2668 O O . PHE B 1 107 ? -7 31.656 11.109 1 93.94 107 PHE B O 1
ATOM 2675 N N . VAL B 1 108 ? -8.594 32.469 9.758 1 95.06 108 VAL B N 1
ATOM 2676 C CA . VAL B 1 108 ? -9.031 31.156 9.273 1 95.06 108 VAL B CA 1
ATOM 2677 C C . VAL B 1 108 ? -9.039 31.141 7.75 1 95.06 108 VAL B C 1
ATOM 2679 O O . VAL B 1 108 ? -9.516 32.094 7.117 1 95.06 108 VAL B O 1
ATOM 2682 N N . ARG B 1 109 ? -8.477 30.109 7.156 1 94.06 109 ARG B N 1
ATOM 2683 C CA . ARG B 1 109 ? -8.508 29.906 5.711 1 94.06 109 ARG B CA 1
ATOM 2684 C C . ARG B 1 109 ? -8.844 28.469 5.363 1 94.06 109 ARG B C 1
ATOM 2686 O O . ARG B 1 109 ? -8.742 27.578 6.215 1 94.06 109 ARG B O 1
ATOM 2693 N N . PRO B 1 110 ? -9.273 28.25 4.109 1 94.12 110 PRO B N 1
ATOM 269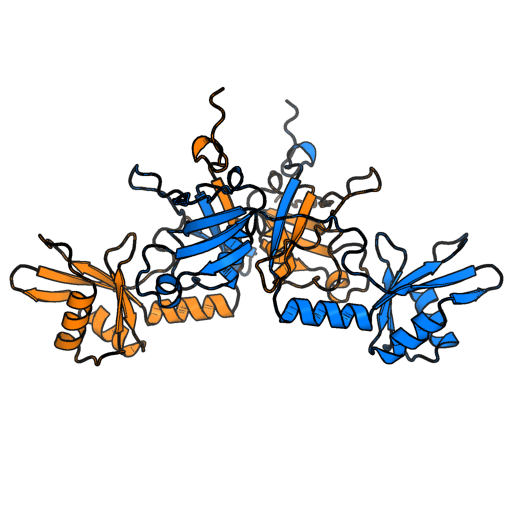4 C CA . PRO B 1 110 ? -9.602 26.875 3.725 1 94.12 110 PRO B CA 1
ATOM 2695 C C . PRO B 1 110 ? -8.398 25.938 3.807 1 94.12 110 PRO B C 1
ATOM 2697 O O . PRO B 1 110 ? -7.273 26.344 3.516 1 94.12 110 PRO B O 1
ATOM 2700 N N . TRP B 1 111 ? -8.68 24.734 4.262 1 91.38 111 TRP B N 1
ATOM 2701 C CA . TRP B 1 111 ? -7.691 23.656 4.215 1 91.38 111 TRP B CA 1
ATOM 2702 C C . TRP B 1 111 ? -7.508 23.141 2.789 1 91.38 111 TRP B C 1
ATOM 2704 O O . TRP B 1 111 ? -8.484 22.906 2.076 1 91.38 111 TRP B O 1
ATOM 2714 N N . ARG B 1 112 ? -6.258 23.062 2.371 1 79.38 112 ARG B N 1
ATOM 2715 C CA . ARG B 1 112 ? -5.914 22.484 1.073 1 79.38 112 ARG B CA 1
ATOM 2716 C C . ARG B 1 112 ? -4.902 21.359 1.223 1 79.38 112 ARG B C 1
ATOM 2718 O O . ARG B 1 112 ? -3.787 21.578 1.703 1 79.38 112 ARG B O 1
ATOM 2725 N N . PRO B 1 113 ? -5.32 20.062 1.029 1 70.69 113 PRO B N 1
ATOM 2726 C CA . PRO B 1 113 ? -4.477 18.891 1.277 1 70.69 113 PRO B CA 1
ATOM 2727 C C . PRO B 1 113 ? -3.094 19.016 0.642 1 70.69 113 PRO B C 1
ATOM 2729 O O . PRO B 1 113 ? -2.098 18.578 1.229 1 70.69 113 PRO B O 1
ATOM 2732 N N . LEU B 1 114 ? -2.908 19.609 -0.459 1 65.12 114 LEU B N 1
ATOM 2733 C CA . LEU B 1 114 ? -1.678 19.594 -1.241 1 65.12 114 LEU B CA 1
ATOM 2734 C C . LEU B 1 114 ? -1.221 21.016 -1.555 1 65.12 114 LEU B C 1
ATOM 2736 O O . LEU B 1 114 ? -0.718 21.281 -2.648 1 65.12 114 LEU B O 1
ATOM 2740 N N . ALA B 1 115 ? -1.388 21.766 -0.487 1 64.12 115 ALA B N 1
ATOM 2741 C CA . ALA B 1 115 ? -1.045 23.172 -0.701 1 64.12 115 ALA B CA 1
ATOM 2742 C C . ALA B 1 115 ? 0.449 23.328 -0.96 1 64.12 115 ALA B C 1
ATOM 2744 O O . ALA B 1 115 ? 0.862 24.234 -1.692 1 64.12 115 ALA B O 1
ATOM 2745 N N . HIS B 1 116 ? 1.191 22.359 -0.493 1 61.78 116 HIS B N 1
ATOM 2746 C CA . HIS B 1 116 ? 2.639 22.5 -0.612 1 61.78 116 HIS B CA 1
ATOM 2747 C C . HIS B 1 116 ? 3.219 21.422 -1.528 1 61.78 116 HIS B C 1
ATOM 2749 O O . HIS B 1 116 ? 4.438 21.234 -1.584 1 61.78 116 HIS B O 1
ATOM 2755 N N . ALA B 1 117 ? 2.357 20.734 -2.215 1 66 117 ALA B N 1
ATOM 2756 C CA . ALA B 1 117 ? 2.799 19.641 -3.08 1 66 117 ALA B CA 1
ATOM 2757 C C . ALA B 1 117 ? 3.334 20.172 -4.406 1 66 117 ALA B C 1
ATOM 2759 O O . ALA B 1 117 ? 2.934 21.25 -4.855 1 66 117 ALA B O 1
ATOM 2760 N N . LEU B 1 118 ? 4.309 19.391 -4.875 1 64 118 LEU B N 1
ATOM 2761 C CA . LEU B 1 118 ? 4.844 19.688 -6.199 1 64 118 LEU B CA 1
ATOM 2762 C C . LEU B 1 118 ? 4.191 18.797 -7.258 1 64 118 LEU B C 1
ATOM 2764 O O . LEU B 1 118 ? 3.859 17.641 -6.988 1 64 118 LEU B O 1
ATOM 2768 N N . GLY B 1 119 ? 3.877 19.469 -8.328 1 61.47 119 GLY B N 1
ATOM 2769 C CA . GLY B 1 119 ? 3.32 18.688 -9.43 1 61.47 119 GLY B CA 1
ATOM 2770 C C . GLY B 1 119 ? 4.348 17.828 -10.125 1 61.47 119 GLY B C 1
ATOM 2771 O O . GLY B 1 119 ? 5.516 18.203 -10.242 1 61.47 119 GLY B O 1
ATOM 2772 N N . ALA B 1 120 ? 4.035 16.562 -10.273 1 64.19 120 ALA B N 1
ATOM 2773 C CA . ALA B 1 120 ? 4.883 15.672 -11.062 1 64.19 120 ALA B CA 1
ATOM 2774 C C . ALA B 1 120 ? 4.074 14.953 -12.141 1 64.19 120 ALA B C 1
ATOM 2776 O O . ALA B 1 120 ? 2.848 14.867 -12.047 1 64.19 120 ALA B O 1
ATOM 2777 N N . ALA B 1 121 ? 4.777 14.719 -13.273 1 68.25 121 ALA B N 1
ATOM 2778 C CA . ALA B 1 121 ? 4.156 13.953 -14.352 1 68.25 121 ALA B CA 1
ATOM 2779 C C . ALA B 1 121 ? 4.746 12.547 -14.438 1 68.25 121 ALA B C 1
ATOM 2781 O O . ALA B 1 121 ? 5.875 12.312 -14 1 68.25 121 ALA B O 1
ATOM 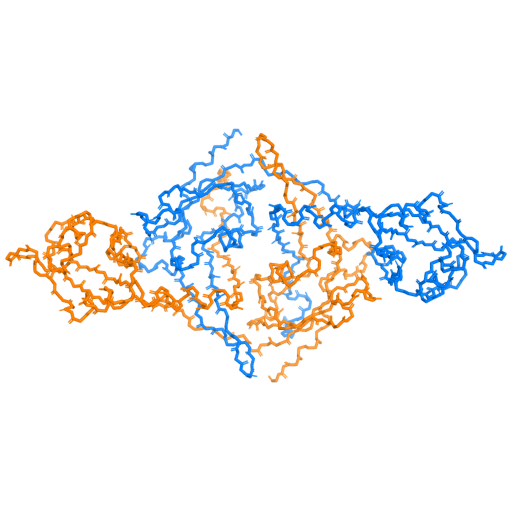2782 N N . MET B 1 122 ? 3.902 11.633 -14.742 1 76.44 122 MET B N 1
ATOM 2783 C CA . MET B 1 122 ? 4.336 10.281 -15.078 1 76.44 122 MET B CA 1
ATOM 2784 C C . MET B 1 122 ? 4.105 9.992 -16.562 1 76.44 122 MET B C 1
ATOM 2786 O O . MET B 1 122 ? 3.143 9.312 -16.922 1 76.44 122 MET B O 1
ATOM 2790 N N . PRO B 1 123 ? 5.027 10.453 -17.422 1 73.75 123 PRO B N 1
ATOM 2791 C CA . PRO B 1 123 ? 4.777 10.438 -18.859 1 73.75 123 PRO B CA 1
ATOM 2792 C C . PRO B 1 123 ? 5 9.062 -19.484 1 73.75 123 PRO B C 1
ATOM 2794 O O . PRO B 1 123 ? 4.621 8.836 -20.641 1 73.75 123 PRO B O 1
ATOM 2797 N N . PHE B 1 124 ? 5.551 8.133 -18.766 1 75.5 124 PHE B N 1
ATOM 2798 C CA . PHE B 1 124 ? 5.895 6.855 -19.391 1 75.5 124 PHE B CA 1
ATOM 2799 C C . PHE B 1 124 ? 4.934 5.762 -18.938 1 75.5 124 PHE B C 1
ATOM 2801 O O . PHE B 1 124 ? 4.621 5.648 -17.75 1 75.5 124 PHE B O 1
ATOM 2808 N N . ARG B 1 125 ? 4.508 5.023 -19.875 1 81.25 125 ARG B N 1
ATOM 2809 C CA . ARG B 1 125 ? 3.725 3.82 -19.625 1 81.25 125 ARG B CA 1
ATOM 2810 C C . ARG B 1 125 ? 4.551 2.564 -19.891 1 81.25 125 ARG B C 1
ATOM 2812 O O . ARG B 1 125 ? 5.145 2.418 -20.953 1 81.25 125 ARG B O 1
ATOM 2819 N N . ALA B 1 126 ? 4.637 1.728 -18.891 1 80.94 126 ALA B N 1
ATOM 2820 C CA . ALA B 1 126 ? 5.488 0.543 -18.984 1 80.94 126 ALA B CA 1
ATOM 2821 C C . ALA B 1 126 ? 4.668 -0.735 -18.844 1 80.94 126 ALA B C 1
ATOM 2823 O O . ALA B 1 126 ? 3.729 -0.786 -18.031 1 80.94 126 ALA B O 1
ATOM 2824 N N . ARG B 1 127 ? 5.086 -1.726 -19.625 1 84.12 127 ARG B N 1
ATOM 2825 C CA . ARG B 1 127 ? 4.559 -3.072 -19.438 1 84.12 127 ARG B CA 1
ATOM 2826 C C . ARG B 1 127 ? 5.434 -3.883 -18.484 1 84.12 127 ARG B C 1
ATOM 2828 O O . ARG B 1 127 ? 6.641 -4.02 -18.719 1 84.12 127 ARG B O 1
ATOM 2835 N N . LEU B 1 128 ? 4.793 -4.316 -17.391 1 84.38 128 LEU B N 1
ATOM 2836 C CA . LEU B 1 128 ? 5.523 -5.086 -16.406 1 84.38 128 LEU B CA 1
ATOM 2837 C C . LEU B 1 128 ? 5.004 -6.52 -16.328 1 84.38 128 LEU B C 1
ATOM 2839 O O . LEU B 1 128 ? 3.795 -6.746 -16.406 1 84.38 128 LEU B O 1
ATOM 2843 N N . LEU B 1 129 ? 5.891 -7.438 -16.297 1 84.56 129 LEU B N 1
ATOM 2844 C CA . LEU B 1 129 ? 5.605 -8.836 -15.977 1 84.56 129 LEU B CA 1
ATOM 2845 C C . LEU B 1 129 ? 6.238 -9.227 -14.648 1 84.56 129 LEU B C 1
ATOM 2847 O O . LEU B 1 129 ? 7.461 -9.242 -14.516 1 84.56 129 LEU B O 1
ATOM 2851 N N . VAL B 1 130 ? 5.367 -9.453 -13.656 1 83.19 130 VAL B N 1
ATOM 2852 C CA . VAL B 1 130 ? 5.836 -9.703 -12.297 1 83.19 130 VAL B CA 1
ATOM 2853 C C . VAL B 1 130 ? 5.617 -11.172 -11.938 1 83.19 130 VAL B C 1
ATOM 2855 O O . VAL B 1 130 ? 4.484 -11.656 -11.93 1 83.19 130 VAL B O 1
ATOM 2858 N N . ASP B 1 131 ? 6.637 -11.836 -11.68 1 78.38 131 ASP B N 1
ATOM 2859 C CA . ASP B 1 131 ? 6.539 -13.227 -11.266 1 78.38 131 ASP B CA 1
ATOM 2860 C C . ASP B 1 131 ? 6.922 -13.391 -9.797 1 78.38 131 ASP B C 1
ATOM 2862 O O . ASP B 1 131 ? 7.441 -12.461 -9.18 1 78.38 131 ASP B O 1
ATOM 2866 N N . GLY B 1 132 ? 6.441 -14.492 -9.203 1 75.94 132 GLY B N 1
ATOM 2867 C CA . GLY B 1 132 ? 6.863 -14.82 -7.852 1 75.94 132 GLY B CA 1
ATOM 2868 C C . GLY B 1 132 ? 5.895 -14.336 -6.789 1 75.94 132 GLY B C 1
ATOM 2869 O O . GLY B 1 132 ? 6.098 -14.578 -5.598 1 75.94 132 GLY B O 1
ATOM 2870 N N . VAL B 1 133 ? 4.906 -13.641 -7.188 1 80.44 133 VAL B N 1
ATOM 2871 C CA . VAL B 1 133 ? 3.906 -13.188 -6.23 1 80.44 133 VAL B CA 1
ATOM 2872 C C . VAL B 1 133 ? 2.893 -14.305 -5.977 1 80.44 133 VAL B C 1
ATOM 2874 O O . VAL B 1 133 ? 2.307 -14.844 -6.914 1 80.44 133 VAL B O 1
ATOM 2877 N N . PRO B 1 134 ? 2.783 -14.633 -4.719 1 82 134 PRO B N 1
ATOM 2878 C CA . PRO B 1 134 ? 1.775 -15.656 -4.457 1 82 134 PRO B CA 1
ATOM 2879 C C . PRO B 1 134 ? 0.392 -15.281 -4.98 1 82 134 PRO B C 1
ATOM 2881 O O . PRO B 1 134 ? -0.005 -14.117 -4.898 1 82 134 PRO B O 1
ATOM 2884 N N . THR B 1 135 ? -0.345 -16.234 -5.406 1 85.06 135 THR B N 1
ATOM 2885 C CA . THR B 1 135 ? -1.572 -15.977 -6.152 1 85.06 135 THR B CA 1
ATOM 2886 C C . THR B 1 135 ? -2.65 -15.398 -5.234 1 85.06 135 THR B C 1
ATOM 2888 O O . THR B 1 135 ? -3.502 -14.625 -5.676 1 85.06 135 THR B O 1
ATOM 2891 N N . TYR B 1 136 ? -2.646 -15.711 -3.961 1 85.38 136 TYR B N 1
ATOM 2892 C CA . TYR B 1 136 ? -3.711 -15.266 -3.068 1 85.38 136 TYR B CA 1
ATOM 2893 C C . TYR B 1 136 ? -3.656 -13.758 -2.865 1 85.38 136 TYR B C 1
ATOM 2895 O O . TYR B 1 136 ? -4.609 -13.156 -2.361 1 85.38 136 TYR B O 1
ATOM 2903 N N . VAL B 1 137 ? -2.502 -13.148 -3.309 1 87 137 VAL B N 1
ATOM 2904 C CA . VAL B 1 137 ? -2.375 -11.703 -3.115 1 87 137 VAL B CA 1
ATOM 2905 C C . VAL B 1 137 ? -2.375 -11 -4.469 1 87 137 VAL B C 1
ATOM 2907 O O . VAL B 1 137 ? -1.84 -9.898 -4.602 1 87 137 VAL B O 1
ATOM 2910 N N . TRP B 1 138 ? -2.854 -11.688 -5.508 1 88.69 138 TRP B N 1
ATOM 2911 C CA . TRP B 1 138 ? -2.977 -11.055 -6.816 1 88.69 138 TRP B CA 1
ATOM 2912 C C . TRP B 1 138 ? -4.148 -10.078 -6.844 1 88.69 138 TRP B C 1
ATOM 2914 O O . TRP B 1 138 ? -5.098 -10.266 -7.609 1 88.69 138 TRP B O 1
ATOM 2924 N N . THR B 1 139 ? -4.082 -9.062 -6.043 1 88.88 139 THR B N 1
ATOM 2925 C CA . THR B 1 139 ? -5.094 -8.016 -5.977 1 88.88 139 THR B CA 1
ATOM 2926 C C . THR B 1 139 ? -4.52 -6.676 -6.426 1 88.88 139 THR B C 1
ATOM 2928 O O . THR B 1 139 ? -3.309 -6.465 -6.363 1 88.88 139 THR B O 1
ATOM 2931 N N . HIS B 1 140 ? -5.414 -5.824 -6.844 1 88.88 140 HIS B N 1
ATOM 2932 C CA . HIS B 1 140 ? -5.012 -4.484 -7.258 1 88.88 140 HIS B CA 1
ATOM 2933 C C . HIS B 1 140 ? -4.234 -3.777 -6.156 1 88.88 140 HIS B C 1
ATOM 2935 O O . HIS B 1 140 ? -3.203 -3.152 -6.418 1 88.88 140 HIS B O 1
ATOM 2941 N N . SER B 1 141 ? -4.672 -3.914 -4.977 1 86.25 141 SER B N 1
ATOM 2942 C CA . SER B 1 141 ? -4.09 -3.211 -3.842 1 86.25 141 SER B CA 1
ATOM 2943 C C . SER B 1 141 ? -2.652 -3.66 -3.592 1 86.25 141 SER B C 1
ATOM 2945 O O . SER B 1 141 ? -1.763 -2.83 -3.396 1 86.25 141 SER B O 1
ATOM 2947 N N . ILE B 1 142 ? -2.418 -4.973 -3.631 1 86.94 142 ILE B N 1
ATOM 2948 C CA . ILE B 1 142 ? -1.081 -5.488 -3.359 1 86.94 142 ILE B CA 1
ATOM 2949 C C . ILE B 1 142 ? -0.154 -5.16 -4.527 1 86.94 142 ILE B C 1
ATOM 2951 O O . ILE B 1 142 ? 0.999 -4.77 -4.324 1 86.94 142 ILE B O 1
ATOM 2955 N N . VAL B 1 143 ? -0.659 -5.289 -5.746 1 88.69 143 VAL B N 1
ATOM 2956 C CA . VAL B 1 143 ? 0.14 -4.973 -6.926 1 88.69 143 VAL B CA 1
ATOM 2957 C C . VAL B 1 143 ? 0.57 -3.51 -6.883 1 88.69 143 VAL B C 1
ATOM 2959 O O . VAL B 1 143 ? 1.73 -3.188 -7.152 1 88.69 143 VAL B O 1
ATOM 2962 N N . GLU B 1 144 ? -0.322 -2.66 -6.512 1 89.69 144 GLU B N 1
ATOM 2963 C CA . GLU B 1 144 ? -0.003 -1.242 -6.383 1 89.69 144 GLU B CA 1
ATOM 2964 C C . GLU B 1 144 ? 1.093 -1.016 -5.344 1 89.69 144 GLU B C 1
ATOM 2966 O O . GLU B 1 144 ? 1.931 -0.126 -5.504 1 89.69 144 GLU B O 1
ATOM 2971 N N . ARG B 1 145 ? 1.024 -1.778 -4.324 1 86.81 145 ARG B N 1
ATOM 2972 C CA . ARG B 1 145 ? 2.041 -1.654 -3.287 1 86.81 145 ARG B CA 1
ATOM 2973 C C . ARG B 1 145 ? 3.402 -2.121 -3.795 1 86.81 145 ARG B C 1
ATOM 2975 O O . ARG B 1 145 ? 4.426 -1.49 -3.516 1 86.81 145 ARG B O 1
ATOM 2982 N N . VAL B 1 146 ? 3.404 -3.139 -4.496 1 86.81 146 VAL B N 1
ATOM 2983 C CA . VAL B 1 146 ? 4.641 -3.756 -4.969 1 86.81 146 VAL B CA 1
ATOM 2984 C C . VAL B 1 146 ? 5.34 -2.822 -5.953 1 86.81 146 VAL B C 1
ATOM 2986 O O . VAL B 1 146 ? 6.562 -2.666 -5.906 1 86.81 146 VAL B O 1
ATOM 2989 N N . ILE B 1 147 ? 4.559 -2.146 -6.773 1 88.12 147 ILE B N 1
ATOM 2990 C CA . ILE B 1 147 ? 5.184 -1.324 -7.805 1 88.12 147 ILE B CA 1
ATOM 2991 C C . ILE B 1 147 ? 5.203 0.136 -7.359 1 88.12 147 ILE B C 1
ATOM 2993 O O . ILE B 1 147 ? 5.777 0.991 -8.039 1 88.12 147 ILE B O 1
ATOM 2997 N N . GLY B 1 148 ? 4.648 0.429 -6.215 1 88 148 GLY B N 1
ATOM 2998 C CA . GLY B 1 148 ? 4.273 1.772 -5.801 1 88 148 GLY B CA 1
ATOM 2999 C C . GLY B 1 148 ? 5.469 2.646 -5.469 1 88 148 GLY B C 1
ATOM 3000 O O . GLY B 1 148 ? 5.316 3.838 -5.191 1 88 148 GLY B O 1
ATOM 3001 N N . ARG B 1 149 ? 6.648 2.07 -5.512 1 86.25 149 ARG B N 1
ATOM 3002 C CA . ARG B 1 149 ? 7.812 2.924 -5.289 1 86.25 149 ARG B CA 1
ATOM 3003 C C . ARG B 1 149 ? 8.062 3.832 -6.488 1 86.25 149 ARG B C 1
ATOM 3005 O O . ARG B 1 149 ? 8.5 4.973 -6.328 1 86.25 149 ARG B O 1
ATOM 3012 N N . THR B 1 150 ? 7.777 3.24 -7.668 1 87.06 150 THR B N 1
ATOM 3013 C CA . THR B 1 150 ? 8.18 3.982 -8.852 1 87.06 150 THR B CA 1
ATOM 3014 C C . THR B 1 150 ? 7.035 4.074 -9.859 1 87.06 150 THR B C 1
ATOM 3016 O O . THR B 1 150 ? 7.078 4.879 -10.789 1 87.06 150 THR B O 1
ATOM 3019 N N . CYS B 1 151 ? 6.035 3.291 -9.578 1 87.56 151 CYS B N 1
ATOM 3020 C CA . CYS B 1 151 ? 4.977 3.223 -10.578 1 87.56 151 CYS B CA 1
ATOM 3021 C C . CYS B 1 151 ? 3.602 3.307 -9.922 1 87.56 151 CYS B C 1
ATOM 3023 O O . CYS B 1 151 ? 3.467 3.057 -8.719 1 87.56 151 CYS B O 1
ATOM 3025 N N . THR B 1 152 ? 2.678 3.727 -10.742 1 87.38 152 THR B N 1
ATOM 3026 C CA . THR B 1 152 ? 1.265 3.574 -10.414 1 87.38 152 THR B CA 1
ATOM 3027 C C . THR B 1 152 ? 0.579 2.643 -11.414 1 87.38 152 THR B C 1
ATOM 3029 O O . THR B 1 152 ? 0.862 2.689 -12.609 1 87.38 152 THR B O 1
ATOM 3032 N N . LEU B 1 153 ? -0.271 1.84 -10.859 1 89.19 153 LEU B N 1
ATOM 3033 C CA . LEU B 1 153 ? -0.927 0.822 -11.672 1 89.19 153 LEU B CA 1
ATOM 3034 C C . LEU B 1 153 ? -1.943 1.452 -12.617 1 89.19 153 LEU B C 1
ATOM 3036 O O . LEU B 1 153 ? -2.758 2.277 -12.195 1 89.19 153 LEU B O 1
ATOM 3040 N N . ASP B 1 154 ? -1.854 1.141 -13.891 1 86.25 154 ASP B N 1
ATOM 3041 C CA . ASP B 1 154 ? -2.879 1.518 -14.867 1 86.25 154 ASP B CA 1
ATOM 3042 C C . ASP B 1 154 ? -3.938 0.425 -15 1 86.25 154 ASP B C 1
ATOM 3044 O O . ASP B 1 154 ? -5.078 0.604 -14.57 1 86.25 154 ASP B O 1
ATOM 3048 N N . VAL B 1 155 ? -3.396 -0.761 -15.43 1 87.94 155 VAL B N 1
ATOM 3049 C CA . VAL B 1 155 ? -4.336 -1.867 -15.586 1 87.94 155 VAL B CA 1
ATOM 3050 C C . VAL B 1 155 ? -3.596 -3.197 -15.453 1 87.94 155 VAL B C 1
ATOM 3052 O O . VAL B 1 155 ? -2.426 -3.303 -15.828 1 87.94 155 VAL B O 1
ATOM 3055 N N . MET B 1 156 ? -4.238 -4.176 -14.906 1 90.12 156 MET B N 1
ATOM 3056 C CA . MET B 1 156 ? -3.752 -5.555 -14.906 1 90.12 156 MET B CA 1
ATOM 3057 C C . MET B 1 156 ? -4.297 -6.316 -16.109 1 90.12 156 MET B C 1
ATOM 3059 O O . MET B 1 156 ? -5.441 -6.109 -16.516 1 90.12 156 MET B O 1
ATOM 3063 N N . ASP B 1 157 ? -3.506 -7.145 -16.594 1 89.88 157 ASP B N 1
ATOM 3064 C CA . ASP B 1 157 ? -3.959 -7.969 -17.703 1 89.88 157 ASP B CA 1
ATOM 3065 C C . ASP B 1 157 ? -5.145 -8.844 -17.297 1 89.88 157 ASP B C 1
ATOM 3067 O O . ASP B 1 157 ? -5.18 -9.367 -16.188 1 89.88 157 ASP B O 1
ATOM 3071 N N . GLU B 1 158 ? -5.973 -9.086 -18.281 1 91.06 158 GLU B N 1
ATOM 3072 C CA . GLU B 1 158 ? -7.16 -9.898 -18.047 1 91.06 158 GLU B CA 1
ATOM 3073 C C . GLU B 1 158 ? -6.777 -11.312 -17.594 1 91.06 158 GLU B C 1
ATOM 3075 O O . GLU B 1 158 ? -7.426 -11.883 -16.719 1 91.06 158 GLU B O 1
ATOM 3080 N N . ARG B 1 159 ? -5.785 -11.875 -18.172 1 87.94 159 ARG B N 1
ATOM 3081 C CA . ARG B 1 159 ? -5.344 -13.219 -17.828 1 87.94 159 ARG B CA 1
ATOM 3082 C C . ARG B 1 159 ? -4.902 -13.297 -16.375 1 87.94 159 ARG B C 1
ATOM 3084 O O . ARG B 1 159 ? -5.051 -14.336 -15.727 1 87.94 159 ARG B O 1
ATOM 3091 N N . SER B 1 160 ? -4.32 -12.18 -15.891 1 88.5 160 SER B N 1
ATOM 3092 C CA . SER B 1 160 ? -3.893 -12.117 -14.5 1 88.5 160 SER B CA 1
ATOM 3093 C C . SER B 1 160 ? -5.086 -11.984 -13.562 1 88.5 160 SER B C 1
ATOM 3095 O O . SER B 1 160 ? -5.125 -12.609 -12.5 1 88.5 160 SER B O 1
ATOM 3097 N N . ILE B 1 161 ? -6.012 -11.242 -13.984 1 90.5 161 ILE B N 1
ATOM 3098 C CA . ILE B 1 161 ? -7.203 -11.016 -13.172 1 90.5 161 ILE B CA 1
ATOM 3099 C C . ILE B 1 161 ? -8.016 -12.305 -13.07 1 90.5 161 ILE B C 1
ATOM 3101 O O . ILE B 1 161 ? -8.469 -12.68 -11.984 1 90.5 161 ILE B O 1
ATOM 3105 N N . SER B 1 162 ? -8.141 -12.969 -14.203 1 87.62 162 SER B N 1
ATOM 3106 C CA . SER B 1 162 ? -8.93 -14.203 -14.234 1 87.62 162 SER B CA 1
ATOM 3107 C C . SER B 1 162 ? -8.109 -15.398 -13.773 1 87.62 162 SER B C 1
ATOM 3109 O O . SER B 1 162 ? -8.641 -16.5 -13.617 1 87.62 162 SER B O 1
ATOM 3111 N N . MET B 1 163 ? -6.797 -15.203 -13.688 1 87.44 163 MET B N 1
ATOM 3112 C CA . MET B 1 163 ? -5.852 -16.219 -13.234 1 87.44 163 MET B CA 1
ATOM 3113 C C . MET B 1 163 ? -5.871 -17.438 -14.148 1 87.44 163 MET B C 1
ATOM 3115 O O . MET B 1 163 ? -5.805 -18.578 -13.68 1 87.44 163 MET B O 1
ATOM 3119 N N . THR B 1 164 ? -6.043 -17.188 -15.414 1 86.38 164 THR B N 1
ATOM 3120 C CA . THR B 1 164 ? -5.945 -18.25 -16.406 1 86.38 164 THR B CA 1
ATOM 3121 C C . THR B 1 164 ? -4.484 -18.594 -16.688 1 86.38 164 THR B C 1
ATOM 3123 O O . THR B 1 164 ? -4.188 -19.656 -17.25 1 86.38 164 THR B O 1
ATOM 3126 N N . ASP B 1 165 ? -3.645 -17.703 -16.359 1 87.62 165 ASP B N 1
ATOM 3127 C CA . ASP B 1 165 ? -2.195 -17.875 -16.344 1 87.62 165 ASP B CA 1
ATOM 3128 C C . ASP B 1 165 ? -1.578 -17.281 -15.086 1 87.62 165 ASP B C 1
ATOM 3130 O O . ASP B 1 165 ? -1.627 -16.062 -14.883 1 87.62 165 ASP B O 1
ATOM 3134 N N . THR B 1 166 ? -1.056 -18.141 -14.273 1 87.25 166 THR B N 1
ATOM 3135 C CA . THR B 1 166 ? -0.592 -17.672 -12.977 1 87.25 166 THR B CA 1
ATOM 3136 C C . THR B 1 166 ? 0.932 -17.703 -12.898 1 87.25 166 THR B C 1
ATOM 3138 O O . THR B 1 166 ? 1.505 -17.75 -11.812 1 87.25 166 THR B O 1
ATOM 3141 N N . ARG B 1 167 ? 1.56 -17.734 -14.047 1 82.94 167 ARG B N 1
ATOM 3142 C CA . ARG B 1 167 ? 3.018 -17.703 -14.07 1 82.94 167 ARG B CA 1
ATOM 3143 C C . ARG B 1 167 ? 3.545 -16.328 -13.664 1 82.94 167 ARG B C 1
ATOM 3145 O O . ARG B 1 167 ? 4.539 -16.234 -12.945 1 82.94 167 ARG B O 1
ATOM 3152 N N . GLU B 1 168 ? 2.768 -15.352 -14.172 1 84 168 GLU B N 1
ATOM 3153 C CA . GLU B 1 168 ? 3.166 -13.977 -13.891 1 84 168 GLU B CA 1
ATOM 3154 C C . GLU B 1 168 ? 1.967 -13.039 -13.93 1 84 168 GLU B C 1
ATOM 3156 O O . GLU B 1 168 ? 0.978 -13.312 -14.617 1 84 168 GLU B O 1
ATOM 3161 N N . ILE B 1 169 ? 2.133 -11.977 -13.211 1 85.75 169 ILE B N 1
ATOM 3162 C CA . ILE B 1 169 ? 1.166 -10.883 -13.289 1 85.75 169 ILE B CA 1
ATOM 3163 C C . ILE B 1 169 ? 1.562 -9.93 -14.414 1 85.75 169 ILE B C 1
ATOM 3165 O O . ILE B 1 169 ? 2.645 -9.336 -14.383 1 85.75 169 ILE B O 1
ATOM 3169 N N . GLY B 1 170 ? 0.723 -9.906 -15.43 1 86.12 170 GLY B N 1
ATOM 3170 C CA . GLY B 1 170 ? 0.897 -8.883 -16.453 1 86.12 170 GLY B CA 1
ATOM 3171 C C . GLY B 1 170 ? 0.134 -7.605 -16.156 1 86.12 170 GLY B C 1
ATOM 3172 O O . GLY B 1 170 ? -1.036 -7.652 -15.766 1 86.12 170 GLY B O 1
ATOM 3173 N N . LEU B 1 171 ? 0.878 -6.457 -16.266 1 87.81 171 LEU B N 1
ATOM 3174 C CA . LEU B 1 171 ? 0.212 -5.195 -15.969 1 87.81 171 LEU B CA 1
ATOM 3175 C C . LEU B 1 171 ? 0.857 -4.047 -16.734 1 87.81 171 LEU B C 1
ATOM 3177 O O . LEU B 1 171 ? 1.967 -4.188 -17.25 1 87.81 171 LEU B O 1
ATOM 3181 N N . TRP B 1 172 ? 0.06 -3.035 -16.906 1 85.62 172 TRP B N 1
ATOM 3182 C CA . TRP B 1 172 ? 0.553 -1.743 -17.375 1 85.62 172 TRP B CA 1
ATOM 3183 C C . TRP B 1 172 ? 0.614 -0.738 -16.234 1 85.62 172 TRP B C 1
ATOM 3185 O O . TRP B 1 172 ? -0.298 -0.674 -15.406 1 85.62 172 TRP B O 1
ATOM 3195 N N . ALA B 1 173 ? 1.711 0.001 -16.172 1 86.25 173 ALA B N 1
ATOM 3196 C CA . ALA B 1 173 ? 1.919 0.97 -15.094 1 86.25 173 ALA B CA 1
ATOM 3197 C C . ALA B 1 173 ? 2.473 2.283 -15.641 1 86.25 173 ALA B C 1
ATOM 3199 O O . ALA B 1 173 ? 3.148 2.297 -16.672 1 86.25 173 ALA B O 1
ATOM 3200 N N . TRP B 1 174 ? 2.176 3.32 -14.984 1 83.56 174 TRP B N 1
ATOM 3201 C CA . TRP B 1 174 ? 2.746 4.629 -15.289 1 83.56 174 TRP B CA 1
ATOM 3202 C C . TRP B 1 174 ? 3.936 4.93 -14.383 1 83.56 174 TRP B C 1
ATOM 3204 O O . TRP B 1 174 ? 3.928 4.574 -13.203 1 83.56 174 TRP B O 1
ATOM 3214 N N . THR B 1 175 ? 4.934 5.551 -14.938 1 84.06 175 THR B N 1
ATOM 3215 C CA . THR B 1 175 ? 6.109 5.914 -14.156 1 84.06 175 THR B CA 1
ATOM 3216 C C . THR B 1 175 ? 6.723 7.211 -14.68 1 84.06 175 THR B C 1
ATOM 3218 O O . THR B 1 175 ? 6.52 7.578 -15.844 1 84.06 175 THR B O 1
ATOM 3221 N N . SER B 1 176 ? 7.391 7.926 -13.805 1 77.38 176 SER B N 1
ATOM 3222 C CA . SER B 1 176 ? 8.109 9.133 -14.211 1 77.38 176 SER B CA 1
ATOM 3223 C C . SER B 1 176 ? 9.438 8.789 -14.867 1 77.38 176 SER B C 1
ATOM 3225 O O . SER B 1 176 ? 9.961 9.562 -15.672 1 77.38 176 SER B O 1
ATOM 3227 N N . ASN B 1 177 ? 9.992 7.617 -14.578 1 80.94 177 ASN B N 1
ATOM 3228 C CA . ASN B 1 177 ? 11.297 7.184 -15.078 1 80.94 177 ASN B CA 1
ATOM 3229 C C . ASN B 1 177 ? 11.414 5.664 -15.078 1 80.94 177 ASN B C 1
ATOM 3231 O O . ASN B 1 177 ? 11.68 5.055 -14.047 1 80.94 177 ASN B O 1
ATOM 3235 N N . PRO B 1 178 ? 11.344 5.039 -16.219 1 81.62 178 PRO B N 1
ATOM 3236 C CA . PRO B 1 178 ? 11.398 3.578 -16.297 1 81.62 178 PRO B CA 1
ATOM 3237 C C . PRO B 1 178 ? 12.727 3.006 -15.812 1 81.62 178 PRO B C 1
ATOM 3239 O O . PRO B 1 178 ? 12.797 1.834 -15.438 1 81.62 178 PRO B O 1
ATOM 3242 N N . SER B 1 179 ? 13.781 3.811 -15.797 1 80.38 179 SER B N 1
ATOM 3243 C CA . SER B 1 179 ? 15.094 3.338 -15.375 1 80.38 179 SER B CA 1
ATOM 3244 C C . SER B 1 179 ? 15.148 3.156 -13.859 1 80.38 179 SER B C 1
ATOM 3246 O O . SER B 1 179 ? 16.109 2.582 -13.336 1 80.38 179 SER B O 1
ATOM 3248 N N . ARG B 1 180 ? 14.094 3.561 -13.164 1 84.94 180 ARG B N 1
ATOM 3249 C CA . ARG B 1 180 ? 14.07 3.457 -11.711 1 84.94 180 ARG B CA 1
ATOM 3250 C C . ARG B 1 180 ? 13.289 2.223 -11.266 1 84.94 180 ARG B C 1
ATOM 3252 O O . ARG B 1 180 ? 13.219 1.924 -10.07 1 84.94 180 ARG B O 1
ATOM 3259 N N . ILE B 1 181 ? 12.766 1.486 -12.211 1 85 181 ILE B N 1
ATOM 3260 C CA . ILE B 1 181 ? 12.023 0.271 -11.883 1 85 181 ILE B CA 1
ATOM 3261 C C . ILE B 1 181 ? 13.008 -0.857 -11.562 1 85 181 ILE B C 1
ATOM 3263 O O . ILE B 1 181 ? 13.828 -1.225 -12.406 1 85 181 ILE B O 1
ATOM 3267 N N . SER B 1 182 ? 12.93 -1.359 -10.445 1 84.06 182 SER B N 1
ATOM 3268 C CA . SER B 1 182 ? 13.852 -2.4 -10.016 1 84.06 182 SER B CA 1
ATOM 3269 C C . SER B 1 182 ? 13.609 -3.703 -10.766 1 84.06 182 SER B C 1
ATOM 3271 O O . SER B 1 182 ? 12.484 -3.988 -11.18 1 84.06 182 SER B O 1
ATOM 3273 N N . LYS B 1 183 ? 14.633 -4.465 -10.883 1 79.94 183 LYS B N 1
ATOM 3274 C CA . LYS B 1 183 ? 14.539 -5.758 -11.555 1 79.94 183 LYS B CA 1
ATOM 3275 C C . LYS B 1 183 ? 13.867 -6.793 -10.656 1 79.94 183 LYS B C 1
ATOM 3277 O O . LYS B 1 183 ? 13.109 -7.637 -11.133 1 79.94 183 LYS B O 1
ATOM 3282 N N . VAL B 1 184 ? 14.211 -6.664 -9.352 1 80.19 184 VAL B N 1
ATOM 3283 C CA . VAL B 1 184 ? 13.68 -7.602 -8.367 1 80.19 184 VAL B CA 1
ATOM 3284 C C . VAL B 1 184 ? 13.125 -6.836 -7.168 1 80.19 184 VAL B C 1
ATOM 3286 O O . VAL B 1 184 ? 13.711 -5.848 -6.723 1 80.19 184 VAL B O 1
ATOM 3289 N N . VAL B 1 185 ? 11.977 -7.23 -6.727 1 82.62 185 VAL B N 1
ATOM 3290 C CA . VAL B 1 185 ? 11.414 -6.715 -5.48 1 82.62 185 VAL B CA 1
ATOM 3291 C C . VAL B 1 185 ? 11.266 -7.852 -4.473 1 82.62 185 VAL B C 1
ATOM 3293 O O . VAL B 1 185 ? 10.633 -8.867 -4.762 1 82.62 185 VAL B O 1
ATOM 3296 N N . TRP B 1 186 ? 11.906 -7.691 -3.379 1 81.25 186 TRP B N 1
ATOM 3297 C CA . TRP B 1 186 ? 11.734 -8.641 -2.283 1 81.25 186 TRP B CA 1
ATOM 3298 C C . TRP B 1 186 ? 10.477 -8.336 -1.485 1 81.25 186 TRP B C 1
ATOM 3300 O O . TRP B 1 186 ? 10.383 -7.297 -0.827 1 81.25 186 TRP B O 1
ATOM 3310 N N . LEU B 1 187 ? 9.578 -9.266 -1.583 1 83.88 187 LEU B N 1
ATOM 3311 C CA . LEU B 1 187 ? 8.297 -9.109 -0.904 1 83.88 187 LEU B CA 1
ATOM 3312 C C . LEU B 1 187 ? 8.297 -9.844 0.433 1 83.88 187 LEU B C 1
ATOM 3314 O O . LEU B 1 187 ? 8.57 -11.039 0.489 1 83.88 187 LEU B O 1
ATOM 3318 N N . THR B 1 188 ? 8.078 -9.094 1.467 1 81.62 188 THR B N 1
ATOM 3319 C CA . THR B 1 188 ? 8.023 -9.68 2.803 1 81.62 188 THR B CA 1
ATOM 3320 C C . THR B 1 188 ? 6.613 -9.586 3.377 1 81.62 188 THR B C 1
ATOM 3322 O O . THR B 1 188 ? 6.039 -8.5 3.451 1 81.62 188 THR B O 1
ATOM 3325 N N . PHE B 1 189 ? 6.062 -10.719 3.707 1 81.56 189 PHE B N 1
ATOM 3326 C CA . PHE B 1 189 ? 4.785 -10.766 4.406 1 81.56 189 PHE B CA 1
ATOM 3327 C C . PHE B 1 189 ? 4.996 -10.914 5.91 1 81.56 189 PHE B C 1
ATOM 3329 O O . PHE B 1 189 ? 5.77 -11.766 6.352 1 81.56 189 PHE B O 1
ATOM 3336 N N . THR B 1 190 ? 4.32 -10.031 6.582 1 79.69 190 THR B N 1
ATOM 3337 C CA . THR B 1 190 ? 4.48 -10.109 8.031 1 79.69 190 THR B CA 1
ATOM 3338 C C . THR B 1 190 ? 3.238 -10.711 8.68 1 79.69 190 THR B C 1
ATOM 3340 O O . THR B 1 190 ? 2.152 -10.688 8.094 1 79.69 190 THR B O 1
ATOM 3343 N N . SER B 1 191 ? 3.455 -11.461 9.758 1 71.56 191 SER B N 1
ATOM 3344 C CA . SER B 1 191 ? 2.359 -12.008 10.547 1 71.56 191 SER B CA 1
ATOM 3345 C C . SER B 1 191 ? 2.324 -11.406 11.945 1 71.56 191 SER B C 1
ATOM 3347 O O . SER B 1 191 ? 3.357 -10.992 12.469 1 71.56 191 SER B O 1
ATOM 3349 N N . ARG B 1 192 ? 1.027 -11.102 12.352 1 62.06 192 ARG B N 1
ATOM 3350 C CA . ARG B 1 192 ? 0.889 -10.586 13.719 1 62.06 192 ARG B CA 1
ATOM 3351 C C . ARG B 1 192 ? 1.085 -11.703 14.742 1 62.06 192 ARG B C 1
ATOM 3353 O O . ARG B 1 192 ? 0.57 -12.812 14.57 1 62.06 192 ARG B O 1
ATOM 3360 N N . ALA B 1 193 ? 2.26 -11.719 15.398 1 54.03 193 ALA B N 1
ATOM 3361 C CA . ALA B 1 193 ? 2.422 -12.656 16.516 1 54.03 193 ALA B CA 1
ATOM 3362 C C . ALA B 1 193 ? 2.012 -12.016 17.828 1 54.03 193 ALA B C 1
ATOM 3364 O O . ALA B 1 193 ? 2.053 -10.789 17.969 1 54.03 193 ALA B O 1
ATOM 3365 N N . PRO B 1 194 ? 1.238 -12.789 18.703 1 51.41 194 PRO B N 1
ATOM 3366 C CA . PRO B 1 194 ? 0.891 -12.258 20.016 1 51.41 194 PRO B CA 1
ATOM 3367 C C . PRO B 1 194 ? 1.998 -11.398 20.625 1 51.41 194 PRO B C 1
ATOM 3369 O O . PRO B 1 194 ? 1.714 -10.43 21.328 1 51.41 194 PRO B O 1
ATOM 3372 N N . ASP B 1 195 ? 3.23 -11.859 20.547 1 47.22 195 ASP B N 1
ATOM 3373 C CA . ASP B 1 195 ? 4.32 -11.18 21.234 1 47.22 195 ASP B CA 1
ATOM 3374 C C . ASP B 1 195 ? 4.988 -10.141 20.344 1 47.22 195 ASP B C 1
ATOM 3376 O O . ASP B 1 195 ? 6.074 -9.656 20.656 1 47.22 195 ASP B O 1
ATOM 3380 N N . GLY B 1 196 ? 4.449 -9.797 19.328 1 49.09 196 GLY B N 1
ATOM 3381 C CA . GLY B 1 196 ? 5.043 -8.82 18.422 1 49.09 196 GLY B CA 1
ATOM 3382 C C . GLY B 1 196 ? 4.902 -9.203 16.953 1 49.09 196 GLY B C 1
ATOM 3383 O O . GLY B 1 196 ? 4.051 -10.016 16.609 1 49.09 196 GLY B O 1
ATOM 3384 N N . VAL B 1 197 ? 5.277 -8.359 16.125 1 44.5 197 VAL B N 1
ATOM 3385 C CA . VAL B 1 197 ? 5.16 -8.625 14.688 1 44.5 197 VAL B CA 1
ATOM 3386 C C . VAL 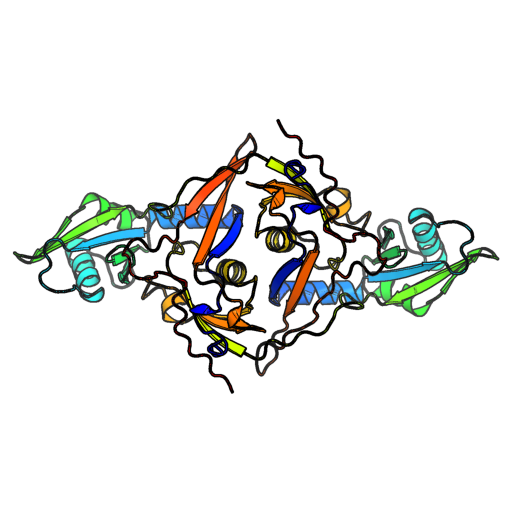B 1 197 ? 6.176 -9.688 14.281 1 44.5 197 VAL B C 1
ATOM 3388 O O . VAL B 1 197 ? 7.363 -9.578 14.602 1 44.5 197 VAL B O 1
ATOM 3391 N N . ARG B 1 198 ? 5.977 -10.938 14.281 1 47.22 198 ARG B N 1
ATOM 3392 C CA . ARG B 1 198 ? 6.883 -11.914 13.688 1 47.22 198 ARG B CA 1
ATOM 3393 C C . ARG B 1 198 ? 6.938 -11.758 12.172 1 47.22 198 ARG B C 1
ATOM 3395 O O . ARG B 1 198 ? 5.93 -11.422 11.539 1 47.22 198 ARG B O 1
ATOM 3402 N N . VAL B 1 199 ? 8.172 -11.156 11.773 1 46.22 199 VAL B N 1
ATOM 3403 C CA . VAL B 1 199 ? 8.531 -11.055 10.359 1 46.22 199 VAL B CA 1
ATOM 3404 C C . VAL B 1 199 ? 8.352 -12.414 9.688 1 46.22 199 VAL B C 1
ATOM 3406 O O . VAL B 1 199 ? 8.945 -13.406 10.109 1 46.22 199 VAL B O 1
ATOM 3409 N N . THR B 1 200 ? 7.27 -12.594 9.078 1 44.31 200 THR B N 1
ATOM 3410 C CA . THR B 1 200 ? 6.957 -13.773 8.273 1 44.31 200 THR B CA 1
ATOM 3411 C C . THR B 1 200 ? 7.906 -13.891 7.09 1 44.31 200 THR B C 1
ATOM 3413 O O . THR B 1 200 ? 8.633 -12.945 6.773 1 44.31 200 THR B O 1
ATOM 3416 N N . GLU B 1 201 ? 7.379 -14.68 6.02 1 41.66 201 GLU B N 1
ATOM 3417 C CA . GLU B 1 201 ? 7.895 -15.344 4.824 1 41.66 201 GLU B CA 1
ATOM 3418 C C . GLU B 1 201 ? 8.281 -14.336 3.754 1 41.66 201 GLU B C 1
ATOM 3420 O O . GLU B 1 201 ? 7.57 -13.352 3.527 1 41.66 201 GLU B O 1
ATOM 3425 N N . ASN B 1 202 ? 9.664 -14.219 3.703 1 38.38 202 ASN B N 1
ATOM 3426 C CA . ASN B 1 202 ? 10.156 -13.477 2.545 1 38.38 202 ASN B CA 1
ATOM 3427 C C . ASN B 1 202 ? 10.016 -14.297 1.261 1 38.38 202 ASN B C 1
ATOM 3429 O O . ASN B 1 202 ? 10.352 -15.484 1.235 1 38.38 202 ASN B O 1
ATOM 3433 N N . ILE B 1 203 ? 9.133 -14.109 0.583 1 38.34 203 ILE B N 1
ATOM 3434 C CA . ILE B 1 203 ? 9.125 -14.734 -0.732 1 38.34 203 ILE B CA 1
ATOM 3435 C C . ILE B 1 203 ? 10.211 -14.117 -1.61 1 38.34 203 ILE B C 1
ATOM 3437 O O . ILE B 1 203 ? 10.297 -12.891 -1.73 1 38.34 203 ILE B O 1
ATOM 3441 N N . PHE B 1 204 ? 11.32 -15.016 -1.497 1 34.84 204 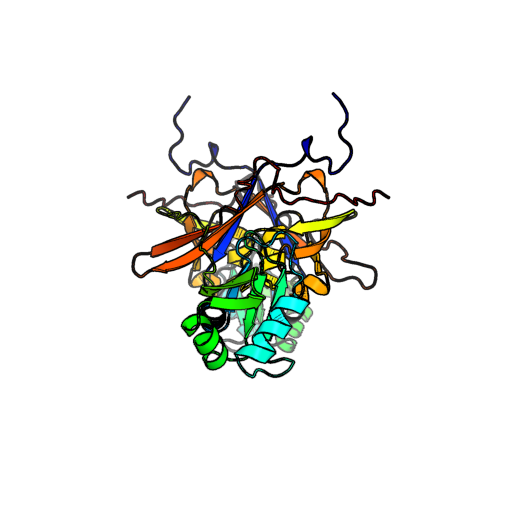PHE B N 1
ATOM 3442 C CA . PHE B 1 204 ? 12.289 -14.625 -2.514 1 34.84 204 PHE B CA 1
ATOM 3443 C C . PHE B 1 204 ? 11.672 -14.695 -3.904 1 34.84 204 PHE B C 1
ATOM 3445 O O . PHE B 1 204 ? 11.164 -15.734 -4.312 1 34.84 204 PHE B O 1
ATOM 3452 N N . LEU B 1 205 ? 11.172 -13.656 -4.262 1 35.31 205 LEU B N 1
ATOM 3453 C CA . LEU B 1 205 ? 10.961 -13.727 -5.703 1 35.31 205 LEU B CA 1
ATOM 3454 C C . LEU B 1 205 ? 12.258 -14.047 -6.434 1 35.31 205 LEU B C 1
ATOM 3456 O O . LEU B 1 205 ? 13.055 -13.148 -6.711 1 35.31 205 LEU B O 1
ATOM 3460 N N . SER B 1 206 ? 12.938 -15.086 -5.68 1 28.75 206 SER B N 1
ATOM 3461 C CA . SER B 1 206 ? 14.195 -15.438 -6.344 1 28.75 206 SER B CA 1
ATOM 3462 C C . SER B 1 206 ? 13.945 -15.93 -7.766 1 28.75 206 SER B C 1
ATOM 3464 O O . SER B 1 206 ? 12.945 -16.594 -8.031 1 28.75 206 SER B O 1
ATOM 3466 N N . SER B 1 207 ? 14.531 -15.242 -8.719 1 31.22 207 SER B N 1
ATOM 3467 C CA . SER B 1 207 ? 14.766 -15.82 -10.039 1 31.22 207 SER B CA 1
ATOM 3468 C C . SER B 1 207 ? 15.531 -17.141 -9.945 1 31.22 207 SER B C 1
ATOM 3470 O O . SER B 1 207 ? 16.703 -17.156 -9.555 1 31.22 207 SER B O 1
ATOM 3472 N N . SER B 1 208 ? 15.305 -18.141 -9.227 1 31.83 208 SER B N 1
ATOM 3473 C CA . SER B 1 208 ? 16.156 -19.328 -9.367 1 31.83 208 SER B CA 1
ATOM 3474 C C . SER B 1 208 ? 16.703 -19.438 -10.781 1 31.83 208 SER B C 1
ATOM 3476 O O . SER B 1 208 ? 17.594 -20.266 -11.047 1 31.83 208 SER B O 1
ATOM 3478 N N . HIS B 1 209 ? 15.867 -20.094 -11.758 1 29.72 209 HIS B N 1
ATOM 3479 C CA . HIS B 1 209 ? 16.609 -20.219 -13.008 1 29.72 209 HIS B CA 1
ATOM 3480 C C . HIS B 1 209 ? 17.453 -18.969 -13.273 1 29.72 209 HIS B C 1
ATOM 3482 O O . HIS B 1 209 ? 17.016 -17.844 -13.008 1 29.72 209 HIS B O 1
ATOM 3488 N N . PRO B 1 210 ? 18.828 -19.125 -13.289 1 30.05 210 PRO B N 1
ATOM 3489 C CA . PRO B 1 210 ? 19.719 -18.047 -13.727 1 30.05 210 PRO B CA 1
ATOM 3490 C C . PRO B 1 210 ? 19 -16.984 -14.57 1 30.05 210 PRO B C 1
ATOM 3492 O O . PRO B 1 210 ? 19.625 -16.016 -15.016 1 30.05 210 PRO B O 1
ATOM 3495 N N . GLN B 1 211 ? 18.234 -17.375 -15.406 1 29.41 211 GLN B N 1
ATOM 3496 C CA . GLN B 1 211 ? 17.547 -16.406 -16.25 1 29.41 211 GLN B CA 1
ATOM 3497 C C . GLN B 1 211 ? 16.75 -15.414 -15.414 1 29.41 211 GLN B C 1
ATOM 3499 O O . GLN B 1 211 ? 16.297 -15.742 -14.312 1 29.41 211 GLN B O 1
ATOM 3504 N N . GLU B 1 212 ? 16.516 -14.008 -15.703 1 29.3 212 GLU B N 1
ATOM 3505 C CA . GLU B 1 212 ? 16.156 -12.719 -15.117 1 29.3 212 GLU B CA 1
ATOM 3506 C C . GLU B 1 212 ? 14.789 -12.773 -14.445 1 29.3 212 GLU B C 1
ATOM 3508 O O . GLU B 1 212 ? 13.758 -12.797 -15.117 1 29.3 212 GLU B O 1
ATOM 3513 N N . HIS B 1 213 ? 14.484 -13.5 -13.797 1 28.17 213 HIS B N 1
ATOM 3514 C CA . HIS B 1 213 ? 13.172 -13.477 -13.172 1 28.17 213 HIS B CA 1
ATOM 3515 C C . HIS B 1 213 ? 12.852 -12.094 -12.602 1 28.17 213 HIS B C 1
ATOM 3517 O O . HIS B 1 213 ? 12.078 -11.977 -11.648 1 28.17 213 HIS B O 1
ATOM 3523 N N . ALA B 1 214 ? 13.742 -11.328 -12.875 1 28.36 214 ALA B N 1
ATOM 3524 C CA . ALA B 1 214 ? 13.594 -9.875 -12.852 1 28.36 214 ALA B CA 1
ATOM 3525 C C . ALA B 1 214 ? 12.164 -9.461 -13.195 1 28.36 214 ALA B C 1
ATOM 3527 O O . ALA B 1 214 ? 11.406 -10.242 -13.773 1 28.36 214 ALA B O 1
ATOM 3528 N N . TRP B 1 215 ? 11.57 -8.555 -12.477 1 29.95 215 TRP B N 1
ATOM 3529 C CA . TRP B 1 215 ? 10.617 -7.781 -13.266 1 29.95 215 TRP B CA 1
ATOM 3530 C C . TRP B 1 215 ? 10.938 -7.871 -14.75 1 29.95 215 TRP B C 1
ATOM 3532 O O . TRP B 1 215 ? 12.039 -7.52 -15.18 1 29.95 215 TRP B O 1
ATOM 3542 N N . ARG B 1 216 ? 10.758 -8.984 -15.445 1 31.77 216 ARG B N 1
ATOM 3543 C CA . ARG B 1 216 ? 10.883 -8.836 -16.891 1 31.77 216 ARG B CA 1
ATOM 3544 C C . ARG B 1 216 ? 10 -7.703 -17.406 1 31.77 216 ARG B C 1
ATOM 3546 O O . ARG B 1 216 ? 8.797 -7.672 -17.125 1 31.77 216 ARG B O 1
ATOM 3553 N N . GLN B 1 217 ? 10.453 -6.582 -17.297 1 27.94 217 GLN B N 1
ATOM 3554 C CA . GLN B 1 217 ? 9.875 -5.5 -18.094 1 27.94 217 GLN B CA 1
ATOM 3555 C C . GLN B 1 217 ? 9.859 -5.855 -19.578 1 27.94 217 GLN B C 1
ATOM 3557 O O . GLN B 1 217 ? 10.906 -6.137 -20.172 1 27.94 217 GLN B O 1
ATOM 3562 N N . GLU B 1 218 ? 9.125 -6.719 -20.078 1 26.78 218 GLU B N 1
ATOM 3563 C CA . GLU B 1 218 ? 9.031 -6.391 -21.5 1 26.78 218 GLU B CA 1
ATOM 3564 C C . GLU B 1 218 ? 8.812 -4.895 -21.703 1 26.78 218 GLU B C 1
ATOM 3566 O O . GLU B 1 218 ? 7.875 -4.316 -21.156 1 26.78 218 GLU B O 1
ATOM 3571 N N . ARG B 1 219 ? 9.805 -4.254 -21.906 1 26.11 219 ARG B N 1
ATOM 3572 C CA . ARG B 1 219 ? 9.984 -2.84 -22.219 1 26.11 219 ARG B CA 1
ATOM 3573 C C . ARG B 1 219 ? 8.977 -2.375 -23.266 1 26.11 219 ARG B C 1
ATOM 3575 O O . ARG B 1 219 ? 9.062 -2.762 -24.422 1 26.11 219 ARG B O 1
ATOM 3582 N N . TRP B 1 220 ? 7.828 -2.602 -23.469 1 22.5 220 TRP B N 1
ATOM 3583 C CA . TRP B 1 220 ? 7.387 -1.653 -24.484 1 22.5 220 TRP B CA 1
ATOM 3584 C C . TRP B 1 220 ? 7.238 -0.255 -23.891 1 22.5 220 TRP B C 1
ATOM 3586 O O . TRP B 1 220 ? 6.43 -0.041 -22.984 1 22.5 220 TRP B O 1
ATOM 3596 N N . ILE B 1 221 ? 8.289 0.291 -23.625 1 22.41 221 ILE B N 1
ATOM 3597 C CA . ILE B 1 221 ? 8.281 1.736 -23.422 1 22.41 221 ILE B CA 1
ATOM 3598 C C . ILE B 1 221 ? 7.691 2.422 -24.656 1 22.41 221 ILE B C 1
ATOM 3600 O O . ILE B 1 221 ? 8.227 2.301 -25.75 1 22.41 221 ILE B O 1
ATOM 3604 N N . HIS B 1 222 ? 6.586 2.402 -24.859 1 18.77 222 HIS B N 1
ATOM 3605 C CA . HIS B 1 222 ? 6.285 3.375 -25.906 1 18.77 222 HIS B CA 1
ATOM 3606 C C . HIS B 1 222 ? 6.703 4.781 -25.484 1 18.77 222 HIS B C 1
ATOM 3608 O O . HIS B 1 222 ? 6.242 5.289 -24.469 1 18.77 222 HIS B O 1
ATOM 3614 N N . LEU B 1 223 ? 7.945 5.051 -25.703 1 15.49 223 LEU B N 1
ATOM 3615 C CA . LEU B 1 223 ? 8.391 6.438 -25.797 1 15.49 223 LEU B CA 1
ATOM 3616 C C . LEU B 1 223 ? 7.559 7.203 -26.828 1 15.49 223 LEU B C 1
ATOM 3618 O O . LEU B 1 223 ? 7.367 6.734 -27.953 1 15.49 223 LEU B O 1
ATOM 3622 N N . ARG B 1 224 ? 6.52 7.75 -26.391 1 18.5 224 ARG B N 1
ATOM 3623 C CA . ARG B 1 224 ? 6.332 8.766 -27.422 1 18.5 224 ARG B CA 1
ATOM 3624 C C . ARG B 1 224 ? 7.488 9.758 -27.438 1 18.5 224 ARG B C 1
ATOM 3626 O O . ARG B 1 224 ? 8.016 10.109 -26.375 1 18.5 224 ARG B O 1
#

pLDDT: mean 77.17, std 20.5, range [15.49, 97.5]